Protein AF-A0A9P0JAT1-F1 (afdb_monomer_lite)

Structure (mmCIF, N/CA/C/O backbone):
data_AF-A0A9P0JAT1-F1
#
_entry.id   AF-A0A9P0JAT1-F1
#
loop_
_atom_site.group_PDB
_atom_site.id
_atom_site.type_symbol
_atom_site.label_atom_id
_atom_site.label_alt_id
_atom_site.label_comp_id
_atom_site.label_asym_id
_atom_site.label_entity_id
_atom_site.label_seq_id
_atom_site.pdbx_PDB_ins_code
_atom_site.Cartn_x
_atom_site.Cartn_y
_atom_site.Cartn_z
_atom_site.occupancy
_atom_site.B_iso_or_equiv
_atom_site.auth_seq_id
_atom_site.auth_comp_id
_atom_site.auth_asym_id
_atom_site.auth_atom_id
_atom_site.pdbx_PDB_model_num
ATOM 1 N N . MET A 1 1 ? 35.728 -27.512 35.997 1.00 33.38 1 MET A N 1
ATOM 2 C CA . MET A 1 1 ? 35.557 -27.473 34.529 1.00 33.38 1 MET A CA 1
ATOM 3 C C . MET A 1 1 ? 34.236 -28.173 34.202 1.00 33.38 1 MET A C 1
ATOM 5 O O . MET A 1 1 ? 34.142 -29.349 34.497 1.00 33.38 1 MET A O 1
ATOM 9 N N . LYS A 1 2 ? 33.234 -27.393 33.751 1.00 32.59 2 LYS A N 1
ATOM 10 C CA . LYS A 1 2 ? 31.903 -27.696 33.148 1.00 32.59 2 LYS A CA 1
ATOM 11 C C . LYS A 1 2 ? 31.123 -28.957 33.604 1.00 32.59 2 LYS A C 1
ATOM 13 O O . LYS A 1 2 ? 31.573 -30.066 33.379 1.00 32.59 2 LYS A O 1
ATOM 18 N N . LEU A 1 3 ? 30.018 -28.817 34.351 1.00 28.72 3 LEU A N 1
ATOM 19 C CA . LEU A 1 3 ? 28.615 -28.529 33.946 1.00 28.72 3 LEU A CA 1
ATOM 20 C C . LEU A 1 3 ? 27.886 -29.734 33.311 1.00 28.72 3 LEU A C 1
ATOM 22 O O . LEU A 1 3 ? 28.240 -30.115 32.205 1.00 28.72 3 LEU A O 1
ATOM 26 N N . LEU A 1 4 ? 26.845 -30.260 33.973 1.00 28.91 4 LEU A N 1
ATOM 27 C CA . LEU A 1 4 ? 25.447 -30.277 33.492 1.00 28.91 4 LEU A CA 1
ATOM 28 C C . LEU A 1 4 ? 24.544 -31.013 34.507 1.00 28.91 4 LEU A C 1
ATOM 30 O O . LEU A 1 4 ? 24.560 -32.235 34.606 1.00 28.91 4 LEU A O 1
ATOM 34 N N . ILE A 1 5 ? 23.743 -30.247 35.253 1.00 32.88 5 ILE A N 1
ATOM 35 C CA . ILE A 1 5 ? 22.571 -30.734 35.992 1.00 32.88 5 ILE A CA 1
ATOM 36 C C . ILE A 1 5 ? 21.363 -30.438 35.099 1.00 32.88 5 ILE A C 1
ATOM 38 O O . ILE A 1 5 ? 21.076 -29.277 34.810 1.00 32.88 5 ILE A O 1
ATOM 42 N N . LEU A 1 6 ? 20.682 -31.486 34.637 1.00 31.09 6 LEU A N 1
ATOM 43 C CA . LEU A 1 6 ? 19.387 -31.402 33.963 1.00 31.09 6 LEU A CA 1
ATOM 44 C C . LEU A 1 6 ? 18.298 -31.190 35.025 1.00 31.09 6 LEU A C 1
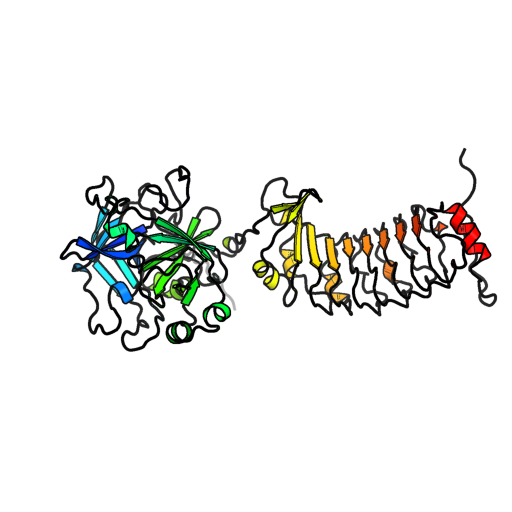ATOM 46 O O . LEU A 1 6 ? 17.852 -32.138 35.661 1.00 31.09 6 LEU A O 1
A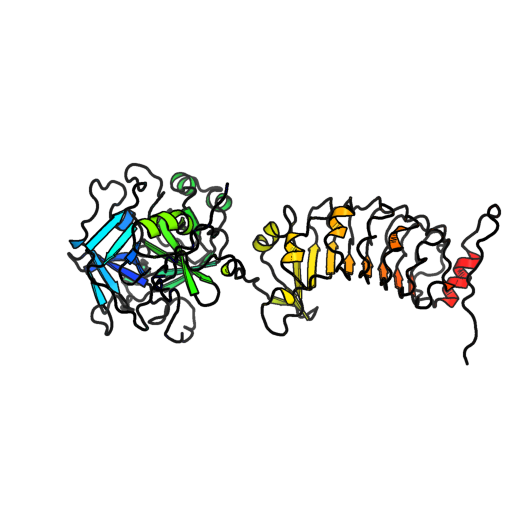TOM 50 N N . MET A 1 7 ? 17.886 -29.938 35.225 1.00 31.83 7 MET A N 1
ATOM 51 C CA . MET A 1 7 ? 16.624 -29.600 35.888 1.00 31.83 7 MET A CA 1
ATOM 52 C C . MET A 1 7 ? 15.550 -29.460 34.809 1.00 31.83 7 MET A C 1
ATOM 54 O O . MET A 1 7 ? 15.563 -28.518 34.016 1.00 31.83 7 MET A O 1
ATOM 58 N N . THR A 1 8 ? 14.621 -30.409 34.765 1.00 30.62 8 THR A N 1
ATOM 59 C CA . THR A 1 8 ? 13.386 -30.316 33.985 1.00 30.62 8 THR A CA 1
ATOM 60 C C . THR A 1 8 ? 12.455 -29.293 34.635 1.00 30.62 8 THR A C 1
ATOM 62 O O . THR A 1 8 ? 11.699 -29.628 35.543 1.00 30.62 8 THR A O 1
ATOM 65 N N . ASN A 1 9 ? 12.495 -28.045 34.167 1.00 31.44 9 ASN A N 1
ATOM 66 C CA . ASN A 1 9 ? 11.422 -27.086 34.415 1.00 31.44 9 ASN A CA 1
ATOM 67 C C . ASN A 1 9 ? 10.329 -27.306 33.367 1.00 31.44 9 ASN A C 1
ATOM 69 O O . ASN A 1 9 ? 10.472 -26.916 32.209 1.00 31.44 9 ASN A O 1
ATOM 73 N N . ALA A 1 10 ? 9.235 -27.939 33.787 1.00 31.06 10 ALA A N 1
ATOM 74 C CA . ALA A 1 10 ? 7.979 -27.899 33.061 1.00 31.06 10 ALA A CA 1
ATOM 75 C C . ALA A 1 10 ? 7.483 -26.445 33.048 1.00 31.06 10 ALA A C 1
ATOM 77 O O . ALA A 1 10 ? 6.963 -25.939 34.041 1.00 31.06 10 ALA A O 1
ATOM 78 N N . ILE A 1 11 ? 7.687 -25.754 31.928 1.00 30.91 11 ILE A N 1
ATOM 79 C CA . ILE A 1 11 ? 7.009 -24.492 31.647 1.00 30.91 11 ILE A CA 1
ATOM 80 C C . ILE A 1 11 ? 5.549 -24.860 31.377 1.00 30.91 11 ILE A C 1
ATOM 82 O O . ILE A 1 11 ? 5.220 -25.415 30.330 1.00 30.91 11 ILE A O 1
ATOM 86 N N . LEU A 1 12 ? 4.678 -24.577 32.346 1.00 27.47 12 LEU A N 1
ATOM 87 C CA . LEU A 1 12 ? 3.248 -24.415 32.110 1.00 27.47 12 LEU A CA 1
ATOM 88 C C . LEU A 1 12 ? 3.092 -23.247 31.132 1.00 27.47 12 LEU A C 1
ATOM 90 O O . LEU A 1 12 ? 3.061 -22.085 31.530 1.00 27.47 12 LEU A O 1
ATOM 94 N N . ILE A 1 13 ? 3.054 -23.557 29.837 1.00 28.78 13 ILE A N 1
ATOM 95 C CA . ILE A 1 13 ? 2.596 -22.625 28.814 1.00 28.78 13 ILE A CA 1
ATOM 96 C C . ILE A 1 13 ? 1.109 -22.425 29.104 1.00 28.78 13 ILE A C 1
ATOM 98 O O . ILE A 1 13 ? 0.287 -23.293 28.809 1.00 28.78 13 ILE A O 1
ATOM 102 N N . SER A 1 14 ? 0.759 -21.306 29.739 1.00 28.88 14 SER A N 1
ATOM 103 C CA . SER A 1 14 ? -0.615 -20.823 29.709 1.00 28.88 14 SER A CA 1
ATOM 104 C C . SER A 1 14 ? -0.970 -20.624 28.239 1.00 28.88 14 SER A C 1
ATOM 106 O O . SER A 1 14 ? -0.360 -19.788 27.572 1.00 28.88 14 SER A O 1
ATOM 108 N N . LEU A 1 15 ? -1.905 -21.423 27.727 1.00 28.09 15 LEU A N 1
ATOM 109 C CA . LEU A 1 15 ? -2.530 -21.205 26.427 1.00 28.09 15 LEU A CA 1
ATOM 110 C C . LEU A 1 15 ? -3.069 -19.769 26.414 1.00 28.09 15 LEU A C 1
ATOM 112 O O . LEU A 1 15 ? -4.069 -19.476 27.072 1.00 28.09 15 LEU A O 1
ATOM 116 N N . SER A 1 16 ? -2.374 -18.861 25.728 1.00 34.88 16 SER A N 1
ATOM 117 C CA . SER A 1 16 ? -2.884 -17.523 25.477 1.00 34.88 16 SER A CA 1
ATOM 118 C C . SER A 1 16 ? -4.152 -17.678 24.639 1.00 34.88 16 SER A C 1
ATOM 120 O O . SER A 1 16 ? -4.167 -18.328 23.594 1.00 34.88 16 SER A O 1
ATOM 122 N N . ASN A 1 17 ? -5.261 -17.148 25.152 1.00 34.53 17 ASN A N 1
ATOM 123 C CA . ASN A 1 17 ? -6.536 -17.086 24.448 1.00 34.53 17 ASN A CA 1
ATOM 124 C C . ASN A 1 17 ? -6.345 -16.204 23.204 1.00 34.53 17 ASN A C 1
ATOM 126 O O . ASN A 1 17 ? -6.531 -14.990 23.282 1.00 34.53 17 ASN A O 1
ATOM 130 N N . SER A 1 18 ? -5.969 -16.781 22.059 1.00 45.09 18 SER A N 1
ATOM 131 C CA . SER A 1 18 ? -5.959 -16.050 20.792 1.00 45.09 18 SER A CA 1
ATOM 132 C C . SER A 1 18 ? -7.402 -15.652 20.469 1.00 45.09 18 SER A C 1
ATOM 134 O O . SER A 1 18 ? -8.225 -16.470 20.047 1.00 45.09 18 SER A O 1
ATOM 136 N N . GLN A 1 19 ? -7.753 -14.403 20.752 1.00 54.91 19 GLN A N 1
ATOM 137 C CA . GLN A 1 19 ? -9.083 -13.877 20.502 1.00 54.91 19 GLN A CA 1
ATOM 138 C C . GLN A 1 19 ? -9.319 -13.803 18.989 1.00 54.91 19 GLN A C 1
ATOM 140 O O . GLN A 1 19 ? -8.670 -13.028 18.297 1.00 54.91 19 GLN A O 1
ATOM 145 N N . ASN A 1 20 ? -10.266 -14.590 18.469 1.00 78.00 20 ASN A N 1
ATOM 146 C CA . ASN A 1 20 ? -10.715 -14.486 17.077 1.00 78.00 20 ASN A CA 1
ATOM 147 C C . ASN A 1 20 ? -11.350 -13.100 16.839 1.00 78.00 20 ASN A C 1
ATOM 149 O O . ASN A 1 20 ? -12.519 -12.894 17.163 1.00 78.00 20 ASN A O 1
ATOM 153 N N . CYS A 1 21 ? -10.581 -12.154 16.300 1.00 88.75 21 CYS A N 1
ATOM 154 C CA . CYS A 1 21 ? -10.981 -10.767 16.050 1.00 88.75 21 CYS A CA 1
ATOM 155 C C . CYS A 1 21 ? -11.217 -10.480 14.560 1.00 88.75 21 CYS A C 1
ATOM 157 O O . CYS A 1 21 ? -10.875 -11.275 13.684 1.00 88.75 21 CYS A O 1
ATOM 159 N N . GLY A 1 22 ? -11.824 -9.331 14.260 1.00 89.25 22 GLY A N 1
ATOM 160 C CA . GLY A 1 22 ? -11.952 -8.784 12.910 1.00 89.25 22 GLY A CA 1
ATOM 161 C C . GLY A 1 22 ? -12.861 -9.584 11.975 1.00 89.25 22 GLY A C 1
ATOM 162 O O . GLY A 1 22 ? -12.859 -9.323 10.775 1.00 89.25 22 GLY A O 1
ATOM 163 N N . ARG A 1 23 ? -13.627 -10.561 12.477 1.00 88.88 23 ARG A N 1
ATOM 164 C CA . ARG A 1 23 ? -14.484 -11.431 11.657 1.00 88.88 23 ARG A CA 1
ATOM 165 C C . ARG A 1 23 ? -15.946 -11.012 11.720 1.00 88.88 23 ARG A C 1
ATOM 167 O O . ARG A 1 23 ? -16.538 -10.935 12.792 1.00 88.88 23 ARG A O 1
ATOM 174 N N . VAL A 1 24 ? -16.542 -10.846 10.545 1.00 87.12 24 VAL A N 1
ATOM 175 C CA . VAL A 1 24 ? -17.989 -10.674 10.380 1.00 87.12 24 VAL A CA 1
ATOM 176 C C . VAL A 1 24 ? -18.655 -12.053 10.419 1.00 87.12 24 VAL A C 1
ATOM 178 O O . VAL A 1 24 ? -18.180 -12.987 9.773 1.00 87.12 24 VAL A O 1
ATOM 181 N N . LYS A 1 25 ? -19.723 -12.205 11.211 1.00 84.25 25 LYS A N 1
ATOM 182 C CA . LYS A 1 25 ? -20.433 -13.488 11.406 1.00 84.25 25 LYS A CA 1
ATOM 183 C C . LYS A 1 25 ? -21.758 -13.589 10.648 1.00 84.25 25 LYS A C 1
ATOM 185 O O . LYS A 1 25 ? -22.279 -14.688 10.497 1.00 84.25 25 LYS A O 1
ATOM 190 N N . VAL A 1 26 ? -22.291 -12.465 10.176 1.00 78.31 26 VAL A N 1
ATOM 191 C CA . VAL A 1 26 ? -23.530 -12.400 9.392 1.00 78.31 26 VAL A CA 1
ATOM 192 C C . VAL A 1 26 ? -23.168 -12.289 7.911 1.00 78.31 26 VAL A C 1
ATOM 194 O O . VAL A 1 26 ? -22.301 -11.496 7.548 1.00 78.31 26 VAL A O 1
ATOM 197 N N . GLY A 1 27 ? -23.804 -13.089 7.051 1.00 59.22 27 GLY A N 1
ATOM 198 C CA . GLY A 1 27 ? -23.651 -12.953 5.602 1.00 59.22 27 GLY A CA 1
ATOM 199 C C . GLY A 1 27 ? -24.183 -11.595 5.146 1.00 59.22 27 GLY A C 1
ATOM 200 O O . GLY A 1 27 ? -25.332 -11.260 5.420 1.00 59.22 27 GLY A O 1
ATOM 201 N N . THR A 1 28 ? -23.349 -10.793 4.488 1.00 54.97 28 THR A N 1
ATOM 202 C CA . THR A 1 28 ? -23.740 -9.464 4.011 1.00 54.97 28 THR A CA 1
ATOM 203 C C . THR A 1 28 ? -24.590 -9.597 2.750 1.00 54.97 28 THR A C 1
ATOM 205 O O . THR A 1 28 ? -24.070 -9.959 1.695 1.00 54.97 28 THR A O 1
ATOM 208 N N . SER A 1 29 ? -25.881 -9.278 2.830 1.00 45.03 29 SER A N 1
ATOM 209 C CA . SER A 1 29 ? -26.668 -8.944 1.639 1.00 45.03 29 SER A CA 1
ATOM 210 C C . SER A 1 29 ? -26.116 -7.638 1.066 1.00 45.03 29 SER A C 1
ATOM 212 O O . SER A 1 29 ? -25.977 -6.662 1.802 1.00 45.03 29 SER A O 1
ATOM 214 N N . PHE A 1 30 ? -25.756 -7.608 -0.218 1.00 42.41 30 PHE A N 1
ATOM 215 C CA . PHE A 1 30 ? -25.267 -6.387 -0.859 1.00 42.41 30 PHE A CA 1
ATOM 216 C C . PHE A 1 30 ? -26.348 -5.301 -0.788 1.00 42.41 30 PHE A C 1
ATOM 218 O O . PHE A 1 30 ? -27.423 -5.456 -1.366 1.00 42.41 30 PHE A O 1
ATOM 225 N N . ALA A 1 31 ? -26.073 -4.200 -0.085 1.00 39.31 31 ALA A N 1
ATOM 226 C CA . ALA A 1 31 ? -26.885 -2.999 -0.205 1.00 39.31 31 ALA A CA 1
ATOM 227 C C . ALA A 1 31 ? -26.613 -2.389 -1.587 1.00 39.31 31 ALA A C 1
ATOM 229 O O . ALA A 1 31 ? -25.514 -1.904 -1.863 1.00 39.31 31 ALA A O 1
ATOM 230 N N . VAL A 1 32 ? -27.603 -2.452 -2.475 1.00 32.38 32 VAL A N 1
ATOM 231 C CA . VAL A 1 32 ? -27.570 -1.767 -3.770 1.00 32.38 32 VAL A CA 1
ATOM 232 C C . VAL A 1 32 ? -27.466 -0.261 -3.488 1.00 32.38 32 VAL A C 1
ATOM 234 O O . VAL A 1 32 ? -28.394 0.314 -2.932 1.00 32.38 32 VAL A O 1
ATOM 237 N N . GLY A 1 33 ? -26.324 0.361 -3.803 1.00 39.38 33 GLY A N 1
ATOM 238 C CA . GLY A 1 33 ? -26.092 1.807 -3.626 1.00 39.38 33 GLY A CA 1
ATOM 239 C C . GLY A 1 33 ? -25.012 2.210 -2.608 1.00 39.38 33 GLY A C 1
ATOM 240 O O . GLY A 1 33 ? -24.544 3.337 -2.664 1.00 39.38 33 GLY A O 1
ATOM 241 N N . GLY A 1 34 ? -24.546 1.302 -1.738 1.00 48.41 34 GLY A N 1
ATOM 242 C CA . GLY A 1 34 ? -23.249 1.429 -1.046 1.00 48.41 34 GLY A CA 1
ATOM 243 C C . GLY A 1 34 ? -23.082 2.448 0.098 1.00 48.41 34 GLY A C 1
ATOM 244 O O . GLY A 1 34 ? -21.960 2.574 0.573 1.00 48.41 34 GLY A O 1
ATOM 245 N N . GLU A 1 35 ? -24.124 3.142 0.572 1.00 63.56 35 GLU A N 1
ATOM 246 C CA . GLU A 1 35 ? -23.978 4.132 1.667 1.00 63.56 35 GLU A CA 1
ATOM 247 C C . GLU A 1 35 ? -24.447 3.635 3.046 1.00 63.56 35 GLU A C 1
ATOM 249 O O . GLU A 1 35 ? -23.842 3.957 4.071 1.00 63.56 35 GLU A O 1
ATOM 254 N N . TYR A 1 36 ? -25.501 2.816 3.095 1.00 71.06 36 TYR A N 1
ATOM 255 C CA . TYR A 1 36 ? -26.032 2.259 4.342 1.00 71.06 36 TYR A CA 1
ATOM 256 C C . TYR A 1 36 ? -25.389 0.913 4.677 1.00 71.06 36 TYR A C 1
ATOM 258 O O . TYR A 1 36 ? -25.203 0.055 3.812 1.00 71.06 36 TYR A O 1
ATOM 266 N N . THR A 1 37 ? -25.083 0.708 5.958 1.00 81.00 37 THR A N 1
ATOM 267 C CA . THR A 1 37 ? -24.630 -0.597 6.456 1.00 81.00 37 THR A CA 1
ATOM 268 C C . THR A 1 37 ? -25.807 -1.564 6.614 1.00 81.00 37 THR A C 1
ATOM 270 O O . THR A 1 37 ? -26.957 -1.149 6.757 1.00 81.00 37 THR A O 1
ATOM 273 N N . THR A 1 38 ? -25.529 -2.865 6.653 1.00 86.25 38 THR A N 1
ATOM 274 C CA . THR A 1 38 ? -26.479 -3.890 7.120 1.00 86.25 38 THR A CA 1
ATOM 275 C C . THR A 1 38 ? -26.198 -4.263 8.578 1.00 86.25 38 THR A C 1
ATOM 277 O O . THR A 1 38 ? -25.058 -4.174 9.050 1.00 86.25 38 THR A O 1
ATOM 280 N N . LYS A 1 39 ? -27.228 -4.693 9.321 1.00 88.00 39 LYS A N 1
ATOM 281 C CA . LYS A 1 39 ? -27.074 -5.096 10.728 1.00 88.00 39 LYS A CA 1
ATOM 282 C C . LYS A 1 39 ? -26.028 -6.208 10.860 1.00 88.00 39 LYS A C 1
ATOM 284 O O . LYS A 1 39 ? -26.156 -7.274 10.265 1.00 88.00 39 LYS A O 1
ATOM 289 N N . GLY A 1 40 ? -25.002 -5.963 11.677 1.00 87.94 40 GLY A N 1
ATOM 290 C CA . GLY A 1 40 ? -23.902 -6.905 11.908 1.00 87.94 40 GLY A CA 1
ATOM 291 C C . GLY A 1 40 ? -22.766 -6.859 10.885 1.00 87.94 40 GLY A C 1
ATOM 292 O O . GLY A 1 40 ? -21.831 -7.641 11.024 1.00 87.94 40 GLY A O 1
ATOM 293 N N . GLN A 1 41 ? -22.797 -5.953 9.900 1.00 89.94 41 GLN A N 1
ATOM 294 C CA . GLN A 1 41 ? -21.703 -5.781 8.933 1.00 89.94 41 GLN A CA 1
ATOM 295 C C . GLN A 1 41 ? -20.415 -5.255 9.585 1.00 89.94 41 GLN A C 1
ATOM 297 O O . GLN A 1 41 ? -19.320 -5.649 9.192 1.00 89.94 41 GLN A O 1
ATOM 302 N N . PHE A 1 42 ? -20.551 -4.406 10.608 1.00 93.31 42 PHE A N 1
ATOM 303 C CA . PHE A 1 42 ? -19.448 -3.858 11.403 1.00 93.31 42 PHE A CA 1
ATOM 304 C C . PHE A 1 42 ? -19.699 -4.124 12.898 1.00 93.31 42 PHE A C 1
ATOM 306 O O . PHE A 1 42 ? -20.044 -3.208 13.643 1.00 93.31 42 PHE A O 1
ATOM 313 N N . PRO A 1 43 ? -19.565 -5.383 13.357 1.00 95.25 43 PRO A N 1
ATOM 314 C CA . PRO A 1 43 ? -19.976 -5.817 14.701 1.00 95.25 43 PRO A CA 1
ATOM 315 C C . PRO A 1 43 ? -19.101 -5.264 15.844 1.00 95.25 43 PRO A C 1
ATOM 317 O O . PRO A 1 43 ? -19.386 -5.510 17.013 1.00 95.25 43 PRO A O 1
ATOM 320 N N . TRP A 1 44 ? -18.033 -4.539 15.511 1.00 97.25 44 TRP A N 1
ATOM 321 C CA . TRP A 1 44 ? -17.149 -3.830 16.441 1.00 97.25 44 TRP A CA 1
ATOM 322 C C . TRP A 1 44 ? -17.511 -2.353 16.621 1.00 97.25 44 TRP A C 1
ATOM 324 O O . TRP A 1 44 ? -16.860 -1.670 17.410 1.00 97.25 44 TRP A O 1
ATOM 334 N N . LEU A 1 45 ? -18.515 -1.838 15.905 1.00 95.94 45 LEU A N 1
ATOM 335 C CA . LEU A 1 45 ? -18.990 -0.469 16.078 1.00 95.94 45 LEU A CA 1
ATOM 336 C C . LEU A 1 45 ? -19.654 -0.312 17.455 1.00 95.94 45 LEU A C 1
ATOM 338 O O . LEU A 1 45 ? -20.625 -1.000 17.767 1.00 95.94 45 LEU A O 1
ATOM 342 N N . ALA A 1 46 ? -19.140 0.608 18.270 1.00 96.75 46 ALA A N 1
ATOM 343 C CA . ALA A 1 46 ? -19.607 0.838 19.633 1.00 96.75 46 ALA A CA 1
ATOM 344 C C . ALA A 1 46 ? -19.889 2.336 19.869 1.00 96.75 46 ALA A C 1
ATOM 346 O O . ALA A 1 46 ? -18.979 3.091 20.217 1.00 96.75 46 ALA A O 1
ATOM 347 N N . PRO A 1 47 ? -21.130 2.811 19.675 1.00 95.62 47 PRO A N 1
ATOM 348 C CA . PRO A 1 47 ? -21.491 4.200 19.953 1.00 95.62 47 PRO A CA 1
ATOM 349 C C . PRO A 1 47 ? -21.435 4.512 21.456 1.00 95.62 47 PRO A C 1
ATOM 351 O O . PRO A 1 47 ? -21.773 3.668 22.295 1.00 95.62 47 PRO A O 1
ATOM 354 N N . LEU A 1 48 ? -21.017 5.730 21.799 1.00 96.06 48 LEU A N 1
ATOM 355 C CA . LEU A 1 48 ? -20.897 6.228 23.169 1.00 96.06 48 LEU A CA 1
ATOM 356 C C . LEU A 1 48 ? -21.970 7.271 23.473 1.00 96.06 48 LEU A C 1
ATOM 358 O O . LEU A 1 48 ? -22.235 8.178 22.678 1.00 96.06 48 LEU A O 1
ATOM 362 N N . PHE A 1 49 ? -22.544 7.153 24.668 1.00 95.06 49 PHE A N 1
ATOM 363 C CA . PHE A 1 49 ? -23.670 7.954 25.122 1.00 95.06 49 PHE A CA 1
ATOM 364 C C . PHE A 1 49 ? -23.390 8.617 26.463 1.00 95.06 49 PHE A C 1
ATOM 366 O O . PHE A 1 49 ? -22.831 8.011 27.383 1.00 95.06 49 PHE A O 1
ATOM 373 N N . PHE A 1 50 ? -23.839 9.863 26.592 1.00 94.94 50 PHE A N 1
ATOM 374 C CA . PHE A 1 50 ? -23.914 10.533 27.879 1.00 94.94 50 PHE A CA 1
ATOM 375 C C . PHE A 1 50 ? -25.004 9.883 28.730 1.00 94.94 50 PHE A C 1
ATOM 377 O O . PHE A 1 50 ? -26.171 9.857 28.346 1.00 94.94 50 PHE A O 1
ATOM 384 N N . LYS A 1 51 ? -24.662 9.429 29.935 1.00 93.75 51 LYS A N 1
ATOM 385 C CA . LYS A 1 51 ? -25.627 8.801 30.852 1.00 93.75 51 LYS A CA 1
ATOM 386 C C . LYS A 1 51 ? -26.722 9.756 31.333 1.00 93.75 51 LYS A C 1
ATOM 388 O O . LYS A 1 51 ? -27.816 9.317 31.653 1.00 93.75 51 LYS A O 1
ATOM 393 N N . LYS A 1 52 ? -26.436 11.062 31.386 1.00 93.38 52 LYS A N 1
ATOM 394 C CA . LYS A 1 52 ? -27.365 12.082 31.902 1.00 93.38 52 LYS A CA 1
ATOM 395 C C . LYS A 1 52 ? -28.617 12.257 31.034 1.00 93.38 52 LYS A C 1
ATOM 397 O O . LYS A 1 52 ? -29.666 12.597 31.565 1.00 93.38 52 LYS A O 1
ATOM 402 N N . ASN A 1 53 ? -28.484 12.126 29.717 1.00 90.88 53 ASN A N 1
ATOM 403 C CA . ASN A 1 53 ? -29.534 12.478 28.757 1.00 90.88 53 ASN A CA 1
ATOM 404 C C . ASN A 1 53 ? -29.603 11.526 27.555 1.00 90.88 53 ASN A C 1
ATOM 406 O O . ASN A 1 53 ? -30.204 11.887 26.550 1.00 90.88 53 ASN A O 1
ATOM 410 N N . ASP A 1 54 ? -28.937 10.371 27.639 1.00 90.06 54 ASP A N 1
ATOM 411 C CA . ASP A 1 54 ? -28.877 9.347 26.592 1.00 90.06 54 ASP A CA 1
ATOM 412 C C . ASP A 1 54 ? -28.519 9.907 25.203 1.00 90.06 54 ASP A C 1
ATOM 414 O O . ASP A 1 54 ? -28.945 9.402 24.168 1.00 90.06 54 ASP A O 1
ATOM 418 N N . LYS A 1 55 ? -27.701 10.968 25.168 1.00 89.69 55 LYS A N 1
ATOM 419 C CA . LYS A 1 55 ? -27.269 11.601 23.923 1.00 89.69 55 LYS A CA 1
ATOM 420 C C . LYS A 1 55 ? -25.999 10.935 23.397 1.00 89.69 55 LYS A C 1
ATOM 422 O O . LYS A 1 55 ? -24.980 10.922 24.091 1.00 89.69 55 LYS A O 1
ATOM 427 N N . PHE A 1 56 ? -26.057 10.452 22.156 1.00 90.25 56 PHE A N 1
ATOM 428 C CA . PHE A 1 56 ? -24.890 10.005 21.394 1.00 90.25 56 PHE A CA 1
ATOM 429 C C . PHE A 1 56 ? -23.900 11.161 21.201 1.00 90.25 56 PHE A C 1
ATOM 431 O O . PHE A 1 56 ? -24.311 12.276 20.860 1.00 90.25 56 PHE A O 1
ATOM 438 N N . PHE A 1 57 ? -22.607 10.916 21.430 1.00 90.12 57 PHE A N 1
ATOM 439 C CA . PHE A 1 57 ? -21.596 11.977 21.328 1.00 90.12 57 PHE A CA 1
ATOM 440 C C . PHE A 1 57 ? -20.289 11.589 20.635 1.00 90.12 57 PHE A C 1
ATOM 442 O O . PHE A 1 57 ? -19.646 12.475 20.080 1.00 90.12 57 PHE A O 1
ATOM 449 N N . CYS A 1 58 ? -19.904 10.312 20.651 1.00 93.19 58 CYS A N 1
ATOM 450 C CA . CYS A 1 58 ? -18.718 9.806 19.961 1.00 93.19 58 CYS A CA 1
ATOM 451 C C . CYS A 1 58 ? -18.900 8.337 19.570 1.00 93.19 58 CYS A C 1
ATOM 453 O O . CYS A 1 58 ? -19.663 7.596 20.193 1.00 93.19 58 CYS A O 1
ATOM 455 N N . GLY A 1 59 ? -18.135 7.893 18.580 1.00 94.12 59 GLY A N 1
ATOM 456 C CA . GLY A 1 59 ? -17.899 6.488 18.292 1.00 94.12 59 GLY A CA 1
ATOM 457 C C . GLY A 1 59 ? -16.795 5.876 19.161 1.00 94.12 59 GLY A C 1
ATOM 458 O O . GLY A 1 59 ? -15.993 6.552 19.814 1.00 94.12 59 GLY A O 1
ATOM 459 N N . SER A 1 60 ? -16.748 4.552 19.148 1.00 97.31 60 SER A N 1
ATOM 460 C CA . SER A 1 60 ? -15.636 3.746 19.640 1.00 97.31 60 SER A CA 1
ATOM 461 C C . SER A 1 60 ? -15.625 2.399 18.918 1.00 97.31 60 SER A C 1
ATOM 463 O O . SER A 1 60 ? -16.572 2.051 18.205 1.00 97.31 60 SER A O 1
ATOM 465 N N . THR A 1 61 ? -14.539 1.652 19.085 1.00 98.31 61 THR A N 1
ATOM 466 C CA . THR A 1 61 ? -14.342 0.334 18.478 1.00 98.31 61 THR A CA 1
ATOM 467 C C . THR A 1 61 ? -14.158 -0.716 19.565 1.00 98.31 61 THR A C 1
ATOM 469 O O . THR A 1 61 ? -13.327 -0.546 20.457 1.00 98.31 61 THR A O 1
ATOM 472 N N . ILE A 1 62 ? -14.896 -1.823 19.492 1.00 98.31 62 ILE A N 1
ATOM 473 C CA . ILE A 1 62 ? -14.676 -2.984 20.361 1.00 98.31 62 ILE A CA 1
ATOM 474 C C . ILE A 1 62 ? -13.335 -3.617 19.984 1.00 98.31 62 ILE A C 1
ATOM 476 O O . ILE A 1 62 ? -13.164 -4.038 18.842 1.00 98.31 62 ILE A O 1
ATOM 480 N N . ILE A 1 63 ? -12.400 -3.715 20.931 1.00 96.88 63 ILE A N 1
ATOM 481 C CA . ILE A 1 63 ? -11.083 -4.344 20.701 1.00 96.88 63 ILE A CA 1
ATOM 482 C C . ILE A 1 63 ? -10.883 -5.627 21.513 1.00 96.88 63 ILE A C 1
ATOM 484 O O . ILE A 1 63 ? -9.969 -6.391 21.231 1.00 96.88 63 ILE A O 1
ATOM 488 N N . SER A 1 64 ? -11.740 -5.900 22.503 1.00 95.38 64 SER A N 1
ATOM 489 C CA . SER A 1 64 ? -11.752 -7.173 23.234 1.00 95.38 64 SER A CA 1
ATOM 490 C C . SER A 1 64 ? -13.074 -7.390 23.986 1.00 95.38 64 SER A C 1
ATOM 492 O O . SER A 1 64 ? -14.041 -6.658 23.788 1.00 95.38 64 SER A O 1
ATOM 494 N N . LYS A 1 65 ? -13.116 -8.382 24.889 1.00 95.19 65 LYS A N 1
ATOM 495 C CA . LYS A 1 65 ? -14.269 -8.634 25.767 1.00 95.19 65 LYS A CA 1
ATOM 496 C C . LYS A 1 65 ? -14.452 -7.580 26.863 1.00 95.19 65 LYS A C 1
ATOM 498 O O . LYS A 1 65 ? -15.503 -7.556 27.488 1.00 95.19 65 LYS A O 1
ATOM 503 N N . GLN A 1 66 ? -13.463 -6.737 27.144 1.00 96.19 66 GLN A N 1
ATOM 504 C CA . GLN A 1 66 ? -13.573 -5.764 28.239 1.00 96.19 66 GLN A CA 1
ATOM 505 C C . GLN A 1 66 ? -13.128 -4.353 27.851 1.00 96.19 66 GLN A C 1
ATOM 507 O O . GLN A 1 66 ? -13.258 -3.436 28.658 1.00 96.19 66 GLN A O 1
ATOM 512 N N . TYR A 1 67 ? -12.629 -4.155 26.629 1.00 98.38 67 TYR A N 1
ATOM 513 C CA . TYR A 1 67 ? -12.019 -2.893 26.224 1.00 98.38 67 TYR A CA 1
ATOM 514 C C . TYR A 1 67 ? -12.621 -2.339 24.932 1.00 98.38 67 TYR A C 1
ATOM 516 O O . TYR A 1 67 ? -12.777 -3.061 23.940 1.00 98.38 67 TYR A O 1
ATOM 524 N N . LEU A 1 68 ? -12.907 -1.036 24.955 1.00 98.62 68 LEU A N 1
ATOM 525 C CA . LEU A 1 68 ? -13.234 -0.224 23.784 1.00 98.62 68 LEU A CA 1
ATOM 526 C C . LEU A 1 68 ? -12.100 0.772 23.515 1.00 98.62 68 LEU A C 1
ATOM 528 O O . LEU A 1 68 ? -11.489 1.291 24.453 1.00 98.62 68 LEU A O 1
ATOM 532 N N . LEU A 1 69 ? -11.860 1.067 22.242 1.00 98.62 69 LEU A N 1
ATOM 533 C CA . LEU A 1 69 ? -10.892 2.054 21.773 1.00 98.62 69 LEU A CA 1
ATOM 534 C C . LEU A 1 69 ? -11.617 3.281 21.214 1.00 98.62 69 LEU A C 1
ATOM 536 O O . LEU A 1 69 ? -12.530 3.132 20.404 1.00 98.62 69 LEU A O 1
ATOM 540 N N . SER A 1 70 ? -11.226 4.480 21.637 1.00 98.19 70 SER A N 1
ATOM 541 C CA . SER A 1 70 ? -11.822 5.746 21.186 1.00 98.19 70 SER A CA 1
ATOM 542 C C . SER A 1 70 ? -10.785 6.879 21.211 1.00 98.19 70 SER A C 1
ATOM 544 O O . SER A 1 70 ? -9.599 6.637 21.437 1.00 98.19 70 SER A O 1
ATOM 546 N N . ALA A 1 71 ? -11.209 8.117 20.967 1.00 97.44 71 ALA A N 1
ATOM 547 C CA . ALA A 1 71 ? -10.360 9.306 20.994 1.00 97.44 71 ALA A CA 1
ATOM 548 C C . ALA A 1 71 ? -10.325 9.952 22.393 1.00 97.44 71 ALA A C 1
ATOM 550 O O . ALA A 1 71 ? -11.300 9.906 23.146 1.00 97.44 71 ALA A O 1
ATOM 551 N N . SER A 1 72 ? -9.213 10.598 22.742 1.00 97.50 72 SER A N 1
ATOM 552 C CA . SER A 1 72 ? -9.059 11.334 24.005 1.00 97.50 72 SER A CA 1
ATOM 553 C C . SER A 1 72 ? -9.982 12.548 24.084 1.00 97.50 72 SER A C 1
ATOM 555 O O . SER A 1 72 ? -10.551 12.817 25.149 1.00 97.50 72 SER A O 1
ATOM 557 N N . HIS A 1 73 ? -10.167 13.270 22.975 1.00 94.31 73 HIS A N 1
ATOM 558 C CA . HIS A 1 73 ? -10.979 14.488 22.935 1.00 94.31 73 HIS A CA 1
ATOM 559 C C . HIS A 1 73 ? -12.457 14.239 23.274 1.00 94.31 73 HIS A C 1
ATOM 561 O O . HIS A 1 73 ? -13.124 15.149 23.761 1.00 94.31 73 HIS A O 1
ATOM 567 N N . CYS A 1 74 ? -12.950 13.006 23.097 1.00 95.00 74 CYS A N 1
ATOM 568 C CA . CYS A 1 74 ? -14.297 12.596 23.500 1.00 95.00 74 CYS A CA 1
ATOM 569 C C . CYS A 1 74 ? -14.507 12.662 25.023 1.00 95.00 74 CYS A C 1
ATOM 571 O O . CYS A 1 74 ? -15.633 12.842 25.484 1.00 95.00 74 CYS A O 1
ATOM 573 N N . PHE A 1 75 ? -13.437 12.534 25.816 1.00 96.25 75 PHE A N 1
ATOM 574 C CA . PHE A 1 75 ? -13.501 12.515 27.284 1.00 96.25 75 PHE A CA 1
ATOM 575 C C . PHE A 1 75 ? -12.827 13.716 27.936 1.00 96.25 75 PHE A C 1
ATOM 577 O O . PHE A 1 75 ? -13.088 14.002 29.102 1.00 96.25 75 PHE A O 1
ATOM 584 N N . LYS A 1 76 ? -11.941 14.409 27.224 1.00 94.69 76 LYS A N 1
ATOM 585 C CA . LYS A 1 76 ? -11.288 15.628 27.699 1.00 94.69 76 LYS A CA 1
ATOM 586 C C . LYS A 1 76 ? -10.970 16.511 26.498 1.00 94.69 76 LYS A C 1
ATOM 588 O O . LYS A 1 76 ? -9.926 16.341 25.865 1.00 94.69 76 LYS A O 1
ATOM 593 N N . ASN A 1 77 ? -11.876 17.425 26.175 1.00 89.44 77 ASN A N 1
ATOM 594 C CA . ASN A 1 77 ? -11.762 18.268 24.993 1.00 89.44 77 ASN A CA 1
ATOM 595 C C . ASN A 1 77 ? -10.693 19.365 25.190 1.00 89.44 77 ASN A C 1
ATOM 597 O O . ASN A 1 77 ? -10.207 19.608 26.301 1.00 89.44 77 ASN A O 1
ATOM 601 N N . LYS A 1 78 ? -10.290 20.040 24.112 1.00 83.69 78 LYS A N 1
ATOM 602 C CA . LYS A 1 78 ? -9.408 21.213 24.185 1.00 83.69 78 LYS A CA 1
ATOM 603 C C . LYS A 1 78 ? -10.046 22.288 25.070 1.00 83.69 78 LYS A C 1
ATOM 605 O O . LYS A 1 78 ? -11.235 22.563 24.963 1.00 83.69 78 LYS A O 1
ATOM 610 N N . GLY A 1 79 ? -9.253 22.870 25.970 1.00 82.44 79 GLY A N 1
ATOM 611 C CA . GLY A 1 79 ? -9.739 23.818 26.979 1.00 82.44 79 GLY A CA 1
ATOM 612 C C . GLY A 1 79 ? -10.316 23.186 28.255 1.00 82.44 79 GLY A C 1
ATOM 613 O O . GLY A 1 79 ? -10.357 23.863 29.286 1.00 82.44 79 GLY A O 1
ATOM 614 N N . ASP A 1 80 ? -10.667 21.893 28.257 1.00 86.50 80 ASP A N 1
ATOM 615 C CA . ASP A 1 80 ? -11.148 21.231 29.471 1.00 86.50 80 ASP A CA 1
ATOM 616 C C . ASP A 1 80 ? -10.019 21.068 30.496 1.00 86.50 80 ASP A C 1
ATOM 618 O O . ASP A 1 80 ? -8.927 20.553 30.210 1.00 86.50 80 ASP A O 1
ATOM 622 N N . ARG A 1 81 ? -10.316 21.464 31.739 1.00 83.00 81 ARG A N 1
ATOM 623 C CA . ARG A 1 81 ? -9.423 21.271 32.892 1.00 83.00 81 ARG A CA 1
ATOM 624 C C . ARG A 1 81 ? -9.518 19.862 33.473 1.00 83.00 81 ARG A C 1
ATOM 626 O O . ARG A 1 81 ? -8.525 19.339 33.971 1.00 83.00 81 ARG A O 1
ATOM 633 N N . VAL A 1 82 ? -10.698 19.245 33.405 1.00 89.81 82 VAL A N 1
ATOM 634 C CA . VAL A 1 82 ? -11.012 17.965 34.054 1.00 89.81 82 VAL A CA 1
ATOM 635 C C . VAL A 1 82 ? -11.584 17.003 33.020 1.00 89.81 82 VAL A C 1
ATOM 637 O O . VAL A 1 82 ? -12.413 17.395 32.208 1.00 89.81 82 VAL A O 1
ATOM 640 N N . ALA A 1 83 ? -11.132 15.749 33.051 1.00 93.44 83 ALA A N 1
ATOM 641 C CA . ALA A 1 83 ? -11.666 14.698 32.194 1.00 93.44 83 ALA A CA 1
ATOM 642 C C . ALA A 1 83 ? -13.043 14.215 32.677 1.00 93.44 83 ALA A C 1
ATOM 644 O O . ALA A 1 83 ? -13.358 14.243 33.870 1.00 93.44 83 ALA A O 1
ATOM 645 N N . MET A 1 84 ? -13.848 13.723 31.743 1.00 95.19 84 MET A N 1
ATOM 646 C CA . MET A 1 84 ? -15.132 13.090 32.002 1.00 95.19 84 MET A CA 1
ATOM 647 C C . MET A 1 84 ? -14.961 11.866 32.909 1.00 95.19 84 MET A C 1
ATOM 649 O O . MET A 1 84 ? -14.065 11.047 32.716 1.00 95.19 84 MET A O 1
ATOM 653 N N . LYS A 1 85 ? -15.836 11.740 33.911 1.00 97.12 85 LYS A N 1
ATOM 654 C CA . LYS A 1 85 ? -15.845 10.587 34.819 1.00 97.12 85 LYS A CA 1
ATOM 655 C C . LYS A 1 85 ? -16.452 9.353 34.127 1.00 97.12 85 LYS A C 1
ATOM 657 O O . LYS A 1 85 ? -17.442 9.529 33.416 1.00 97.12 85 LYS A O 1
ATOM 662 N N . PRO A 1 86 ? -15.944 8.130 34.388 1.00 96.94 86 PRO A N 1
ATOM 663 C CA . PRO A 1 86 ? -16.485 6.886 33.825 1.00 96.94 86 PRO A CA 1
ATOM 664 C C . PRO A 1 86 ? -17.999 6.727 34.009 1.00 96.94 86 PRO A C 1
ATOM 666 O O . PRO A 1 86 ? -18.701 6.408 33.055 1.00 96.94 86 PRO A O 1
ATOM 669 N N . ASP A 1 87 ? -18.520 7.083 35.189 1.00 96.31 87 ASP A N 1
ATOM 670 C CA . ASP A 1 87 ? -19.947 6.968 35.523 1.00 96.31 87 ASP A CA 1
ATOM 671 C C . ASP A 1 87 ? -20.880 7.811 34.641 1.00 96.31 87 ASP A C 1
ATOM 673 O O . ASP A 1 87 ? -22.092 7.594 34.650 1.00 96.31 87 ASP A O 1
ATOM 677 N N . ASN A 1 88 ? -20.344 8.765 33.872 1.00 96.94 88 ASN A N 1
ATOM 678 C CA . ASN A 1 88 ? -21.118 9.609 32.964 1.00 96.94 88 ASN A CA 1
ATOM 679 C C . ASN A 1 88 ? -21.245 9.025 31.546 1.00 96.94 88 ASN A C 1
ATOM 681 O O . ASN A 1 88 ? -21.924 9.637 30.718 1.00 96.94 88 ASN A O 1
ATOM 685 N N . VAL A 1 89 ? -20.626 7.874 31.260 1.00 97.69 89 VAL A N 1
ATOM 686 C CA . VAL A 1 89 ? -20.556 7.272 29.920 1.00 97.69 89 VAL A CA 1
ATOM 687 C C . VAL A 1 89 ? -21.053 5.831 29.939 1.00 97.69 89 VAL A C 1
ATOM 689 O O . VAL A 1 89 ? -20.776 5.062 30.859 1.00 97.69 89 VAL A O 1
ATOM 692 N N . TYR A 1 90 ? -21.762 5.440 28.885 1.00 97.81 90 TYR A N 1
ATOM 693 C CA . TYR A 1 90 ? -22.042 4.040 28.580 1.00 97.81 90 TYR A CA 1
ATOM 694 C C . TYR A 1 90 ? -22.016 3.811 27.061 1.00 97.81 90 TYR A C 1
ATOM 696 O O . TYR A 1 90 ? -22.031 4.768 26.284 1.00 97.81 90 TYR A O 1
ATOM 704 N N . SER A 1 91 ? -21.982 2.546 26.639 1.00 97.62 91 SER A N 1
ATOM 705 C CA . SER A 1 91 ? -22.071 2.156 25.227 1.00 97.62 91 SER A CA 1
ATOM 706 C C . SER A 1 91 ? -23.235 1.194 24.988 1.00 97.62 91 SER A C 1
ATOM 708 O O . SER A 1 91 ? -23.560 0.386 25.861 1.00 97.62 91 SER A O 1
ATOM 710 N N . LEU A 1 92 ? -23.869 1.285 23.818 1.00 96.50 92 LEU A N 1
ATOM 711 C CA . LEU A 1 92 ? -24.862 0.318 23.339 1.00 96.50 92 LEU A CA 1
ATOM 712 C C . LEU A 1 92 ? -24.200 -0.561 22.278 1.00 96.50 92 LEU A C 1
ATOM 714 O O . LEU A 1 92 ? -23.962 -0.116 21.160 1.00 96.50 92 LEU A O 1
ATOM 718 N N . LEU A 1 93 ? -23.861 -1.797 22.635 1.00 97.12 93 LEU A N 1
ATOM 719 C CA . LEU A 1 93 ? -23.137 -2.715 21.756 1.00 97.12 93 LEU A CA 1
ATOM 720 C C . LEU A 1 93 ? -24.113 -3.551 20.929 1.00 97.12 93 LEU A C 1
ATOM 722 O O . LEU A 1 93 ? -25.095 -4.057 21.471 1.00 97.12 93 LEU A O 1
ATOM 726 N N . GLY A 1 94 ? -23.822 -3.719 19.637 1.00 94.62 94 GLY A N 1
ATOM 727 C CA . GLY A 1 94 ? -24.658 -4.488 18.706 1.00 94.62 94 GLY A CA 1
ATOM 728 C C . GLY A 1 94 ? -25.922 -3.766 18.229 1.00 94.62 94 GLY A C 1
ATOM 729 O O . GLY A 1 94 ? -26.727 -4.374 17.525 1.00 94.62 94 GLY A O 1
ATOM 730 N N . ILE A 1 95 ? -26.092 -2.493 18.603 1.00 94.19 95 ILE A N 1
ATOM 731 C CA . ILE A 1 95 ? -27.174 -1.635 18.110 1.00 94.19 95 ILE A CA 1
ATOM 732 C C . ILE A 1 95 ? -26.965 -1.325 16.628 1.00 94.19 95 ILE A C 1
ATOM 734 O O . ILE A 1 95 ? -25.827 -1.137 16.193 1.00 94.19 95 ILE A O 1
ATOM 738 N N . TYR A 1 96 ? -28.054 -1.303 15.860 1.00 91.44 96 TYR A N 1
ATOM 739 C CA . TYR A 1 96 ? -28.044 -0.946 14.443 1.00 91.44 96 TYR A CA 1
ATOM 740 C C . TYR A 1 96 ? -28.797 0.352 14.159 1.00 91.44 96 TYR A C 1
ATOM 742 O O . TYR A 1 96 ? -28.446 1.053 13.221 1.00 91.44 96 TYR A O 1
ATOM 750 N N . ASP A 1 97 ? -29.810 0.702 14.946 1.00 90.31 97 ASP A N 1
ATOM 751 C CA . ASP A 1 97 ? -30.560 1.944 14.754 1.00 90.31 97 ASP A CA 1
ATOM 752 C C . ASP A 1 97 ? -30.654 2.707 16.076 1.00 90.31 97 ASP A C 1
ATOM 754 O O . ASP A 1 97 ? -31.303 2.248 17.017 1.00 90.31 97 ASP A O 1
ATOM 758 N N . LEU A 1 98 ? -30.012 3.879 16.167 1.00 88.81 98 LEU A N 1
ATOM 759 C CA . LEU A 1 98 ? -30.002 4.651 17.418 1.00 88.81 98 LEU A CA 1
ATOM 760 C C . LEU A 1 98 ? -31.380 5.224 17.780 1.00 88.81 98 LEU A C 1
ATOM 762 O O . LEU A 1 98 ? -31.570 5.641 18.921 1.00 88.81 98 LEU A O 1
ATOM 766 N N . SER A 1 99 ? -32.345 5.215 16.853 1.00 85.25 99 SER A N 1
ATOM 767 C CA . SER A 1 99 ? -33.738 5.574 17.148 1.00 85.25 99 SER A CA 1
ATOM 768 C C . SER A 1 99 ? -34.488 4.468 17.910 1.00 85.25 99 SER A C 1
ATOM 770 O O . SER A 1 99 ? -35.547 4.729 18.482 1.00 85.25 99 SER A O 1
ATOM 772 N N . ARG A 1 100 ? -33.939 3.243 17.963 1.00 85.19 100 ARG A N 1
ATOM 773 C CA . ARG A 1 100 ? -34.547 2.045 18.571 1.00 85.19 100 ARG A CA 1
ATOM 774 C C . ARG A 1 100 ? -33.620 1.430 19.617 1.00 85.19 100 ARG A C 1
ATOM 776 O O . ARG A 1 100 ? -33.074 0.343 19.451 1.00 85.19 100 ARG A O 1
ATOM 783 N N . ILE A 1 101 ? -33.427 2.146 20.721 1.00 81.88 101 ILE A N 1
ATOM 784 C CA . ILE A 1 101 ? -32.508 1.741 21.799 1.00 81.88 101 ILE A CA 1
ATOM 785 C C . ILE A 1 101 ? -32.898 0.430 22.512 1.00 81.88 101 ILE A C 1
ATOM 787 O O . ILE A 1 101 ? -32.073 -0.138 23.226 1.00 81.88 101 ILE A O 1
ATOM 791 N N . ASP A 1 102 ? -34.132 -0.045 22.333 1.00 82.75 102 ASP A N 1
ATOM 792 C CA . ASP A 1 102 ? -34.686 -1.303 22.851 1.00 82.75 102 ASP A CA 1
ATOM 793 C C . ASP A 1 102 ? -34.540 -2.487 21.872 1.00 82.75 102 ASP A C 1
ATOM 795 O O . ASP A 1 102 ? -35.117 -3.557 22.078 1.00 82.75 102 ASP A O 1
ATOM 799 N N . GLU A 1 103 ? -33.746 -2.319 20.812 1.00 86.19 103 GLU A N 1
ATOM 800 C CA . GLU A 1 103 ? -33.463 -3.355 19.826 1.00 86.19 103 GLU A CA 1
ATOM 801 C C . GLU A 1 103 ? -32.953 -4.662 20.473 1.00 86.19 103 GLU A C 1
ATOM 803 O O . GLU A 1 103 ? -32.040 -4.691 21.303 1.00 86.19 103 GLU A O 1
ATOM 808 N N . SER A 1 104 ? -33.537 -5.792 20.059 1.00 87.06 104 SER A N 1
ATOM 809 C CA . SER A 1 104 ? -33.177 -7.106 20.600 1.00 87.06 104 SER A CA 1
ATOM 810 C C . SER A 1 104 ? -31.712 -7.462 20.319 1.00 87.06 104 SER A C 1
ATOM 812 O O . SER A 1 104 ? -31.223 -7.348 19.188 1.00 87.06 104 SER A O 1
ATOM 814 N N . GLY A 1 105 ? -31.025 -7.946 21.357 1.00 87.81 105 GLY A N 1
ATOM 815 C CA . GLY A 1 105 ? -29.615 -8.338 21.309 1.00 87.81 105 GLY A CA 1
ATOM 816 C C . GLY A 1 105 ? -28.624 -7.207 21.605 1.00 87.81 105 GLY A C 1
ATOM 817 O O . GLY A 1 105 ? -27.423 -7.476 21.630 1.00 87.81 105 GLY A O 1
ATOM 818 N N . VAL A 1 106 ? -29.100 -5.982 21.858 1.00 94.44 106 VAL A N 1
ATOM 819 C CA . VAL A 1 106 ? -28.257 -4.854 22.279 1.00 94.44 106 VAL A CA 1
ATOM 820 C C . VAL A 1 106 ? -27.822 -5.012 23.735 1.00 94.44 106 VAL A C 1
ATOM 822 O O . VAL A 1 106 ? -28.624 -5.324 24.615 1.00 94.44 106 VAL A O 1
ATOM 825 N N . ILE A 1 107 ? -26.540 -4.758 24.008 1.00 95.31 107 ILE A N 1
ATOM 826 C CA . ILE A 1 107 ? -25.980 -4.767 25.367 1.00 95.31 107 ILE A CA 1
ATOM 827 C C . ILE A 1 107 ? -25.663 -3.335 25.798 1.00 95.31 107 ILE A C 1
ATOM 829 O O . ILE A 1 107 ? -24.811 -2.675 25.202 1.00 95.31 107 ILE A O 1
ATOM 833 N N . ARG A 1 108 ? -26.287 -2.875 26.890 1.00 96.06 108 ARG A N 1
ATOM 834 C CA . ARG A 1 108 ? -25.930 -1.609 27.549 1.00 96.06 108 ARG A CA 1
ATOM 835 C C . ARG A 1 108 ? -24.715 -1.801 28.458 1.00 96.06 108 ARG A C 1
ATOM 837 O O . ARG A 1 108 ? -24.847 -2.179 29.622 1.00 96.06 108 ARG A O 1
ATOM 844 N N . ALA A 1 109 ? -23.528 -1.518 27.936 1.00 97.56 109 ALA A N 1
ATOM 845 C CA . ALA A 1 109 ? -22.262 -1.693 28.637 1.00 97.56 109 ALA A CA 1
ATOM 846 C C . ALA A 1 109 ? -21.883 -0.443 29.455 1.00 97.56 109 ALA A C 1
ATOM 848 O O . ALA A 1 109 ? -21.752 0.655 28.910 1.00 97.56 109 ALA A O 1
ATOM 849 N N . GLN A 1 110 ? -21.702 -0.610 30.769 1.00 98.12 110 GLN A N 1
ATOM 850 C CA . GLN A 1 110 ? -21.198 0.444 31.660 1.00 98.12 110 GLN A CA 1
ATOM 851 C C . GLN A 1 110 ? -19.670 0.541 31.581 1.00 98.12 110 GLN A C 1
ATOM 853 O O . GLN A 1 110 ? -18.994 -0.467 31.363 1.00 98.12 110 GLN A O 1
ATOM 858 N N . VAL A 1 111 ? -19.136 1.744 31.794 1.00 98.31 111 VAL A N 1
ATOM 859 C CA . VAL A 1 111 ? -17.696 2.029 31.774 1.00 98.31 111 VAL A CA 1
ATOM 860 C C . VAL A 1 111 ? -17.185 2.162 33.207 1.00 98.31 111 VAL A C 1
ATOM 862 O O . VAL A 1 111 ? -17.685 2.982 33.970 1.00 98.31 111 VAL A O 1
ATOM 865 N N . SER A 1 112 ? -16.175 1.371 33.573 1.00 97.94 112 SER A N 1
ATOM 866 C CA . SER A 1 112 ? -15.544 1.397 34.900 1.00 97.94 112 SER A CA 1
ATOM 867 C C . SER A 1 112 ? -14.296 2.279 34.948 1.00 97.94 112 SER A C 1
ATOM 869 O O . SER A 1 112 ? -13.947 2.806 36.002 1.00 97.94 112 SER A O 1
ATOM 871 N N . SER A 1 113 ? -13.616 2.463 33.814 1.00 98.12 113 SER A N 1
ATOM 872 C CA . SER A 1 113 ? -12.416 3.297 33.714 1.00 98.12 113 SER A CA 1
ATOM 873 C C . SER A 1 113 ? -12.275 3.911 32.326 1.00 98.12 113 SER A C 1
ATOM 875 O O . SER A 1 113 ? -12.602 3.274 31.324 1.00 98.12 113 SER A O 1
ATOM 877 N N . ILE A 1 114 ? -11.753 5.138 32.280 1.00 98.44 114 ILE A N 1
ATOM 878 C CA . ILE A 1 114 ? -11.373 5.849 31.058 1.00 98.44 114 ILE A CA 1
ATOM 879 C C . ILE A 1 114 ? -9.887 6.186 31.179 1.00 98.44 114 ILE A C 1
ATOM 881 O O . ILE A 1 114 ? -9.491 7.010 32.008 1.00 98.44 114 ILE A O 1
ATOM 885 N N . LYS A 1 115 ? -9.058 5.558 30.347 1.00 98.25 115 LYS A N 1
ATOM 886 C CA . LYS A 1 115 ? -7.621 5.811 30.277 1.00 98.25 115 LYS A CA 1
ATOM 887 C C . LYS A 1 115 ? -7.310 6.689 29.070 1.00 98.25 115 LYS A C 1
ATOM 889 O O . LYS A 1 115 ? -7.263 6.209 27.943 1.00 98.25 115 LYS A O 1
ATOM 894 N N . ILE A 1 116 ? -7.075 7.972 29.327 1.00 97.88 116 ILE A N 1
ATOM 895 C CA . ILE A 1 116 ? -6.593 8.943 28.336 1.00 97.88 116 ILE A CA 1
ATOM 896 C C . ILE A 1 116 ? -5.071 8.802 28.204 1.00 97.88 116 ILE A C 1
ATOM 898 O O . ILE A 1 116 ? -4.380 8.649 29.218 1.00 97.88 116 ILE A O 1
ATOM 902 N N . HIS A 1 117 ? -4.542 8.847 26.980 1.00 97.69 117 HIS A N 1
ATOM 903 C CA . HIS A 1 117 ? -3.095 8.820 26.762 1.00 97.69 117 HIS A CA 1
ATOM 904 C C . HIS A 1 117 ? -2.406 10.015 27.446 1.00 97.69 117 HIS A C 1
ATOM 906 O O . HIS A 1 117 ? -2.883 11.144 27.368 1.00 97.69 117 HIS A O 1
ATOM 912 N N . SER A 1 118 ? -1.263 9.785 28.103 1.00 95.56 118 SER A N 1
ATOM 913 C CA . SER A 1 118 ? -0.549 10.810 28.888 1.00 95.56 118 SER A CA 1
ATOM 914 C C . SER A 1 118 ? -0.141 12.031 28.065 1.00 95.56 118 SER A C 1
ATOM 916 O O . SER A 1 118 ? -0.160 13.150 28.563 1.00 95.56 118 SER A O 1
ATOM 918 N N . ASP A 1 119 ? 0.213 11.799 26.804 1.00 95.75 119 ASP A N 1
ATOM 919 C CA . ASP A 1 119 ? 0.673 12.845 25.889 1.00 95.75 119 ASP A CA 1
ATOM 920 C C . ASP A 1 119 ? -0.476 13.681 25.295 1.00 95.75 119 ASP A C 1
ATOM 922 O O . ASP A 1 119 ? -0.208 14.683 24.633 1.00 95.75 119 ASP A O 1
ATOM 926 N N . TRP A 1 120 ? -1.746 13.309 25.526 1.00 95.31 120 TRP A N 1
ATOM 927 C CA . TRP A 1 120 ? -2.884 14.127 25.107 1.00 95.31 120 TRP A CA 1
ATOM 928 C C . TRP A 1 120 ? -2.908 15.438 25.897 1.00 95.31 120 TRP A C 1
ATOM 930 O O . TRP A 1 120 ? -3.277 15.489 27.077 1.00 95.31 120 TRP A O 1
ATOM 940 N N . ASN A 1 121 ? -2.530 16.525 25.230 1.00 90.88 121 ASN A N 1
ATOM 941 C CA . ASN A 1 121 ? -2.398 17.832 25.853 1.00 90.88 121 ASN A CA 1
ATOM 942 C C . ASN A 1 121 ? -3.519 18.778 25.402 1.00 90.88 121 ASN A C 1
ATOM 944 O O . ASN A 1 121 ? -3.581 19.181 24.243 1.00 90.88 121 ASN A O 1
ATOM 948 N N . THR A 1 122 ? -4.393 19.183 26.329 1.00 89.50 122 THR A N 1
ATOM 949 C CA . THR A 1 122 ? -5.533 20.069 26.031 1.00 89.50 122 THR A CA 1
ATOM 950 C C . THR A 1 122 ? -5.182 21.553 25.930 1.00 89.50 122 THR A C 1
ATOM 952 O O . THR A 1 122 ? -6.060 22.345 25.593 1.00 89.50 122 THR A O 1
ATOM 955 N N . GLN A 1 123 ? -3.930 21.925 26.220 1.00 85.31 123 GLN A N 1
ATOM 956 C CA . GLN A 1 123 ? -3.443 23.311 26.268 1.00 85.31 123 GLN A CA 1
ATOM 957 C C . GLN A 1 123 ? -2.712 23.754 24.994 1.00 85.31 123 GLN A C 1
ATOM 959 O O . GLN A 1 123 ? -2.378 24.925 24.858 1.00 85.31 123 GLN A O 1
ATOM 964 N N . ILE A 1 124 ? -2.442 22.828 24.074 1.00 84.88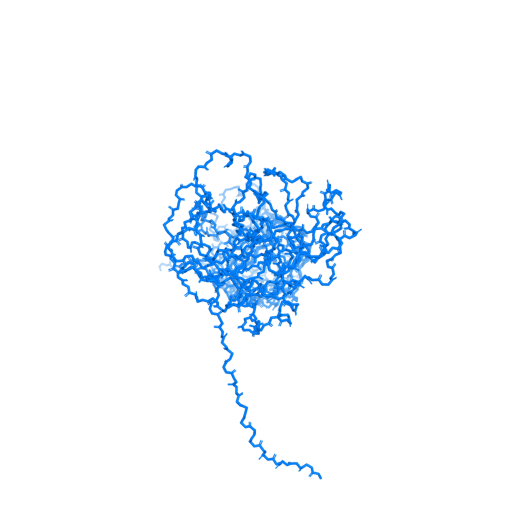 124 ILE A N 1
ATOM 965 C CA . ILE A 1 124 ? -1.777 23.104 22.795 1.00 84.88 124 ILE A CA 1
ATOM 966 C C . ILE A 1 124 ? -2.678 22.701 21.631 1.00 84.88 124 ILE A C 1
ATOM 968 O O . ILE A 1 124 ? -3.614 21.918 21.799 1.00 84.88 124 ILE A O 1
ATOM 972 N N . GLU A 1 125 ? -2.387 23.216 20.442 1.00 83.06 125 GLU A N 1
ATOM 973 C CA . GLU A 1 125 ? -3.263 23.071 19.273 1.00 83.06 125 GLU A CA 1
ATOM 974 C C . GLU A 1 125 ? -3.181 21.697 18.595 1.00 83.06 125 GLU A C 1
ATOM 976 O O . GLU A 1 125 ? -4.140 21.282 17.951 1.00 83.06 125 GLU A O 1
ATOM 981 N N . THR A 1 126 ? -2.076 20.963 18.762 1.00 88.25 126 THR A N 1
ATOM 982 C CA . THR A 1 126 ? -1.901 19.635 18.153 1.00 88.25 126 THR A CA 1
ATOM 983 C C . THR A 1 126 ? -2.856 18.590 18.720 1.00 88.25 126 THR A C 1
ATOM 985 O O . THR A 1 126 ? -3.122 18.569 19.921 1.00 88.25 126 THR A O 1
ATOM 988 N N . TYR A 1 127 ? -3.341 17.693 17.865 1.00 92.62 127 TYR A N 1
ATOM 989 C CA . TYR A 1 127 ? -4.168 16.541 18.226 1.00 92.62 127 TYR A CA 1
ATOM 990 C C . TYR A 1 127 ? -3.334 15.263 18.414 1.00 92.62 127 TYR A C 1
ATOM 992 O O . TYR A 1 127 ? -3.832 14.144 18.319 1.00 92.62 127 TYR A O 1
ATOM 1000 N N . ASP A 1 128 ? -2.040 15.415 18.686 1.00 94.94 128 ASP A N 1
ATOM 1001 C CA . ASP A 1 128 ? -1.159 14.294 18.977 1.00 94.94 128 ASP A CA 1
ATOM 1002 C C . ASP A 1 128 ? -1.658 13.450 20.165 1.00 94.94 128 ASP A C 1
ATOM 1004 O O . ASP A 1 128 ? -2.146 13.978 21.166 1.00 94.94 128 ASP A O 1
ATOM 1008 N N . ALA A 1 129 ? -1.502 12.128 20.053 1.00 95.81 129 ALA A N 1
ATOM 1009 C CA . ALA A 1 129 ? -1.962 11.150 21.043 1.00 95.81 129 ALA A CA 1
ATOM 1010 C C . ALA A 1 129 ? -3.449 11.263 21.430 1.00 95.81 129 ALA A C 1
ATOM 1012 O O . ALA A 1 129 ? -3.835 10.997 22.573 1.00 95.81 129 ALA A O 1
ATOM 1013 N N . ASP A 1 130 ? -4.301 11.611 20.467 1.00 97.44 130 ASP A N 1
ATOM 1014 C CA . ASP A 1 130 ? -5.751 11.572 20.619 1.00 97.44 130 ASP A CA 1
ATOM 1015 C C . ASP A 1 130 ? -6.291 10.128 20.601 1.00 97.44 130 ASP A C 1
ATOM 1017 O O . ASP A 1 130 ? -6.855 9.648 19.616 1.00 97.44 130 ASP A O 1
ATOM 1021 N N . ILE A 1 131 ? -6.051 9.402 21.694 1.00 98.50 131 ILE A N 1
ATOM 1022 C CA . ILE A 1 131 ? -6.424 8.000 21.895 1.00 98.50 131 ILE A CA 1
ATOM 1023 C C . ILE A 1 131 ? -6.743 7.708 23.367 1.00 98.50 131 ILE A C 1
ATOM 1025 O O . ILE A 1 131 ? -5.981 8.043 24.277 1.00 98.50 131 ILE A O 1
ATOM 1029 N N . ALA A 1 132 ? -7.860 7.023 23.596 1.00 98.50 132 ALA A N 1
ATOM 1030 C CA . ALA A 1 132 ? -8.325 6.608 24.909 1.00 98.50 132 ALA A CA 1
ATOM 1031 C C . ALA A 1 132 ? -8.828 5.159 24.901 1.00 98.50 132 ALA A C 1
ATOM 1033 O O . ALA A 1 132 ? -9.403 4.681 23.922 1.00 98.50 132 ALA A O 1
ATOM 1034 N N . ILE A 1 133 ? -8.637 4.475 26.029 1.00 98.62 133 ILE A N 1
ATOM 1035 C CA . ILE A 1 133 ? -9.144 3.121 26.275 1.00 98.62 133 ILE A CA 1
ATOM 1036 C C . ILE A 1 133 ? -10.232 3.199 27.335 1.00 98.62 133 ILE A C 1
ATOM 1038 O O . ILE A 1 133 ? -10.028 3.775 28.405 1.00 98.62 133 ILE A O 1
ATOM 1042 N N . LEU A 1 134 ? -11.378 2.590 27.055 1.00 98.69 134 LEU A N 1
ATOM 1043 C CA . LEU A 1 134 ? -12.458 2.445 28.018 1.00 98.69 134 LEU A CA 1
ATOM 1044 C C . LEU A 1 134 ? -12.483 0.999 28.493 1.00 98.69 134 LEU A C 1
ATOM 1046 O O . LEU A 1 134 ? -12.584 0.082 27.677 1.00 98.69 134 LEU A O 1
ATOM 1050 N N . ARG A 1 135 ? -12.429 0.798 29.810 1.00 98.38 135 ARG A N 1
ATOM 1051 C CA . ARG A 1 135 ? -12.667 -0.510 30.423 1.00 98.38 135 ARG A CA 1
ATOM 1052 C C . ARG A 1 135 ? -14.145 -0.633 30.762 1.00 98.38 135 ARG A C 1
ATOM 1054 O O . ARG A 1 135 ? -14.695 0.217 31.463 1.00 98.38 135 ARG A O 1
ATOM 1061 N N . LEU A 1 136 ? -14.777 -1.695 30.287 1.00 98.31 136 LEU A N 1
ATOM 1062 C CA . LEU A 1 136 ? -16.155 -2.023 30.623 1.00 98.31 136 LEU A CA 1
ATOM 1063 C C . LEU A 1 136 ? -16.231 -2.624 32.029 1.00 98.31 136 LEU A C 1
ATOM 1065 O O . LEU A 1 136 ? -15.313 -3.314 32.476 1.00 98.31 136 LEU A O 1
ATOM 1069 N N . THR A 1 137 ? -17.322 -2.361 32.745 1.00 97.69 137 THR A N 1
ATOM 1070 C CA . THR A 1 137 ? -17.547 -2.921 34.088 1.00 97.69 137 THR A CA 1
ATOM 1071 C C . THR A 1 137 ? -17.643 -4.444 34.051 1.00 97.69 137 THR A C 1
ATOM 1073 O O . THR A 1 137 ? -17.044 -5.112 34.885 1.00 97.69 137 THR A O 1
ATOM 1076 N N . ASN A 1 138 ? -18.347 -4.984 33.055 1.00 96.50 138 ASN A N 1
ATOM 1077 C CA . ASN A 1 138 ? -18.537 -6.419 32.858 1.00 96.50 138 ASN A CA 1
ATOM 1078 C C . ASN A 1 138 ? -17.938 -6.843 31.516 1.00 96.50 138 ASN A C 1
ATOM 1080 O O . ASN A 1 138 ? -17.962 -6.066 30.558 1.00 96.50 138 ASN A O 1
ATOM 1084 N N . GLU A 1 139 ? -17.441 -8.078 31.438 1.00 95.31 139 GLU A N 1
ATOM 1085 C CA . GLU A 1 139 ? -17.053 -8.660 30.155 1.00 95.31 139 GLU A CA 1
ATOM 1086 C C . GLU A 1 139 ? -18.267 -8.836 29.236 1.00 95.31 139 GLU A C 1
ATOM 1088 O O . GLU A 1 139 ? -19.350 -9.239 29.667 1.00 95.31 139 GLU A O 1
ATOM 1093 N N . ILE A 1 140 ? -18.075 -8.555 27.950 1.00 94.50 140 ILE A N 1
ATOM 1094 C CA . ILE A 1 140 ? -19.101 -8.711 26.924 1.00 94.50 140 ILE A CA 1
ATOM 1095 C C . ILE A 1 140 ? -19.063 -10.124 26.349 1.00 94.50 140 ILE A C 1
ATOM 1097 O O . ILE A 1 140 ? -18.004 -10.699 26.085 1.00 94.50 140 ILE A O 1
ATOM 1101 N N . THR A 1 141 ? -20.249 -10.682 26.120 1.00 92.94 141 THR A N 1
ATOM 1102 C CA . THR A 1 141 ? -20.397 -11.937 25.382 1.00 92.94 141 THR A CA 1
ATOM 1103 C C . THR A 1 141 ? -20.474 -11.620 23.897 1.00 92.94 141 THR A C 1
ATOM 1105 O O . THR A 1 141 ? -21.302 -10.815 23.474 1.00 92.94 141 THR A O 1
ATOM 1108 N N . PHE A 1 142 ? -19.613 -12.247 23.098 1.00 93.94 142 PHE A N 1
ATOM 1109 C CA . PHE A 1 142 ? -19.644 -12.066 21.653 1.00 93.94 142 PHE A CA 1
ATOM 1110 C C . PHE A 1 142 ? -20.842 -12.765 21.024 1.00 93.94 142 PHE A C 1
ATOM 1112 O O . PHE A 1 142 ? -21.177 -13.899 21.361 1.00 93.94 142 PHE A O 1
ATOM 1119 N N . THR A 1 143 ? -21.461 -12.076 20.075 1.00 92.69 143 THR A N 1
ATOM 1120 C CA . THR A 1 143 ? -22.631 -12.533 19.320 1.00 92.69 143 THR A CA 1
ATOM 1121 C C . THR A 1 143 ? -22.383 -12.302 17.834 1.00 92.69 143 THR A C 1
ATOM 1123 O O . THR A 1 143 ? -21.341 -11.781 17.439 1.00 92.69 143 THR A O 1
ATOM 1126 N N . ASN A 1 144 ? -23.340 -12.633 16.973 1.00 90.56 144 ASN A N 1
ATOM 1127 C CA . ASN A 1 144 ? -23.208 -12.325 15.548 1.00 90.56 144 ASN A CA 1
ATOM 1128 C C . ASN A 1 144 ? -23.123 -10.814 15.255 1.00 90.56 144 ASN A C 1
ATOM 1130 O O . ASN A 1 144 ? -22.611 -10.429 14.208 1.00 90.56 144 ASN A O 1
ATOM 1134 N N . TYR A 1 145 ? -23.586 -9.975 16.187 1.00 93.88 145 TYR A N 1
ATOM 1135 C CA . TYR A 1 145 ? -23.653 -8.517 16.056 1.00 93.88 145 TYR A CA 1
ATOM 1136 C C . TYR A 1 145 ? -22.651 -7.783 16.958 1.00 93.88 145 TYR A C 1
ATOM 1138 O O . TYR A 1 145 ? -22.537 -6.567 16.868 1.00 93.88 145 TYR A O 1
ATOM 1146 N N . ILE A 1 146 ? -21.937 -8.514 17.822 1.00 96.06 146 ILE A N 1
ATOM 1147 C CA . ILE A 1 146 ? -20.954 -7.985 18.773 1.00 96.06 146 ILE A CA 1
ATOM 1148 C C . ILE A 1 146 ? -19.683 -8.825 18.648 1.00 96.06 146 ILE A C 1
ATOM 1150 O O . ILE A 1 146 ? -19.633 -9.962 19.123 1.00 96.06 146 ILE A O 1
ATOM 1154 N N . GLN A 1 147 ? -18.660 -8.276 18.002 1.00 95.94 147 GLN A N 1
ATOM 1155 C CA . GLN A 1 147 ? -17.347 -8.901 17.808 1.00 95.94 147 GLN A CA 1
ATOM 1156 C C . GLN A 1 147 ? -16.261 -7.825 17.914 1.00 95.94 147 GLN A C 1
ATOM 1158 O O . GLN A 1 147 ? -16.537 -6.668 17.606 1.00 95.94 147 GLN A O 1
ATOM 1163 N N . PRO A 1 148 ? -15.026 -8.163 18.310 1.00 96.50 148 PRO A N 1
ATOM 1164 C CA . PRO A 1 148 ? -13.941 -7.193 18.355 1.00 96.50 148 PRO A CA 1
ATOM 1165 C C . PRO A 1 148 ? -13.318 -6.998 16.964 1.00 96.50 148 PRO A C 1
ATOM 1167 O O . PRO A 1 148 ? -13.231 -7.948 16.184 1.00 96.50 148 PRO A O 1
ATOM 1170 N N . ALA A 1 149 ? -12.831 -5.794 16.665 1.00 96.19 149 ALA A N 1
ATOM 1171 C CA . ALA A 1 149 ? -11.864 -5.564 15.593 1.00 96.19 149 ALA A CA 1
ATOM 1172 C C . ALA A 1 149 ? -10.469 -6.015 16.050 1.00 96.19 149 ALA A C 1
ATOM 1174 O O . ALA A 1 149 ? -10.178 -6.033 17.247 1.00 96.19 149 ALA A O 1
ATOM 1175 N N . CYS A 1 150 ? -9.595 -6.370 15.109 1.00 93.75 150 CYS A N 1
ATOM 1176 C CA . CYS A 1 150 ? -8.208 -6.687 15.438 1.00 93.75 150 CYS A CA 1
ATOM 1177 C C . CYS A 1 150 ? -7.388 -5.417 15.686 1.00 93.75 150 CYS A C 1
ATOM 1179 O O . CYS A 1 150 ? -7.572 -4.406 15.001 1.00 93.75 150 CYS A O 1
ATOM 1181 N N . LEU A 1 151 ? -6.439 -5.480 16.624 1.00 91.69 151 LEU A N 1
ATOM 1182 C CA . LEU A 1 151 ? -5.385 -4.472 16.718 1.00 91.69 151 LEU A CA 1
ATOM 1183 C C . LEU A 1 151 ? -4.354 -4.710 15.609 1.00 91.69 151 LEU A C 1
ATOM 1185 O O . LEU A 1 151 ? -4.017 -5.861 15.330 1.00 91.69 151 LEU A O 1
ATOM 1189 N N . PRO A 1 152 ? -3.847 -3.652 14.961 1.00 87.88 152 PRO A N 1
ATOM 1190 C CA . PRO A 1 152 ? -2.806 -3.795 13.964 1.00 87.88 152 PRO A CA 1
ATOM 1191 C C . PRO A 1 152 ? -1.452 -4.116 14.623 1.00 87.88 152 PRO A C 1
ATOM 1193 O O . PRO A 1 152 ? -1.249 -3.889 15.819 1.00 87.88 152 PRO A O 1
ATOM 1196 N N . PRO A 1 153 ? -0.477 -4.584 13.839 1.00 75.75 153 PRO A N 1
ATOM 1197 C CA . PRO A 1 153 ? 0.925 -4.628 14.228 1.00 75.75 153 PRO A CA 1
ATOM 1198 C C . PRO A 1 153 ? 1.470 -3.231 14.472 1.00 75.75 153 PRO A C 1
ATOM 1200 O O . PRO A 1 153 ? 1.115 -2.275 13.779 1.00 75.75 153 PRO A O 1
ATOM 1203 N N . SER A 1 154 ? 2.437 -3.126 15.378 1.00 76.69 154 SER A N 1
ATOM 1204 C CA . SER A 1 154 ? 3.109 -1.858 15.672 1.00 76.69 154 SER A CA 1
ATOM 1205 C C . SER A 1 154 ? 3.946 -1.313 14.503 1.00 76.69 154 SER A C 1
ATOM 1207 O O . SER A 1 154 ? 4.179 -0.105 14.416 1.00 76.69 154 SER A O 1
ATOM 1209 N N . ASN A 1 155 ? 4.388 -2.180 13.586 1.00 73.50 155 ASN A N 1
ATOM 1210 C CA . ASN A 1 155 ? 5.168 -1.822 12.398 1.00 73.50 155 ASN A CA 1
ATOM 1211 C C . ASN A 1 155 ? 4.316 -1.595 11.135 1.00 73.50 155 ASN A C 1
ATOM 1213 O O . ASN A 1 155 ? 4.879 -1.283 10.086 1.00 73.50 155 ASN A O 1
ATOM 1217 N N . MET A 1 156 ? 2.987 -1.734 11.211 1.00 77.69 156 MET A N 1
ATOM 1218 C CA . MET A 1 156 ? 2.111 -1.535 10.056 1.00 77.69 156 MET A CA 1
ATOM 1219 C C . MET A 1 156 ? 2.185 -0.088 9.550 1.00 77.69 156 MET A C 1
ATOM 1221 O O . MET A 1 156 ? 2.121 0.866 10.330 1.00 77.69 156 MET A O 1
ATOM 1225 N N . ASN A 1 157 ? 2.299 0.080 8.229 1.00 75.75 157 ASN A N 1
ATOM 1226 C CA . ASN A 1 157 ? 2.192 1.393 7.604 1.00 75.75 157 ASN A CA 1
ATOM 1227 C C . ASN A 1 157 ? 0.714 1.797 7.495 1.00 75.75 157 ASN A C 1
ATOM 1229 O O . ASN A 1 157 ? -0.074 1.079 6.886 1.00 75.75 157 ASN A O 1
ATOM 1233 N N . ALA A 1 158 ? 0.356 2.939 8.085 1.00 77.12 158 ALA A N 1
ATOM 1234 C CA . ALA A 1 158 ? -0.994 3.501 8.031 1.00 77.12 158 ALA A CA 1
ATOM 1235 C C . ALA A 1 158 ? -1.207 4.458 6.843 1.00 77.12 158 ALA A C 1
ATOM 1237 O O . ALA A 1 158 ? -2.328 4.904 6.606 1.00 77.12 158 ALA A O 1
ATOM 1238 N N . PHE A 1 159 ? -0.145 4.808 6.115 1.00 75.31 159 PHE A N 1
ATOM 1239 C CA . PHE A 1 159 ? -0.215 5.694 4.959 1.00 75.31 159 PHE A CA 1
ATOM 1240 C C . PHE A 1 159 ? -0.489 4.904 3.686 1.00 75.31 159 PHE A C 1
ATOM 1242 O O . PHE A 1 159 ? 0.024 3.800 3.511 1.00 75.31 159 PHE A O 1
ATOM 1249 N N . GLU A 1 160 ? -1.214 5.538 2.768 1.00 74.06 160 GLU A N 1
ATOM 1250 C CA . GLU A 1 160 ? -1.419 5.044 1.414 1.00 74.06 160 GLU A CA 1
ATOM 1251 C C . GLU A 1 160 ? -2.200 3.728 1.309 1.00 74.06 160 GLU A C 1
ATOM 1253 O O . GLU A 1 160 ? -1.961 2.922 0.407 1.00 74.06 160 GLU A O 1
ATOM 1258 N N . ILE A 1 161 ? -3.137 3.521 2.230 1.00 77.19 161 ILE A N 1
ATOM 1259 C CA . ILE A 1 161 ? -3.983 2.332 2.295 1.00 77.19 161 ILE A CA 1
ATOM 1260 C C . ILE A 1 161 ? -5.456 2.722 2.180 1.00 77.19 161 ILE A C 1
ATOM 1262 O O . ILE A 1 161 ? -5.893 3.727 2.744 1.00 77.19 161 ILE A O 1
ATOM 1266 N N . ASP A 1 162 ? -6.224 1.906 1.463 1.00 83.88 162 ASP A N 1
ATOM 1267 C CA . ASP A 1 162 ? -7.679 2.022 1.425 1.00 83.88 162 ASP A CA 1
ATOM 1268 C C . ASP A 1 162 ? -8.258 1.447 2.723 1.00 83.88 162 ASP A C 1
ATOM 1270 O O . ASP A 1 162 ? -7.867 0.365 3.176 1.00 83.88 162 ASP A O 1
ATOM 1274 N N . GLY A 1 163 ? -9.198 2.167 3.324 1.00 87.62 163 GLY A N 1
ATOM 1275 C CA . GLY A 1 163 ? -9.883 1.733 4.529 1.00 87.62 163 GLY A CA 1
ATOM 1276 C C . GLY A 1 163 ? -11.350 2.117 4.531 1.00 87.62 163 GLY A C 1
ATOM 1277 O O . GLY A 1 163 ? -11.819 2.952 3.758 1.00 87.62 163 GLY A O 1
ATOM 1278 N N . THR A 1 164 ? -12.081 1.477 5.430 1.00 90.31 164 THR A N 1
ATOM 1279 C CA . THR A 1 164 ? -13.498 1.715 5.654 1.00 90.31 164 THR A CA 1
ATOM 1280 C C . THR A 1 164 ? -13.685 2.450 6.969 1.00 90.31 164 THR A C 1
ATOM 1282 O O . THR A 1 164 ? -13.284 1.972 8.036 1.00 90.31 164 THR A O 1
ATOM 1285 N N . VAL A 1 165 ? -14.340 3.600 6.899 1.00 90.19 165 VAL A N 1
ATOM 1286 C CA . VAL A 1 165 ? -14.852 4.304 8.070 1.00 90.19 165 VAL A CA 1
ATOM 1287 C C . VAL A 1 165 ? -16.335 4.007 8.196 1.00 90.19 165 VAL A C 1
ATOM 1289 O O . VAL A 1 165 ? -17.058 4.013 7.204 1.00 90.19 165 VAL A O 1
ATOM 1292 N N . VAL A 1 166 ? -16.780 3.730 9.416 1.00 89.31 166 VAL A N 1
ATOM 1293 C CA . VAL A 1 166 ? -18.178 3.452 9.739 1.00 89.31 166 VAL A CA 1
ATOM 1294 C C . VAL A 1 166 ? -18.578 4.258 10.965 1.00 89.31 166 VAL A C 1
ATOM 1296 O O . VAL A 1 166 ? -17.814 4.347 11.929 1.00 89.31 166 VAL A O 1
ATOM 1299 N N . GLY A 1 167 ? -19.780 4.822 10.939 1.00 88.12 167 GLY A N 1
ATOM 1300 C CA . GLY A 1 167 ? -20.295 5.592 12.057 1.00 88.12 167 GLY A CA 1
ATOM 1301 C C . GLY A 1 167 ? -21.735 6.048 11.863 1.00 88.12 167 GLY A C 1
ATOM 1302 O O . GLY A 1 167 ? -22.397 5.685 10.890 1.00 88.12 167 GLY A O 1
ATOM 1303 N N . TYR A 1 168 ? -22.225 6.801 12.843 1.00 84.50 168 TYR A N 1
ATOM 1304 C CA . TYR A 1 168 ? -23.607 7.286 12.939 1.00 84.50 168 TYR A CA 1
ATOM 1305 C C . TYR A 1 168 ? -23.722 8.779 12.596 1.00 84.50 168 TYR A C 1
ATOM 1307 O O . TYR A 1 168 ? -24.667 9.430 13.040 1.00 84.50 168 TYR A O 1
ATOM 1315 N N . GLY A 1 169 ? -22.730 9.322 11.881 1.00 70.69 169 GLY A N 1
ATOM 1316 C CA . GLY A 1 169 ? -22.532 10.738 11.587 1.00 70.69 169 GLY A CA 1
ATOM 1317 C C . GLY A 1 169 ? -23.814 11.567 11.469 1.00 70.69 169 GLY A C 1
ATOM 1318 O O . GLY A 1 169 ? -24.734 11.256 10.716 1.00 70.69 169 GLY A O 1
ATOM 1319 N N . LEU A 1 170 ? -23.848 12.662 12.222 1.00 61.56 170 LEU A N 1
ATOM 1320 C CA . LEU A 1 170 ? -24.893 13.674 12.207 1.00 61.56 170 LEU A CA 1
ATOM 1321 C C . LEU A 1 170 ? -24.570 14.675 11.088 1.00 61.56 170 LEU A C 1
ATOM 1323 O O . LEU A 1 170 ? -23.839 15.641 11.310 1.00 61.56 170 LEU A O 1
ATOM 1327 N N . SER A 1 171 ? -25.058 14.424 9.875 1.00 54.06 171 SER A N 1
ATOM 1328 C CA . SER A 1 171 ? -25.110 15.436 8.811 1.00 54.06 171 SER A CA 1
ATOM 1329 C C . SER A 1 171 ? -26.310 16.366 9.021 1.00 54.06 171 SER A C 1
ATOM 1331 O O . SER A 1 171 ? -27.319 15.944 9.580 1.00 54.06 171 SER A O 1
ATOM 1333 N N . ASP A 1 172 ? -26.264 17.600 8.519 1.00 45.84 172 ASP A N 1
ATOM 1334 C CA . ASP A 1 172 ? -27.431 18.501 8.562 1.00 45.84 172 ASP A CA 1
ATOM 1335 C C . ASP A 1 172 ? -28.665 17.902 7.845 1.00 45.84 172 ASP A C 1
ATOM 1337 O O . ASP A 1 172 ? -29.801 18.211 8.194 1.00 45.84 172 ASP A O 1
ATOM 1341 N N . GLU A 1 173 ? -28.455 16.959 6.918 1.00 42.88 173 GLU A N 1
ATOM 1342 C CA . GLU A 1 173 ? -29.504 16.206 6.215 1.00 42.88 173 GLU A CA 1
ATOM 1343 C C . GLU A 1 173 ? -30.164 15.095 7.059 1.00 42.88 173 GLU A C 1
ATOM 1345 O O . GLU A 1 173 ? -31.289 14.696 6.766 1.00 42.88 173 GLU A O 1
ATOM 1350 N N . THR A 1 174 ? -29.525 14.602 8.132 1.00 46.00 174 THR A N 1
ATOM 1351 C CA . THR A 1 174 ? -30.106 13.547 8.994 1.00 46.00 174 THR A CA 1
ATOM 1352 C C . THR A 1 174 ? -31.027 14.097 10.080 1.00 46.00 174 THR A C 1
ATOM 1354 O O . THR A 1 174 ? -31.705 13.324 10.751 1.00 46.00 174 THR A O 1
ATOM 1357 N N . PHE A 1 175 ? -31.148 15.424 10.214 1.00 42.50 175 PHE A N 1
ATOM 1358 C CA . PHE A 1 175 ? -32.128 16.058 11.107 1.00 42.50 175 PHE A CA 1
ATOM 1359 C C . PHE A 1 175 ? -33.596 15.862 10.673 1.00 42.50 175 PHE A C 1
ATOM 1361 O O . PHE A 1 175 ? -34.496 16.307 11.385 1.00 42.50 175 PHE A O 1
ATOM 1368 N N . GLY A 1 176 ? -33.845 15.181 9.547 1.00 41.47 176 GLY A N 1
ATOM 1369 C CA . GLY A 1 176 ? -35.181 14.811 9.068 1.00 41.47 176 GLY A CA 1
ATOM 1370 C C . GLY A 1 176 ? -35.407 13.314 8.824 1.00 41.47 176 GLY A C 1
ATOM 1371 O O . GLY A 1 176 ? -36.511 12.956 8.422 1.00 41.47 176 GLY A O 1
ATOM 1372 N N . ASP A 1 177 ? -34.413 12.447 9.047 1.00 50.69 177 ASP A N 1
ATOM 1373 C CA . ASP A 1 177 ? -34.562 11.008 8.796 1.00 50.69 177 ASP A CA 1
ATOM 1374 C C . ASP A 1 177 ? -35.063 10.291 10.062 1.00 50.69 177 ASP A C 1
ATOM 1376 O O . ASP A 1 177 ? -34.529 10.481 11.157 1.00 50.69 177 ASP A O 1
ATOM 1380 N N . HIS A 1 178 ? -36.115 9.479 9.937 1.00 53.75 178 HIS A N 1
ATOM 1381 C CA . HIS A 1 178 ? -36.736 8.783 11.074 1.00 53.75 178 HIS A CA 1
ATOM 1382 C C . HIS A 1 178 ? -35.883 7.612 11.609 1.00 53.75 178 HIS A C 1
ATOM 1384 O O . HIS A 1 178 ? -36.225 7.039 12.644 1.00 53.75 178 HIS A O 1
ATOM 1390 N N . GLU A 1 179 ? -34.787 7.253 10.931 1.00 64.00 179 GLU A N 1
ATOM 1391 C CA . GLU A 1 179 ? -33.942 6.093 11.234 1.00 64.00 179 GLU A CA 1
ATOM 1392 C C . GLU A 1 179 ? -32.467 6.519 11.383 1.00 64.00 179 GLU A C 1
ATOM 1394 O O . GLU A 1 179 ? -31.841 7.016 10.448 1.00 64.00 179 GLU A O 1
ATOM 1399 N N . MET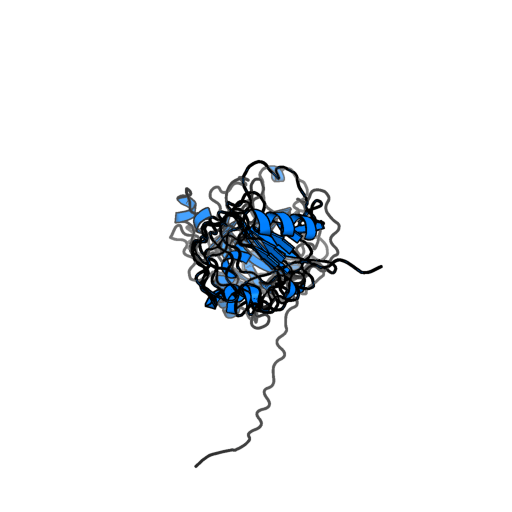 A 1 180 ? -31.874 6.308 12.564 1.00 81.81 180 MET A N 1
ATOM 1400 C CA . MET A 1 180 ? -30.487 6.694 12.872 1.00 81.81 180 MET A CA 1
ATOM 1401 C C . MET A 1 180 ? -29.543 5.502 12.673 1.00 81.81 180 MET A C 1
ATOM 1403 O O . MET A 1 180 ? -28.959 4.974 13.626 1.00 81.81 180 MET A O 1
ATOM 1407 N N . ARG A 1 181 ? -29.425 5.050 11.422 1.00 86.25 181 ARG A N 1
ATOM 1408 C CA . ARG A 1 181 ? -28.613 3.884 11.033 1.00 86.25 181 ARG A CA 1
ATOM 1409 C C . ARG A 1 181 ? -27.179 4.268 10.666 1.00 86.25 181 ARG A C 1
ATOM 1411 O O . ARG A 1 181 ? -26.968 5.348 10.112 1.00 86.25 181 ARG A O 1
ATOM 1418 N N . PRO A 1 182 ? -26.187 3.388 10.897 1.00 88.25 182 PRO A N 1
ATOM 1419 C CA . PRO A 1 182 ? -24.816 3.696 10.572 1.00 88.25 182 PRO A CA 1
ATOM 1420 C C . PRO A 1 182 ? -24.590 3.605 9.067 1.00 88.25 182 PRO A C 1
ATOM 1422 O O . PRO A 1 182 ? -25.087 2.699 8.381 1.00 88.25 182 PRO A O 1
ATOM 1425 N N . LYS A 1 183 ? -23.779 4.537 8.583 1.00 86.19 183 LYS A N 1
ATOM 1426 C CA . LYS A 1 183 ? -23.283 4.603 7.211 1.00 86.19 183 LYS A CA 1
ATOM 1427 C C . LYS A 1 183 ? -21.808 4.234 7.196 1.00 86.19 183 LYS A C 1
ATOM 1429 O O . LYS A 1 183 ? -21.120 4.325 8.218 1.00 86.19 183 LYS A O 1
ATOM 1434 N N . PHE A 1 184 ? -21.325 3.796 6.043 1.00 87.00 184 PHE A N 1
ATOM 1435 C CA . PHE A 1 184 ? -19.900 3.565 5.849 1.00 87.00 184 PHE A CA 1
ATOM 1436 C C . PHE A 1 184 ? -19.408 4.258 4.588 1.00 87.00 184 PHE A C 1
ATOM 1438 O O . PHE A 1 184 ? -20.143 4.425 3.620 1.00 87.00 184 PHE A O 1
ATOM 1445 N N . VAL A 1 185 ? -18.138 4.641 4.607 1.00 83.06 185 VAL A N 1
ATOM 1446 C CA . VAL A 1 185 ? -17.437 5.184 3.449 1.00 83.06 185 VAL A CA 1
ATOM 1447 C C . VAL A 1 185 ? -16.095 4.493 3.299 1.00 83.06 185 VAL A C 1
ATOM 1449 O O . VAL A 1 185 ? -15.421 4.169 4.279 1.00 83.06 185 VAL A O 1
ATOM 1452 N N . GLU A 1 186 ? -15.705 4.275 2.052 1.00 85.25 186 GLU A N 1
ATOM 1453 C CA . GLU A 1 186 ? -14.355 3.849 1.705 1.00 85.25 186 GLU A CA 1
ATOM 1454 C C . GLU A 1 186 ? -13.536 5.081 1.342 1.00 85.25 186 GLU A C 1
ATOM 1456 O O . GLU A 1 186 ? -13.941 5.865 0.477 1.00 85.25 186 GLU A O 1
ATOM 1461 N N . ILE A 1 187 ? -12.410 5.249 2.029 1.00 82.69 187 ILE A N 1
ATOM 1462 C CA . ILE A 1 187 ? -11.498 6.377 1.866 1.00 82.69 187 ILE A CA 1
ATOM 1463 C C . ILE A 1 187 ? -10.051 5.884 1.863 1.00 82.69 187 ILE A C 1
ATOM 1465 O O . ILE A 1 187 ? -9.715 4.886 2.505 1.00 82.69 187 ILE A O 1
ATOM 1469 N N . SER A 1 188 ? -9.183 6.608 1.169 1.00 84.00 188 SER A N 1
ATOM 1470 C CA . SER A 1 188 ? -7.753 6.299 1.111 1.00 84.00 188 SER A CA 1
ATOM 1471 C C . SER A 1 188 ? -6.969 7.194 2.061 1.00 84.00 188 SER A C 1
ATOM 1473 O O . SER A 1 188 ? -7.199 8.407 2.113 1.00 84.00 188 SER A O 1
ATOM 1475 N N . SER A 1 189 ? -6.020 6.616 2.798 1.00 84.88 189 SER A N 1
ATOM 1476 C CA . SER A 1 189 ? -5.005 7.410 3.484 1.00 84.88 189 SER A CA 1
ATOM 1477 C C . SER A 1 189 ? -3.934 7.892 2.507 1.00 84.88 189 SER A C 1
ATOM 1479 O O . SER A 1 189 ? -3.662 7.259 1.487 1.00 84.88 189 SER A O 1
ATOM 1481 N N . ILE A 1 190 ? -3.321 9.031 2.803 1.00 81.12 190 ILE A N 1
ATOM 1482 C CA . ILE A 1 190 ? -2.314 9.681 1.951 1.00 81.12 190 ILE A CA 1
ATOM 1483 C C . ILE A 1 190 ? -1.000 9.856 2.702 1.00 81.12 190 ILE A C 1
ATOM 1485 O O . ILE A 1 190 ? -0.949 9.639 3.912 1.00 81.12 190 ILE A O 1
ATOM 1489 N N . THR A 1 191 ? 0.075 10.228 2.005 1.00 82.19 191 THR A N 1
ATOM 1490 C CA . THR A 1 191 ? 1.350 10.491 2.679 1.00 82.19 191 THR A CA 1
ATOM 1491 C C . THR A 1 191 ? 1.235 11.684 3.622 1.00 82.19 191 THR A C 1
ATOM 1493 O O . THR A 1 191 ? 0.382 12.561 3.463 1.00 82.19 191 THR A O 1
ATOM 1496 N N . GLN A 1 192 ? 2.135 11.740 4.607 1.00 79.12 192 GLN A N 1
ATOM 1497 C CA . GLN A 1 192 ? 2.242 12.918 5.459 1.00 79.12 192 GLN A CA 1
ATOM 1498 C C . GLN A 1 192 ? 2.523 14.170 4.620 1.00 79.12 192 GLN A C 1
ATOM 1500 O O . GLN A 1 192 ? 1.926 15.205 4.867 1.00 79.12 192 GLN A O 1
ATOM 1505 N N . GLU A 1 193 ? 3.398 14.079 3.621 1.00 81.62 193 GLU A N 1
ATOM 1506 C CA . GLU A 1 193 ? 3.751 15.207 2.760 1.00 81.62 193 GLU A CA 1
ATOM 1507 C C . GLU A 1 193 ? 2.533 15.736 1.993 1.00 81.62 193 GLU A C 1
ATOM 1509 O O . GLU A 1 193 ? 2.180 16.904 2.151 1.00 81.62 193 GLU A O 1
ATOM 1514 N N . ASP A 1 194 ? 1.812 14.860 1.288 1.00 81.56 194 ASP A N 1
ATOM 1515 C CA . ASP A 1 194 ? 0.593 15.224 0.552 1.00 81.56 194 ASP A CA 1
ATOM 1516 C C . ASP A 1 194 ? -0.480 15.815 1.470 1.00 81.56 194 ASP A C 1
ATOM 1518 O O . ASP A 1 194 ? -1.253 16.683 1.064 1.00 81.56 194 ASP A O 1
ATOM 1522 N N . CYS A 1 195 ? -0.536 15.356 2.723 1.00 81.56 195 CYS A N 1
ATOM 1523 C CA . CYS A 1 195 ? -1.492 15.889 3.677 1.00 81.56 195 CYS A CA 1
ATOM 1524 C C . CYS A 1 195 ? -1.167 17.323 4.103 1.00 81.56 195 CYS A C 1
ATOM 1526 O O . CYS A 1 195 ? -2.075 18.116 4.359 1.00 81.56 195 CYS A O 1
ATOM 1528 N N . LEU A 1 196 ? 0.118 17.655 4.218 1.00 81.94 196 LEU A N 1
ATOM 1529 C CA . LEU A 1 196 ? 0.553 18.943 4.748 1.00 81.94 196 LEU A CA 1
ATOM 1530 C C . LEU A 1 196 ? 0.706 20.019 3.665 1.00 81.94 196 LEU A C 1
ATOM 1532 O O . LEU A 1 196 ? 0.582 21.205 3.979 1.00 81.94 196 LEU A O 1
ATOM 1536 N N . ILE A 1 197 ? 0.958 19.638 2.407 1.00 78.25 197 ILE A N 1
ATOM 1537 C CA . ILE A 1 197 ? 1.171 20.586 1.305 1.00 78.25 197 ILE A CA 1
ATOM 1538 C C . ILE A 1 197 ? -0.039 21.521 1.148 1.00 78.25 197 ILE A C 1
ATOM 1540 O O . ILE A 1 197 ? -1.164 21.093 0.891 1.00 78.25 197 ILE A O 1
ATOM 1544 N N . GLY A 1 198 ? 0.212 22.828 1.294 1.00 73.69 198 GLY A N 1
ATOM 1545 C CA . GLY A 1 198 ? -0.791 23.882 1.120 1.00 73.69 198 GLY A CA 1
ATOM 1546 C C . GLY A 1 198 ? -1.877 23.934 2.204 1.00 73.69 198 GLY A C 1
ATOM 1547 O O . GLY A 1 198 ? -2.910 24.564 1.979 1.00 73.69 198 GLY A O 1
ATOM 1548 N N . ARG A 1 199 ? -1.687 23.267 3.358 1.00 78.94 199 ARG A N 1
ATOM 1549 C CA . ARG A 1 199 ? -2.688 23.164 4.440 1.00 78.94 199 ARG A CA 1
ATOM 1550 C C . ARG A 1 199 ? -2.108 23.523 5.814 1.00 78.94 199 ARG A C 1
ATOM 1552 O O . ARG A 1 199 ? -1.981 22.668 6.690 1.00 78.94 199 ARG A O 1
ATOM 1559 N N . ASP A 1 200 ? -1.835 24.808 6.037 1.00 80.50 200 ASP A N 1
ATOM 1560 C CA . ASP A 1 200 ? -1.187 25.317 7.262 1.00 80.50 200 ASP A CA 1
ATOM 1561 C C . ASP A 1 200 ? -1.898 24.908 8.563 1.00 80.50 200 ASP A C 1
ATOM 1563 O O . ASP A 1 200 ? -1.255 24.548 9.551 1.00 80.50 200 ASP A O 1
ATOM 1567 N N . VAL A 1 201 ? -3.238 24.901 8.568 1.00 80.62 201 VAL A N 1
ATOM 1568 C CA . VAL A 1 201 ? -4.025 24.493 9.744 1.00 80.62 201 VAL A CA 1
ATOM 1569 C C . VAL A 1 201 ? -3.798 23.018 10.071 1.00 80.62 201 VAL A C 1
ATOM 1571 O O . VAL A 1 201 ? -3.527 22.698 11.226 1.00 80.62 201 VAL A O 1
ATOM 1574 N N . ILE A 1 202 ? -3.856 22.135 9.066 1.00 82.56 202 ILE A N 1
ATOM 1575 C CA . ILE A 1 202 ? -3.593 20.697 9.233 1.00 82.56 202 ILE A CA 1
ATOM 1576 C C . ILE A 1 202 ? -2.156 20.469 9.699 1.00 82.56 202 ILE A C 1
ATOM 1578 O O . ILE A 1 202 ? -1.936 19.703 10.636 1.00 82.56 202 ILE A O 1
ATOM 1582 N N . ALA A 1 203 ? -1.186 21.171 9.110 1.00 84.62 203 ALA A N 1
ATOM 1583 C CA . ALA A 1 203 ? 0.217 21.079 9.505 1.00 84.62 203 ALA A CA 1
ATOM 1584 C C . ALA A 1 203 ? 0.443 21.436 10.977 1.00 84.62 203 ALA A C 1
ATOM 1586 O O . ALA A 1 203 ? 1.192 20.746 11.666 1.00 84.62 203 ALA A O 1
ATOM 1587 N N . ARG A 1 204 ? -0.251 22.460 11.479 1.00 85.56 204 ARG A N 1
ATOM 1588 C CA . ARG A 1 204 ? -0.160 22.906 12.874 1.00 85.56 204 ARG A CA 1
ATOM 1589 C C . ARG A 1 204 ? -0.779 21.923 13.866 1.00 85.56 204 ARG A C 1
ATOM 1591 O O . ARG A 1 204 ? -0.273 21.775 14.977 1.00 85.56 204 ARG A O 1
ATOM 1598 N N . ILE A 1 205 ? -1.877 21.272 13.483 1.00 86.75 205 ILE A N 1
ATOM 1599 C CA . ILE A 1 205 ? -2.612 20.377 14.384 1.00 86.75 205 ILE A CA 1
ATOM 1600 C C . ILE A 1 205 ? -2.176 18.903 14.280 1.00 86.75 205 ILE A C 1
ATOM 1602 O O . ILE A 1 205 ? -2.478 18.122 15.181 1.00 86.75 205 ILE A O 1
ATOM 1606 N N . SER A 1 206 ? -1.450 18.518 13.227 1.00 88.50 206 SER A N 1
ATOM 1607 C CA . SER A 1 206 ? -0.974 17.148 12.981 1.00 88.50 206 SER A CA 1
ATOM 1608 C C . SER A 1 206 ? 0.310 16.807 13.756 1.00 88.50 206 SER A C 1
ATOM 1610 O O . SER A 1 206 ? 1.037 17.677 14.231 1.00 88.50 206 SER A O 1
ATOM 1612 N N . SER A 1 207 ? 0.632 15.513 13.849 1.00 91.56 207 SER A N 1
ATOM 1613 C CA . SER A 1 207 ? 1.915 14.996 14.348 1.00 91.56 207 SER A CA 1
ATOM 1614 C C . SER A 1 207 ? 2.374 13.772 13.538 1.00 91.56 207 SER A C 1
ATOM 1616 O O . SER A 1 207 ? 1.625 13.240 12.722 1.00 91.56 207 SER A O 1
ATOM 1618 N N . LYS A 1 208 ? 3.588 13.260 13.798 1.00 89.44 208 LYS A N 1
ATOM 1619 C CA . LYS A 1 208 ? 4.090 12.001 13.197 1.00 89.44 208 LYS A CA 1
ATOM 1620 C C . LYS A 1 208 ? 3.353 10.739 13.681 1.00 89.44 208 LYS A C 1
ATOM 1622 O O . LYS A 1 208 ? 3.597 9.653 13.158 1.00 89.44 208 LYS A O 1
ATOM 1627 N N . ARG A 1 209 ? 2.501 10.857 14.706 1.00 93.44 209 ARG A N 1
ATOM 1628 C CA . ARG A 1 209 ? 1.640 9.777 15.224 1.00 93.44 209 ARG A CA 1
ATOM 1629 C C . ARG A 1 209 ? 0.209 9.878 14.692 1.00 93.44 209 ARG A C 1
ATOM 1631 O O . ARG A 1 209 ? -0.691 9.226 15.217 1.00 93.44 209 ARG A O 1
ATOM 1638 N N . MET A 1 210 ? 0.007 10.678 13.653 1.00 94.31 210 MET A N 1
ATOM 1639 C CA . MET A 1 210 ? -1.261 10.855 12.959 1.00 94.31 210 MET A CA 1
ATOM 1640 C C . MET A 1 210 ? -1.078 10.535 11.474 1.00 94.31 210 MET A C 1
ATOM 1642 O O . MET A 1 210 ? 0.048 10.417 10.989 1.00 94.31 210 MET A O 1
ATOM 1646 N N . PHE A 1 211 ? -2.183 10.357 10.765 1.00 92.75 211 PHE A N 1
ATOM 1647 C CA . PHE A 1 211 ? -2.207 10.302 9.308 1.00 92.75 211 PHE A CA 1
ATOM 1648 C C . PHE A 1 211 ? -3.492 10.937 8.787 1.00 92.75 211 PHE A C 1
ATOM 1650 O O . PHE A 1 211 ? -4.443 11.146 9.540 1.00 92.75 211 PHE A O 1
ATOM 1657 N N . CYS A 1 212 ? -3.519 11.226 7.492 1.00 89.44 212 CYS A N 1
ATOM 1658 C CA . CYS A 1 212 ? -4.674 11.825 6.846 1.00 89.44 212 CYS A CA 1
ATOM 1659 C C . CYS A 1 212 ? -5.317 10.836 5.896 1.00 89.44 212 CYS A C 1
ATOM 1661 O O . CYS A 1 212 ? -4.614 10.099 5.201 1.00 89.44 212 CYS A O 1
ATOM 1663 N N . ALA A 1 213 ? -6.642 10.842 5.853 1.00 88.44 213 ALA A N 1
ATOM 1664 C CA . ALA A 1 213 ? -7.399 10.090 4.872 1.00 88.44 213 ALA A CA 1
ATOM 1665 C C . ALA A 1 213 ? -8.612 10.886 4.402 1.00 88.44 213 ALA A C 1
ATOM 1667 O O . ALA A 1 213 ? -9.147 11.726 5.128 1.00 88.44 213 ALA A O 1
ATOM 1668 N N . GLY A 1 214 ? -9.011 10.637 3.164 1.00 79.19 214 GLY A N 1
ATOM 1669 C CA . GLY A 1 214 ? -10.142 11.306 2.541 1.00 79.19 214 GLY A CA 1
ATOM 1670 C C . GLY A 1 214 ? -10.221 10.974 1.062 1.00 79.19 214 GLY A C 1
ATOM 1671 O O . GLY A 1 214 ? -9.237 10.587 0.427 1.00 79.19 214 GLY A O 1
ATOM 1672 N N . THR A 1 215 ? -11.412 11.093 0.498 1.00 73.56 215 THR A N 1
ATOM 1673 C CA . THR A 1 215 ? -11.655 10.907 -0.934 1.00 73.56 215 THR A CA 1
ATOM 1674 C C . THR A 1 215 ? -12.711 11.911 -1.364 1.00 73.56 215 THR A C 1
ATOM 1676 O O . THR A 1 215 ? -13.617 12.222 -0.598 1.00 73.56 215 THR A O 1
ATOM 1679 N N . VAL A 1 216 ? -12.586 12.447 -2.579 1.00 68.94 216 VAL A N 1
ATOM 1680 C CA . VAL A 1 216 ? -13.548 13.420 -3.115 1.00 68.94 216 VAL A CA 1
ATOM 1681 C C . VAL A 1 216 ? -14.960 12.833 -3.031 1.00 68.94 216 VAL A C 1
ATOM 1683 O O . VAL A 1 216 ? -15.204 11.733 -3.524 1.00 68.94 216 VAL A O 1
ATOM 1686 N N . GLY A 1 217 ? -15.877 13.551 -2.388 1.00 66.06 217 GLY A N 1
ATOM 1687 C CA . GLY A 1 217 ? -17.257 13.108 -2.194 1.00 66.06 217 GLY A CA 1
ATOM 1688 C C . GLY A 1 217 ? -17.502 12.226 -0.962 1.00 66.06 217 GLY A C 1
ATOM 1689 O O . GLY A 1 217 ? -18.653 11.882 -0.720 1.00 66.06 217 GLY A O 1
ATOM 1690 N N . LYS A 1 218 ? -16.477 11.830 -0.189 1.00 70.44 218 LYS A N 1
ATOM 1691 C CA . LYS A 1 218 ? -16.607 10.843 0.904 1.00 70.44 218 LYS A CA 1
ATOM 1692 C C . LYS A 1 218 ? -15.730 11.193 2.103 1.00 70.44 218 LYS A C 1
ATOM 1694 O O . LYS A 1 218 ? -14.516 11.025 2.035 1.00 70.44 218 LYS A O 1
ATOM 1699 N N . ASN A 1 219 ? -16.344 11.587 3.220 1.00 68.62 219 ASN A N 1
ATOM 1700 C CA . ASN A 1 219 ? -15.630 11.883 4.463 1.00 68.62 219 ASN A CA 1
ATOM 1701 C C . ASN A 1 219 ? -16.432 11.503 5.720 1.00 68.62 219 ASN A C 1
ATOM 1703 O O . ASN A 1 219 ? -17.661 11.559 5.689 1.00 68.62 219 ASN A O 1
ATOM 1707 N N . PRO A 1 220 ? -15.747 11.166 6.831 1.00 71.00 220 PRO A N 1
ATOM 1708 C CA . PRO A 1 220 ? -16.360 11.091 8.154 1.00 71.00 220 PRO A CA 1
ATOM 1709 C C . PRO A 1 220 ? -16.984 12.426 8.573 1.00 71.00 220 PRO A C 1
ATOM 1711 O O . PRO A 1 220 ? -16.489 13.500 8.220 1.00 71.00 220 PRO A O 1
ATOM 1714 N N . CYS A 1 221 ? -18.039 12.343 9.375 1.00 70.69 221 CYS A N 1
ATOM 1715 C CA . CYS A 1 221 ? -18.881 13.463 9.767 1.00 70.69 221 CYS A CA 1
ATOM 1716 C C . CYS A 1 221 ? -18.874 13.708 11.281 1.00 70.69 221 CYS A C 1
ATOM 1718 O O . CYS A 1 221 ? -18.322 12.948 12.082 1.00 70.69 221 CYS A O 1
ATOM 1720 N N . LYS A 1 222 ? -19.531 14.797 11.699 1.00 66.25 222 LYS A N 1
ATOM 1721 C CA . LYS A 1 222 ? -19.740 15.108 13.116 1.00 66.25 222 LYS A CA 1
ATOM 1722 C C . LYS A 1 222 ? -20.431 13.936 13.818 1.00 66.25 222 LYS A C 1
ATOM 1724 O O . LYS A 1 222 ? -21.462 13.463 13.365 1.00 66.25 222 LYS A O 1
ATOM 1729 N N . GLY A 1 223 ? -19.891 13.493 14.950 1.00 66.69 223 GLY A N 1
ATOM 1730 C CA . GLY A 1 223 ? -20.404 12.335 15.694 1.00 66.69 223 GLY A CA 1
ATOM 1731 C C . GLY A 1 223 ? -19.678 11.023 15.388 1.00 66.69 223 GLY A C 1
ATOM 1732 O O . GLY A 1 223 ? -19.712 10.126 16.223 1.00 66.69 223 GLY A O 1
ATOM 1733 N N . ASP A 1 224 ? -18.929 10.931 14.284 1.00 81.44 224 ASP A N 1
ATOM 1734 C CA . ASP A 1 224 ? -18.076 9.763 14.016 1.00 81.44 224 ASP A CA 1
ATOM 1735 C C . ASP A 1 224 ? -16.759 9.796 14.811 1.00 81.44 224 ASP A C 1
ATOM 1737 O O . ASP A 1 224 ? -16.061 8.788 14.892 1.00 81.44 224 ASP A O 1
ATOM 1741 N N . SER A 1 225 ? -16.426 10.933 15.437 1.00 88.62 225 SER A N 1
ATOM 1742 C CA . SER A 1 225 ? -15.267 11.121 16.321 1.00 88.62 225 SER A CA 1
ATOM 1743 C C . SER A 1 225 ? -15.048 9.948 17.275 1.00 88.62 225 SER A C 1
ATOM 1745 O O . SER A 1 225 ? -15.978 9.503 17.943 1.00 88.62 225 SER A O 1
ATOM 1747 N N . GLY A 1 226 ? -13.816 9.448 17.358 1.00 92.69 226 GLY A N 1
ATOM 1748 C CA . GLY A 1 226 ? -13.478 8.273 18.166 1.00 92.69 226 GLY A CA 1
ATOM 1749 C C . GLY A 1 226 ? -13.815 6.923 17.518 1.00 92.69 226 GLY A C 1
ATOM 1750 O O . GLY A 1 226 ? -13.372 5.889 18.015 1.00 92.69 226 GLY A O 1
ATOM 1751 N N . GLY A 1 227 ? -14.548 6.905 16.402 1.00 93.88 227 GLY A N 1
ATOM 1752 C CA . GLY A 1 227 ? -14.751 5.720 15.571 1.00 93.88 227 GLY A CA 1
ATOM 1753 C C . GLY A 1 227 ? -13.474 5.275 14.848 1.00 93.88 227 GLY A C 1
ATOM 1754 O O . GLY A 1 227 ? -12.510 6.033 14.712 1.00 93.88 227 GLY A O 1
ATOM 1755 N N . GLY A 1 228 ? -13.459 4.021 14.398 1.00 95.31 228 GLY A N 1
ATOM 1756 C CA . GLY A 1 228 ? -12.293 3.406 13.765 1.00 95.31 228 GLY A CA 1
ATOM 1757 C C . GLY A 1 228 ? -12.214 3.614 12.246 1.00 95.31 228 GLY A C 1
ATOM 1758 O O . GLY A 1 228 ? -13.218 3.544 11.535 1.00 95.31 228 GLY A O 1
ATOM 1759 N N . PHE A 1 229 ? -10.993 3.780 11.744 1.00 95.06 229 PHE A N 1
ATOM 1760 C CA . PHE A 1 229 ? -10.617 3.536 10.351 1.00 95.06 229 PHE A CA 1
ATOM 1761 C C . PHE A 1 229 ? -10.162 2.081 10.234 1.00 95.06 229 PHE A C 1
ATOM 1763 O O . PHE A 1 229 ? -9.147 1.694 10.827 1.00 95.06 229 PHE A O 1
ATOM 1770 N N . HIS A 1 230 ? -10.925 1.272 9.503 1.00 94.62 230 HIS A N 1
ATOM 1771 C CA . HIS A 1 230 ? -10.739 -0.173 9.453 1.00 94.62 230 HIS A CA 1
ATOM 1772 C C . HIS A 1 230 ? -10.126 -0.606 8.132 1.00 94.62 230 HIS A C 1
ATOM 1774 O O . HIS A 1 230 ? -10.610 -0.243 7.065 1.00 94.62 230 HIS A O 1
ATOM 1780 N N . VAL A 1 231 ? -9.106 -1.452 8.198 1.00 87.38 231 VAL A N 1
ATOM 1781 C CA . VAL A 1 231 ? -8.472 -2.033 7.015 1.00 87.38 231 VAL A CA 1
ATOM 1782 C C . VAL A 1 231 ? -8.762 -3.520 7.005 1.00 87.38 231 VAL A C 1
ATOM 1784 O O . VAL A 1 231 ? -8.497 -4.223 7.983 1.00 87.38 231 VAL A O 1
ATOM 1787 N N . LYS A 1 232 ? -9.333 -4.002 5.901 1.00 82.12 232 LYS A N 1
ATOM 1788 C CA . LYS A 1 232 ? -9.589 -5.426 5.705 1.00 82.12 232 LYS A CA 1
ATOM 1789 C C . LYS A 1 232 ? -8.336 -6.088 5.155 1.00 82.12 232 LYS A C 1
ATOM 1791 O O . LYS A 1 232 ? -7.943 -5.817 4.024 1.00 82.12 232 LYS A O 1
ATOM 1796 N N . LEU A 1 233 ? -7.756 -6.995 5.927 1.00 72.31 233 LEU A N 1
ATOM 1797 C CA . LEU A 1 233 ? -6.604 -7.779 5.516 1.00 72.31 233 LEU A CA 1
ATOM 1798 C C . LEU A 1 233 ? -6.966 -9.267 5.572 1.00 72.31 233 LEU A C 1
ATOM 1800 O O . LEU A 1 233 ? -7.384 -9.802 6.603 1.00 72.31 233 LEU A O 1
ATOM 1804 N N . GLY A 1 234 ? -6.891 -9.934 4.419 1.00 75.38 234 GLY A N 1
ATOM 1805 C CA . GLY A 1 234 ? -7.452 -11.273 4.248 1.00 75.38 234 GLY A CA 1
ATOM 1806 C C . GLY A 1 234 ? -8.953 -11.294 4.562 1.00 75.38 234 GLY A C 1
ATOM 1807 O O . GLY A 1 234 ? -9.765 -10.708 3.844 1.00 75.38 234 GLY A O 1
ATOM 1808 N N . GLN A 1 235 ? -9.323 -11.983 5.639 1.00 74.19 235 GLN A N 1
ATOM 1809 C CA . GLN A 1 235 ? -10.704 -12.081 6.120 1.00 74.19 235 GLN A CA 1
ATOM 1810 C C . GLN A 1 235 ? -10.948 -11.315 7.435 1.00 74.19 235 GLN A C 1
ATOM 1812 O O . GLN A 1 235 ? -12.066 -11.356 7.949 1.00 74.19 235 GLN A O 1
ATOM 1817 N N . SER A 1 236 ? -9.927 -10.645 7.976 1.00 80.94 236 SER A N 1
ATOM 1818 C CA . SER A 1 236 ? -9.987 -9.926 9.251 1.00 80.94 236 SER A CA 1
ATOM 1819 C C . SER A 1 236 ? -9.956 -8.410 9.029 1.00 80.94 236 SER A C 1
ATOM 1821 O O . SER A 1 236 ? -9.267 -7.918 8.137 1.00 80.94 236 SER A O 1
ATOM 1823 N N . TYR A 1 237 ? -10.687 -7.657 9.846 1.00 87.75 237 TYR A N 1
ATOM 1824 C CA . TYR A 1 237 ? -10.629 -6.195 9.888 1.00 87.75 237 TYR A CA 1
ATOM 1825 C C . TYR A 1 237 ? -9.781 -5.717 11.068 1.00 87.75 237 TYR A C 1
ATOM 1827 O O . TYR A 1 237 ? -9.985 -6.151 12.205 1.00 87.75 237 TYR A O 1
ATOM 1835 N N . TYR A 1 238 ? -8.870 -4.788 10.787 1.00 92.19 238 TYR A N 1
ATOM 1836 C CA . TYR A 1 238 ? -7.954 -4.186 11.752 1.00 92.19 238 TYR A CA 1
ATOM 1837 C C . TYR A 1 238 ? -8.283 -2.706 11.937 1.00 92.19 238 TYR A C 1
ATOM 1839 O O . TYR A 1 238 ? -8.484 -2.000 10.948 1.00 92.19 238 TYR A O 1
ATOM 1847 N N . VAL A 1 239 ? -8.320 -2.217 13.179 1.00 96.50 239 VAL A N 1
ATOM 1848 C CA . VAL A 1 239 ? -8.514 -0.786 13.471 1.00 96.50 239 VAL A CA 1
ATOM 1849 C C . VAL A 1 239 ? -7.176 -0.046 13.372 1.00 96.50 239 VAL A C 1
ATOM 1851 O O . VAL A 1 239 ? -6.371 -0.045 14.297 1.00 96.50 239 VAL A O 1
ATOM 1854 N N . VAL A 1 240 ? -6.902 0.552 12.212 1.00 96.12 240 VAL A N 1
ATOM 1855 C CA . VAL A 1 240 ? -5.606 1.189 11.901 1.00 96.12 240 VAL A CA 1
ATOM 1856 C C . VAL A 1 240 ? -5.592 2.675 12.257 1.00 96.12 240 VAL A C 1
ATOM 1858 O O . VAL A 1 240 ? -4.536 3.237 12.553 1.00 96.12 240 VAL A O 1
ATOM 1861 N N . GLY A 1 241 ? -6.760 3.312 12.285 1.00 97.12 241 GLY A N 1
ATOM 1862 C CA . GLY A 1 241 ? -6.898 4.707 12.687 1.00 97.12 241 GLY A CA 1
ATOM 1863 C C . GLY A 1 241 ? -8.069 4.949 13.626 1.00 97.12 241 GLY A C 1
ATOM 1864 O O . GLY A 1 241 ? -8.991 4.139 13.696 1.00 97.12 241 GLY A O 1
ATOM 1865 N N . ILE A 1 242 ? -8.040 6.087 14.315 1.00 97.56 242 ILE A N 1
ATOM 1866 C CA . ILE A 1 242 ? -9.159 6.619 15.107 1.00 97.56 242 ILE A CA 1
ATOM 1867 C C . ILE A 1 242 ? -9.476 8.011 14.577 1.00 97.56 242 ILE A C 1
ATOM 1869 O O . ILE A 1 242 ? -8.562 8.821 14.438 1.00 97.56 242 ILE A O 1
ATOM 1873 N N . ILE A 1 243 ? -10.743 8.292 14.284 1.00 93.94 243 ILE A N 1
ATOM 1874 C CA . ILE A 1 243 ? -11.192 9.598 13.783 1.00 93.94 243 ILE A CA 1
ATOM 1875 C C . ILE A 1 243 ? -10.937 10.655 14.865 1.00 93.94 243 ILE A C 1
ATOM 1877 O O . ILE A 1 243 ? -11.508 10.567 15.955 1.00 93.94 243 ILE A O 1
ATOM 1881 N N . SER A 1 244 ? -10.076 11.634 14.568 1.00 91.12 244 SER A N 1
ATOM 1882 C CA . SER A 1 244 ? -9.585 12.616 15.543 1.00 91.12 244 SER A CA 1
ATOM 1883 C C . SER A 1 244 ? -10.072 14.034 15.234 1.00 91.12 244 SER A C 1
ATOM 1885 O O . SER A 1 244 ? -10.878 14.576 15.988 1.00 91.12 244 SER A O 1
ATOM 1887 N N . ALA A 1 245 ? -9.636 14.633 14.121 1.00 82.94 245 ALA A N 1
ATOM 1888 C CA . ALA A 1 245 ? -9.902 16.043 13.825 1.00 82.94 245 ALA A CA 1
ATOM 1889 C C . ALA A 1 245 ? -10.157 16.304 12.335 1.00 82.94 245 ALA A C 1
ATOM 1891 O O . ALA A 1 245 ? -9.626 15.617 11.466 1.00 82.94 245 ALA A O 1
ATOM 1892 N N . ALA A 1 246 ? -10.922 17.352 12.040 1.00 74.38 246 ALA A N 1
ATOM 1893 C CA . ALA A 1 246 ? -11.133 17.892 10.697 1.00 74.38 246 ALA A CA 1
ATOM 1894 C C . ALA A 1 246 ? -11.001 19.426 10.735 1.00 74.38 246 ALA A C 1
ATOM 1896 O O . ALA A 1 246 ? -11.131 20.029 11.801 1.00 74.38 246 ALA A O 1
ATOM 1897 N N . ILE A 1 247 ? -10.716 20.059 9.590 1.00 61.69 247 ILE A N 1
ATOM 1898 C CA . ILE A 1 247 ? -10.449 21.513 9.501 1.00 61.69 247 ILE A CA 1
ATOM 1899 C C . ILE A 1 247 ? -11.706 22.326 9.820 1.00 61.69 247 ILE A C 1
ATOM 1901 O O . ILE A 1 247 ? -11.652 23.313 10.550 1.00 61.69 247 ILE A O 1
ATOM 1905 N N . HIS A 1 248 ? -12.841 21.888 9.288 1.00 59.81 248 HIS A N 1
ATOM 1906 C CA . HIS A 1 248 ? -14.145 22.488 9.512 1.00 59.81 248 HIS A CA 1
ATOM 1907 C C . HIS A 1 248 ? -15.012 21.409 10.153 1.00 59.81 248 HIS A C 1
ATOM 1909 O O . HIS A 1 248 ? -15.079 20.302 9.633 1.00 59.81 248 HIS A O 1
ATOM 1915 N N . GLY A 1 249 ? -15.657 21.692 11.286 1.00 51.50 249 GLY A N 1
ATOM 1916 C CA . GLY A 1 249 ? -16.512 20.732 12.008 1.00 51.50 249 GLY A CA 1
ATOM 1917 C C . GLY A 1 249 ? -17.797 20.313 11.268 1.00 51.50 249 GLY A C 1
ATOM 1918 O O . GLY A 1 249 ? -18.756 19.897 11.915 1.00 51.50 249 GLY A O 1
ATOM 1919 N N . GLU A 1 250 ? -17.814 20.456 9.944 1.00 53.53 250 GLU A N 1
ATOM 1920 C CA . GLU A 1 250 ? -18.895 20.177 9.004 1.00 53.53 250 GLU A CA 1
ATOM 1921 C C . GLU A 1 250 ? -18.430 19.116 7.995 1.00 53.53 250 GLU A C 1
ATOM 1923 O O . GLU A 1 250 ? -17.244 19.021 7.676 1.00 53.53 250 GLU A O 1
ATOM 1928 N N . CYS A 1 251 ? -19.372 18.339 7.460 1.00 58.28 251 CYS A N 1
ATOM 1929 C CA . CYS A 1 251 ? -19.143 17.269 6.484 1.00 58.28 251 CYS A CA 1
ATOM 1930 C C . CYS A 1 251 ? -18.733 17.793 5.094 1.00 58.28 251 CYS A C 1
ATOM 1932 O O . CYS A 1 251 ? -19.398 17.521 4.094 1.00 58.28 251 CYS A O 1
ATOM 1934 N N . LYS A 1 252 ? -17.655 18.575 4.983 1.00 59.97 252 LYS A N 1
ATOM 1935 C CA . LYS A 1 252 ? -17.165 19.028 3.677 1.00 59.97 252 LYS A CA 1
ATOM 1936 C C . LYS A 1 252 ? -16.503 17.859 2.953 1.00 59.97 252 LYS A C 1
ATOM 1938 O O . LYS A 1 252 ? -15.417 17.404 3.306 1.00 59.97 252 LYS A O 1
ATOM 1943 N N . LEU A 1 253 ? -17.164 17.394 1.898 1.00 56.97 253 LEU A N 1
ATOM 1944 C CA . LEU A 1 253 ? -16.832 16.175 1.155 1.00 56.97 253 LEU A CA 1
ATOM 1945 C C . LEU A 1 253 ? -15.497 16.221 0.372 1.00 56.97 253 LEU A C 1
ATOM 1947 O O . LEU A 1 253 ? -15.154 15.244 -0.283 1.00 56.97 253 LEU A O 1
ATOM 1951 N N . ASN A 1 254 ? -14.729 17.318 0.440 1.00 59.06 254 ASN A N 1
ATOM 1952 C CA . ASN A 1 254 ? -13.496 17.528 -0.338 1.00 59.06 254 ASN A CA 1
ATOM 1953 C C . ASN A 1 254 ? -12.240 17.824 0.516 1.00 59.06 254 ASN A C 1
ATOM 1955 O O . ASN A 1 254 ? -11.218 18.263 -0.016 1.00 59.06 254 ASN A O 1
ATOM 1959 N N . GLU A 1 255 ? -12.285 17.616 1.834 1.00 70.19 255 GLU A N 1
ATOM 1960 C CA . GLU A 1 255 ? -11.135 17.835 2.729 1.00 70.19 255 GLU A CA 1
ATOM 1961 C C . GLU A 1 255 ? -10.608 16.532 3.341 1.00 70.19 255 GLU A C 1
ATOM 1963 O O . GLU A 1 255 ? -11.328 15.548 3.426 1.00 70.19 255 GLU A O 1
ATOM 1968 N N . PHE A 1 256 ? -9.339 16.507 3.755 1.00 79.56 256 PHE A N 1
ATOM 1969 C CA . PHE A 1 256 ? -8.787 15.362 4.482 1.00 79.56 256 PHE A CA 1
ATOM 1970 C C . PHE A 1 256 ? -9.162 15.426 5.963 1.00 79.56 256 PHE A C 1
ATOM 1972 O O . PHE A 1 256 ? -9.147 16.501 6.570 1.00 79.56 256 PHE A O 1
ATOM 1979 N N . VAL A 1 257 ? -9.428 14.262 6.551 1.00 86.25 257 VAL A N 1
ATOM 1980 C CA . VAL A 1 257 ? -9.639 14.087 7.991 1.00 86.25 257 VAL A CA 1
ATOM 1981 C C . VAL A 1 257 ? -8.370 13.516 8.617 1.00 86.25 257 VAL A C 1
ATOM 1983 O O . VAL A 1 257 ? -7.694 12.671 8.023 1.00 86.25 257 VAL A O 1
ATOM 1986 N N . LEU A 1 258 ? -8.034 13.993 9.814 1.00 91.19 258 LEU A N 1
ATOM 1987 C CA . LEU A 1 258 ? -6.920 13.502 10.613 1.00 91.19 258 LEU A CA 1
ATOM 1988 C C . LEU A 1 258 ? -7.354 12.322 11.477 1.00 91.19 258 LEU A C 1
ATOM 1990 O O . LEU A 1 258 ? -8.346 12.380 12.210 1.00 91.19 258 LEU A O 1
ATOM 1994 N N . PHE A 1 259 ? -6.536 11.280 11.434 1.00 94.81 259 PHE A N 1
ATOM 1995 C CA . PHE A 1 259 ? -6.696 10.064 12.208 1.00 94.81 259 PHE A CA 1
ATOM 1996 C C . PHE A 1 259 ? -5.495 9.863 13.127 1.00 94.81 259 PHE A C 1
ATOM 1998 O O . PHE A 1 259 ? -4.346 10.067 12.724 1.00 94.81 259 PHE A O 1
ATOM 2005 N N . THR A 1 260 ? -5.740 9.397 14.349 1.00 97.19 260 THR A N 1
ATOM 2006 C CA . THR A 1 260 ? -4.671 8.895 15.220 1.00 97.19 260 THR A CA 1
ATOM 2007 C C . THR A 1 260 ? -4.159 7.569 14.654 1.00 97.19 260 THR A C 1
ATOM 2009 O O . THR A 1 260 ? -4.957 6.676 14.380 1.00 97.19 260 THR A O 1
ATOM 2012 N N . ASN A 1 261 ? -2.842 7.421 14.478 1.00 96.31 261 ASN A N 1
ATOM 2013 C CA . ASN A 1 261 ? -2.196 6.244 13.882 1.00 96.31 261 ASN A CA 1
ATOM 2014 C C . ASN A 1 261 ? -2.072 5.106 14.913 1.00 96.31 261 ASN A C 1
ATOM 2016 O O . ASN A 1 261 ? -1.076 5.036 15.636 1.00 96.31 261 ASN A O 1
ATOM 2020 N N . VAL A 1 262 ? -3.072 4.218 14.993 1.00 97.06 262 VAL A N 1
ATOM 2021 C CA . VAL A 1 262 ? -3.146 3.135 15.997 1.00 97.06 262 VAL A CA 1
ATOM 2022 C C . VAL A 1 262 ? -1.880 2.268 16.051 1.00 97.06 262 VAL A C 1
ATOM 2024 O O . VAL A 1 262 ? -1.422 2.032 17.171 1.00 97.06 262 VAL A O 1
ATOM 2027 N N . PRO A 1 263 ? -1.242 1.861 14.928 1.00 92.19 263 PRO A N 1
ATOM 2028 C CA . PRO A 1 263 ? 0.053 1.171 14.947 1.00 92.19 263 PRO A CA 1
ATOM 2029 C C . PRO A 1 263 ? 1.104 1.807 15.874 1.00 92.19 263 PRO A C 1
ATOM 2031 O O . PRO A 1 263 ? 1.826 1.102 16.577 1.00 92.19 263 PRO A O 1
ATOM 2034 N N . LYS A 1 264 ? 1.154 3.144 15.965 1.00 92.62 264 LYS A N 1
ATOM 2035 C CA . LYS A 1 264 ? 2.101 3.867 16.837 1.00 92.62 264 LYS A CA 1
ATOM 2036 C C . LYS A 1 264 ? 1.771 3.782 18.330 1.00 92.62 264 LYS A C 1
ATOM 2038 O O . LYS A 1 264 ? 2.625 4.117 19.147 1.00 92.62 264 LYS A O 1
ATOM 2043 N N . PHE A 1 265 ? 0.573 3.326 18.686 1.00 94.50 265 PHE A N 1
ATOM 2044 C CA . PHE A 1 265 ? 0.085 3.227 20.062 1.00 94.50 265 PHE A CA 1
ATOM 2045 C C . PHE A 1 265 ? -0.181 1.791 20.515 1.00 94.50 265 PHE A C 1
ATOM 2047 O O . PHE A 1 265 ? -0.525 1.595 21.676 1.00 94.50 265 PHE A O 1
ATOM 2054 N N . VAL A 1 266 ? 0.032 0.780 19.667 1.00 90.69 266 VAL A N 1
ATOM 2055 C CA . VAL A 1 266 ? -0.180 -0.639 20.013 1.00 90.69 266 VAL A CA 1
ATOM 2056 C C . VAL A 1 266 ? 0.524 -1.017 21.317 1.00 90.69 266 VAL A C 1
ATOM 2058 O O . VAL A 1 266 ? -0.119 -1.555 22.208 1.00 90.69 266 VAL A O 1
ATOM 2061 N N . SER A 1 267 ? 1.798 -0.647 21.490 1.00 87.31 267 SER A N 1
ATOM 2062 C CA . SER A 1 267 ? 2.550 -0.941 22.721 1.00 87.31 267 SER A CA 1
ATOM 2063 C C . SER A 1 267 ? 1.990 -0.246 23.968 1.00 87.31 267 SER A C 1
ATOM 2065 O O . SER A 1 267 ? 2.200 -0.707 25.088 1.00 87.31 267 SER A O 1
ATOM 2067 N N . TRP A 1 268 ? 1.323 0.900 23.798 1.00 93.81 268 TRP A N 1
ATOM 2068 C CA . TRP A 1 268 ? 0.591 1.556 24.880 1.00 93.81 268 TRP A CA 1
ATOM 2069 C C . TRP A 1 268 ? -0.711 0.798 25.163 1.00 93.81 268 TRP A C 1
ATOM 2071 O O . TRP A 1 268 ? -0.965 0.468 26.315 1.00 93.81 268 TRP A O 1
ATOM 2081 N N . ILE A 1 269 ? -1.470 0.415 24.130 1.00 94.50 269 ILE A N 1
ATOM 2082 C CA . ILE A 1 269 ? -2.715 -0.355 24.277 1.00 94.50 269 ILE A CA 1
ATOM 2083 C C . ILE A 1 269 ? -2.466 -1.675 25.009 1.00 94.50 269 ILE A C 1
ATOM 2085 O O . ILE A 1 269 ? -3.146 -1.963 25.989 1.00 94.50 269 ILE A O 1
ATOM 2089 N N . THR A 1 270 ? -1.463 -2.449 24.598 1.00 89.31 270 THR A N 1
ATOM 2090 C CA . THR A 1 270 ? -1.133 -3.743 25.219 1.00 89.31 270 THR A CA 1
ATOM 2091 C C . THR A 1 270 ? -0.596 -3.610 26.641 1.00 89.31 270 THR A C 1
ATOM 2093 O O . THR A 1 270 ? -0.611 -4.576 27.386 1.00 89.31 270 THR A O 1
ATOM 2096 N N . ARG A 1 271 ? -0.080 -2.439 27.036 1.00 90.88 271 ARG A N 1
ATOM 2097 C CA . ARG A 1 271 ? 0.361 -2.196 28.419 1.00 90.88 271 ARG A CA 1
ATOM 2098 C C . ARG A 1 271 ? -0.801 -1.807 29.329 1.00 90.88 271 ARG A C 1
ATOM 2100 O O . ARG A 1 271 ? -0.791 -2.141 30.507 1.00 90.88 271 ARG A O 1
ATOM 2107 N N . GLU A 1 272 ? -1.765 -1.055 28.808 1.00 92.56 272 GLU A N 1
ATOM 2108 C CA . GLU A 1 272 ? -2.921 -0.578 29.577 1.00 92.56 272 GLU A CA 1
ATOM 2109 C C . GLU A 1 272 ? -4.099 -1.575 29.563 1.00 92.56 272 GLU A C 1
ATOM 2111 O O . GLU A 1 272 ? -5.133 -1.321 30.185 1.00 92.56 272 GLU A O 1
ATOM 2116 N N . THR A 1 273 ? -3.962 -2.698 28.851 1.00 90.06 273 THR A N 1
ATOM 2117 C CA . THR A 1 273 ? -4.974 -3.756 28.724 1.00 90.06 273 THR A CA 1
ATOM 2118 C C . THR A 1 273 ? -4.345 -5.134 28.879 1.00 90.06 273 THR A C 1
ATOM 2120 O O . THR A 1 273 ? -3.141 -5.289 28.719 1.00 90.06 273 THR A O 1
ATOM 2123 N N . ASP A 1 274 ? -5.178 -6.148 29.101 1.00 81.94 274 ASP A N 1
ATOM 2124 C CA . ASP A 1 274 ? -4.751 -7.553 29.128 1.00 81.94 274 ASP A CA 1
ATOM 2125 C C . ASP A 1 274 ? -4.751 -8.195 27.719 1.00 81.94 274 ASP A C 1
ATOM 2127 O O . ASP A 1 274 ? -4.838 -9.415 27.574 1.00 81.94 274 ASP A O 1
ATOM 2131 N N . ILE A 1 275 ? -4.721 -7.378 26.654 1.00 81.50 275 ILE A N 1
ATOM 2132 C CA . ILE A 1 275 ? -4.720 -7.851 25.265 1.00 81.50 275 ILE A CA 1
ATOM 2133 C C . ILE A 1 275 ? -3.291 -8.220 24.875 1.00 81.50 275 ILE A C 1
ATOM 2135 O O . ILE A 1 275 ? -2.427 -7.355 24.718 1.00 81.50 275 ILE A O 1
ATOM 2139 N N . ASP A 1 276 ? -3.062 -9.511 24.660 1.00 67.19 276 ASP A N 1
ATOM 2140 C CA . ASP A 1 276 ? -1.807 -10.005 24.117 1.00 67.19 276 ASP A CA 1
ATOM 2141 C C . ASP A 1 276 ? -1.797 -9.862 22.585 1.00 67.19 276 ASP A C 1
ATOM 2143 O O . ASP A 1 276 ? -2.563 -10.519 21.881 1.00 67.19 276 ASP A O 1
ATOM 2147 N N . ASN A 1 277 ? -0.940 -8.978 22.065 1.00 63.38 277 ASN A N 1
ATOM 2148 C CA . ASN A 1 277 ? -0.748 -8.781 20.623 1.00 63.38 277 ASN A CA 1
ATOM 2149 C C . ASN A 1 277 ? 0.469 -9.557 20.077 1.00 63.38 277 ASN A C 1
ATOM 2151 O O . ASN A 1 277 ? 0.974 -9.242 19.001 1.00 63.38 277 ASN A O 1
ATOM 2155 N N . THR A 1 278 ? 0.981 -10.553 20.812 1.00 47.66 278 THR A N 1
ATOM 2156 C CA . THR A 1 278 ? 2.137 -11.372 20.390 1.00 47.66 278 THR A CA 1
ATOM 2157 C C . THR A 1 278 ? 1.798 -12.445 19.341 1.00 47.66 278 THR A C 1
ATOM 2159 O O . THR A 1 278 ? 2.678 -13.198 18.931 1.00 47.66 278 TH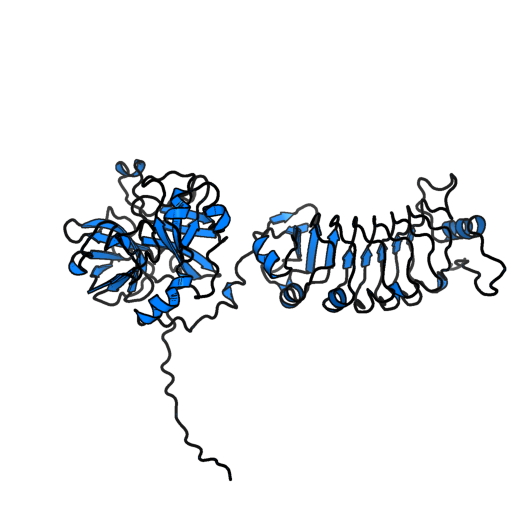R A O 1
ATOM 2162 N N . GLY A 1 279 ? 0.545 -12.509 18.874 1.00 41.38 279 GLY A N 1
ATOM 2163 C CA . GLY A 1 279 ? 0.012 -13.632 18.092 1.00 41.38 279 GLY A CA 1
ATOM 2164 C C . GLY A 1 279 ? 0.055 -13.540 16.562 1.00 41.38 279 GLY A C 1
ATOM 2165 O O . GLY A 1 279 ? -0.143 -14.562 15.918 1.00 41.38 279 GLY A O 1
ATOM 2166 N N . GLU A 1 280 ? 0.333 -12.388 15.950 1.00 40.25 280 GLU A N 1
ATOM 2167 C CA . GLU A 1 280 ? 0.520 -12.299 14.492 1.00 40.25 280 GLU A CA 1
ATOM 2168 C C . GLU A 1 280 ? 1.607 -11.269 14.169 1.00 40.25 280 GLU A C 1
ATOM 2170 O O . GLU A 1 280 ? 1.347 -10.076 14.000 1.00 40.25 280 GLU A O 1
ATOM 2175 N N . THR A 1 281 ? 2.858 -11.718 14.037 1.00 35.06 281 THR A N 1
ATOM 2176 C CA . THR A 1 281 ? 3.827 -10.982 13.224 1.00 35.06 281 THR A CA 1
ATOM 2177 C C . THR A 1 281 ? 3.248 -10.935 11.812 1.00 35.06 281 THR A C 1
ATOM 2179 O O . THR A 1 281 ? 3.226 -11.929 11.088 1.00 35.06 281 THR A O 1
ATOM 2182 N N . ILE A 1 282 ? 2.729 -9.776 11.423 1.00 41.09 282 ILE A N 1
ATOM 2183 C CA . ILE A 1 282 ? 2.249 -9.460 10.073 1.00 41.09 282 ILE A CA 1
ATOM 2184 C C . ILE A 1 282 ? 3.455 -9.313 9.126 1.00 41.09 282 ILE A C 1
ATOM 2186 O O . ILE A 1 282 ? 3.626 -8.337 8.408 1.00 41.09 282 ILE A O 1
ATOM 2190 N N . ASP A 1 283 ? 4.301 -10.333 9.081 1.00 35.75 283 ASP A N 1
ATOM 2191 C CA . ASP A 1 283 ? 5.050 -10.624 7.864 1.00 35.75 283 ASP A CA 1
ATOM 2192 C C . ASP A 1 283 ? 4.113 -11.298 6.838 1.00 35.75 283 ASP A C 1
ATOM 2194 O O . ASP A 1 283 ? 4.298 -11.133 5.639 1.00 35.75 283 ASP A O 1
ATOM 2198 N N . LEU A 1 284 ? 3.017 -11.930 7.294 1.00 36.72 284 LEU A N 1
ATOM 2199 C CA . LEU A 1 284 ? 2.002 -12.589 6.452 1.00 36.72 284 LEU A CA 1
ATOM 2200 C C . LEU A 1 284 ? 0.866 -11.676 5.951 1.00 36.72 284 LEU A C 1
ATOM 2202 O O . LEU A 1 284 ? 0.138 -12.046 5.036 1.00 36.72 284 LEU A O 1
ATOM 2206 N N . VAL A 1 285 ? 0.673 -10.486 6.532 1.00 35.34 285 VAL A N 1
ATOM 2207 C CA . VAL A 1 285 ? -0.515 -9.653 6.239 1.00 35.34 285 VAL A CA 1
ATOM 2208 C C . VAL A 1 285 ? -0.174 -8.368 5.461 1.00 35.34 285 VAL A C 1
ATOM 2210 O O . VAL A 1 285 ? -1.014 -7.865 4.712 1.00 35.34 285 VAL A O 1
ATOM 2213 N N . LEU A 1 286 ? 1.087 -7.914 5.468 1.00 37.06 286 LEU A N 1
ATOM 2214 C CA . LEU A 1 286 ? 1.591 -6.928 4.495 1.00 37.06 286 LEU A CA 1
ATOM 2215 C C . LEU A 1 286 ? 1.608 -7.495 3.063 1.00 37.06 286 LEU A C 1
ATOM 2217 O O . LEU A 1 286 ? 1.653 -6.737 2.094 1.00 37.06 286 LEU A O 1
ATOM 2221 N N . GLU A 1 287 ? 1.479 -8.818 2.918 1.00 40.84 287 GLU A N 1
ATOM 2222 C CA . GLU A 1 287 ? 1.232 -9.485 1.641 1.00 40.84 287 GLU A CA 1
ATOM 2223 C C . GLU A 1 287 ? -0.175 -9.233 1.070 1.00 40.84 287 GLU A C 1
ATOM 2225 O O . GLU A 1 287 ? -0.424 -9.558 -0.087 1.00 40.84 287 GLU A O 1
ATOM 2230 N N . SER A 1 288 ? -1.085 -8.622 1.838 1.00 37.00 288 SER A N 1
ATOM 2231 C CA . SER A 1 288 ? -2.469 -8.361 1.418 1.00 37.00 288 SER A CA 1
ATOM 2232 C C . SER A 1 288 ? -2.745 -6.934 0.929 1.00 37.00 288 SER A C 1
ATOM 2234 O O . SER A 1 288 ? -3.903 -6.599 0.671 1.00 37.00 288 SER A O 1
ATOM 2236 N N . LEU A 1 289 ? -1.706 -6.121 0.682 1.00 39.38 289 LEU A N 1
ATOM 2237 C CA . LEU A 1 289 ? -1.805 -4.969 -0.228 1.00 39.38 289 LEU A CA 1
ATOM 2238 C C . LEU A 1 289 ? -1.969 -5.492 -1.661 1.00 39.38 289 LEU A C 1
ATOM 2240 O O . LEU A 1 289 ? -1.043 -5.498 -2.473 1.00 39.38 289 LEU A O 1
ATOM 2244 N N . LYS A 1 290 ? -3.168 -6.012 -1.927 1.00 44.53 290 LYS A N 1
ATOM 2245 C CA . LYS A 1 290 ? -3.609 -6.517 -3.216 1.00 44.53 290 LYS A CA 1
ATOM 2246 C C . LYS A 1 290 ? -3.485 -5.394 -4.235 1.00 44.53 290 LYS A C 1
ATOM 2248 O O . LYS A 1 290 ? -4.174 -4.382 -4.162 1.00 44.53 290 LYS A O 1
ATOM 2253 N N . CYS A 1 291 ? -2.622 -5.614 -5.210 1.00 46.94 291 CYS A N 1
ATOM 2254 C CA . CYS A 1 291 ? -2.809 -5.122 -6.561 1.00 46.94 291 CYS A CA 1
ATOM 2255 C C . CYS A 1 291 ? -4.304 -5.102 -6.942 1.00 46.94 291 CYS A C 1
ATOM 2257 O O . CYS A 1 291 ? -4.961 -6.142 -6.896 1.00 46.94 291 CYS A O 1
ATOM 2259 N N . LYS A 1 292 ? -4.857 -3.940 -7.313 1.00 42.66 292 LYS A N 1
ATOM 2260 C CA . LYS A 1 292 ? -6.134 -3.884 -8.042 1.00 42.66 292 LYS A CA 1
ATOM 2261 C C . LYS A 1 292 ? -5.829 -4.315 -9.476 1.00 42.66 292 LYS A C 1
ATOM 2263 O O . LYS A 1 292 ? -5.238 -3.544 -10.226 1.00 42.66 292 LYS A O 1
ATOM 2268 N N . PHE A 1 293 ? -6.141 -5.568 -9.796 1.00 49.25 293 PHE A N 1
ATOM 2269 C CA . PHE A 1 293 ? -5.900 -6.150 -11.111 1.00 49.25 293 PHE A CA 1
ATOM 2270 C C . PHE A 1 293 ? -7.049 -5.829 -12.065 1.00 49.25 293 PHE A C 1
ATOM 2272 O O . PHE A 1 293 ? -8.210 -6.025 -11.706 1.00 49.25 293 PHE A O 1
ATOM 2279 N N . TYR A 1 294 ? -6.738 -5.387 -13.280 1.00 42.34 294 TYR A N 1
ATOM 2280 C CA . TYR A 1 294 ? -7.707 -5.328 -14.377 1.00 42.34 294 TYR A CA 1
ATOM 2281 C C . TYR A 1 294 ? -7.277 -6.254 -15.506 1.00 42.34 294 TYR A C 1
ATOM 2283 O O . TYR A 1 294 ? -6.088 -6.432 -15.762 1.00 42.34 294 TYR A O 1
ATOM 2291 N N . TYR A 1 295 ? -8.269 -6.856 -16.153 1.00 46.44 295 TYR A N 1
ATOM 2292 C CA . TYR A 1 295 ? -8.084 -7.680 -17.338 1.00 46.44 295 TYR A CA 1
ATOM 2293 C C . TYR A 1 295 ? -7.848 -6.777 -18.553 1.00 46.44 295 TYR A C 1
ATOM 2295 O O . TYR A 1 295 ? -8.700 -5.947 -18.877 1.00 46.44 295 TYR A O 1
ATOM 2303 N N . ASN A 1 296 ? -6.702 -6.929 -19.214 1.00 47.44 296 ASN A N 1
ATOM 2304 C CA . ASN A 1 296 ? -6.408 -6.296 -20.492 1.00 47.44 296 ASN A CA 1
ATOM 2305 C C . ASN A 1 296 ? -6.718 -7.286 -21.624 1.00 47.44 296 ASN A C 1
ATOM 2307 O O . ASN A 1 296 ? -5.997 -8.262 -21.833 1.00 47.44 296 ASN A O 1
ATOM 2311 N N . SER A 1 297 ? -7.790 -7.012 -22.370 1.00 46.31 297 SER A N 1
ATOM 2312 C CA . SER A 1 297 ? -8.283 -7.874 -23.450 1.00 46.31 297 SER A CA 1
ATOM 2313 C C . SER A 1 297 ? -7.380 -7.926 -24.683 1.00 46.31 297 SER A C 1
ATOM 2315 O O . SER A 1 297 ? -7.571 -8.800 -25.521 1.00 46.31 297 SER A O 1
ATOM 2317 N N . ASN A 1 298 ? -6.429 -6.998 -24.831 1.00 45.41 298 ASN A N 1
ATOM 2318 C CA . ASN A 1 298 ? -5.549 -6.957 -26.004 1.00 45.41 298 ASN A CA 1
ATOM 2319 C C . ASN A 1 298 ? -4.427 -7.999 -25.924 1.00 45.41 298 ASN A C 1
ATOM 2321 O O . ASN A 1 298 ? -4.026 -8.540 -26.950 1.00 45.41 298 ASN A O 1
ATOM 2325 N N . ASP A 1 299 ? -3.973 -8.296 -24.704 1.00 51.16 299 ASP A N 1
ATOM 2326 C CA . ASP A 1 299 ? -2.830 -9.175 -24.445 1.00 51.16 299 ASP A CA 1
ATOM 2327 C C . ASP A 1 299 ? -3.199 -10.415 -23.615 1.00 51.16 299 ASP A C 1
ATOM 2329 O O . ASP A 1 299 ? -2.316 -11.202 -23.284 1.00 51.16 299 ASP A O 1
ATOM 2333 N N . ASP A 1 300 ? -4.478 -10.577 -23.256 1.00 48.88 300 ASP A N 1
ATOM 2334 C CA . ASP A 1 300 ? -4.993 -11.642 -22.380 1.00 48.88 300 ASP A CA 1
ATOM 2335 C C . ASP A 1 300 ? -4.229 -11.738 -21.041 1.00 48.88 300 ASP A C 1
ATOM 2337 O O . ASP A 1 300 ? -3.863 -12.812 -20.558 1.00 48.88 300 ASP A O 1
ATOM 2341 N N . ARG A 1 301 ? -3.928 -10.577 -20.441 1.00 48.69 301 ARG A N 1
ATOM 2342 C CA . ARG A 1 301 ? -3.130 -10.454 -19.207 1.00 48.69 301 ARG A CA 1
ATOM 2343 C C . ARG A 1 301 ? -3.811 -9.570 -18.170 1.00 48.69 301 ARG A C 1
ATOM 2345 O O . ARG A 1 301 ? -4.599 -8.689 -18.500 1.00 48.69 301 ARG A O 1
ATOM 2352 N N . TYR A 1 302 ? -3.474 -9.795 -16.901 1.00 47.44 302 TYR A N 1
ATOM 2353 C CA . TYR A 1 302 ? -3.921 -8.970 -15.778 1.00 47.44 302 TYR A CA 1
ATOM 2354 C C . TYR A 1 302 ? -2.807 -8.014 -15.331 1.00 47.44 302 TYR A C 1
ATOM 2356 O O . TYR A 1 302 ? -1.674 -8.447 -15.113 1.00 47.44 302 TYR A O 1
ATOM 2364 N N . GLU A 1 303 ? -3.128 -6.729 -15.162 1.00 52.88 303 GLU A N 1
ATOM 2365 C CA . GLU A 1 303 ? -2.165 -5.673 -14.803 1.00 52.88 303 GLU A CA 1
ATOM 2366 C C . GLU A 1 303 ? -2.344 -5.190 -13.355 1.00 52.88 303 GLU A C 1
ATOM 2368 O O . GLU A 1 303 ? -3.460 -4.893 -12.932 1.00 52.88 303 GLU A O 1
ATOM 2373 N N . CYS A 1 304 ? -1.247 -5.075 -12.589 1.00 53.94 304 CYS A N 1
ATOM 2374 C CA . CYS A 1 304 ? -1.242 -4.496 -11.237 1.00 53.94 304 CYS A CA 1
ATOM 2375 C C . CYS A 1 304 ? -0.716 -3.051 -11.203 1.00 53.94 304 CYS A C 1
ATOM 2377 O O . CYS A 1 304 ? 0.445 -2.812 -11.532 1.00 53.94 304 CYS A O 1
ATOM 2379 N N . LEU A 1 305 ? -1.516 -2.112 -10.675 1.00 48.78 305 LEU A N 1
ATOM 2380 C CA . LEU A 1 305 ? -1.158 -0.688 -10.538 1.00 48.78 305 LEU A CA 1
ATOM 2381 C C . LEU A 1 305 ? -1.002 -0.209 -9.080 1.00 48.78 305 LEU A C 1
ATOM 2383 O O . LEU A 1 305 ? -1.557 0.816 -8.691 1.00 48.78 305 LEU A O 1
ATOM 2387 N N . SER A 1 306 ? -0.248 -0.923 -8.242 1.00 51.19 306 SER A N 1
ATOM 2388 C CA . SER A 1 306 ? 0.125 -0.415 -6.909 1.00 51.19 306 SER A CA 1
ATOM 2389 C C . SER A 1 306 ? 1.578 0.072 -6.898 1.00 51.19 306 SER A C 1
ATOM 2391 O O . SER A 1 306 ? 2.494 -0.659 -6.523 1.00 51.19 306 SER A O 1
ATOM 2393 N N . GLU A 1 307 ? 1.801 1.335 -7.280 1.00 45.53 307 GLU A N 1
ATOM 2394 C CA . GLU A 1 307 ? 3.136 1.969 -7.353 1.00 45.53 307 GLU A CA 1
ATOM 2395 C C . GLU A 1 307 ? 3.916 1.905 -6.016 1.00 45.53 307 GLU A C 1
ATOM 2397 O O . GLU A 1 307 ? 5.149 1.887 -5.989 1.00 45.53 307 GLU A O 1
ATOM 2402 N N . LYS A 1 308 ? 3.211 1.809 -4.883 1.00 48.53 308 LYS A N 1
ATOM 2403 C CA . LYS A 1 308 ? 3.791 1.876 -3.529 1.00 48.53 308 LYS A CA 1
ATOM 2404 C C . LYS A 1 308 ? 4.329 0.540 -3.032 1.00 48.53 308 LYS A C 1
ATOM 2406 O O . LYS A 1 308 ? 5.376 0.508 -2.389 1.00 48.53 308 LYS A O 1
ATOM 2411 N N . SER A 1 309 ? 3.691 -0.570 -3.405 1.00 50.84 309 SER A N 1
ATOM 2412 C CA . SER A 1 309 ? 4.219 -1.920 -3.155 1.00 50.84 309 SER A CA 1
ATOM 2413 C C . SER A 1 309 ? 5.495 -2.199 -3.960 1.00 50.84 309 SER A C 1
ATOM 2415 O O . SER A 1 309 ? 6.265 -3.086 -3.603 1.00 50.84 309 SER A O 1
ATOM 2417 N N . PHE A 1 310 ? 5.722 -1.446 -5.040 1.00 55.56 310 PHE A N 1
ATOM 2418 C CA . PHE A 1 310 ? 6.842 -1.631 -5.960 1.00 55.56 310 PHE A CA 1
ATOM 2419 C C . PHE A 1 310 ? 8.098 -0.855 -5.553 1.00 55.56 310 PHE A C 1
ATOM 2421 O O . PHE A 1 310 ? 9.201 -1.385 -5.689 1.00 55.56 310 PHE A O 1
ATOM 2428 N N . LYS A 1 311 ? 7.947 0.344 -4.968 1.00 54.00 311 LYS A N 1
ATOM 2429 C CA . LYS A 1 311 ? 9.079 1.158 -4.479 1.00 54.00 311 LYS A CA 1
ATOM 2430 C C . LYS A 1 311 ? 9.939 0.439 -3.434 1.00 54.00 311 LYS A C 1
ATOM 2432 O O . LYS A 1 311 ? 11.141 0.679 -3.378 1.00 54.00 311 LYS A O 1
ATOM 2437 N N . SER A 1 312 ? 9.357 -0.443 -2.616 1.00 57.06 312 SER A N 1
ATOM 2438 C CA . SER A 1 312 ? 10.115 -1.249 -1.644 1.00 57.06 312 SER A CA 1
ATOM 2439 C C . SER A 1 312 ? 10.813 -2.463 -2.269 1.00 57.06 312 SER A C 1
ATOM 2441 O O . SER A 1 312 ? 11.800 -2.946 -1.719 1.00 57.06 312 SER A O 1
ATOM 2443 N N . LEU A 1 313 ? 10.326 -2.953 -3.415 1.00 60.94 313 LEU A N 1
ATOM 2444 C CA . LEU A 1 313 ? 10.903 -4.099 -4.124 1.00 60.94 313 LEU A CA 1
ATOM 2445 C C . LEU A 1 313 ? 12.084 -3.702 -5.001 1.00 60.94 313 LEU A C 1
ATOM 2447 O O . LEU A 1 313 ? 13.035 -4.474 -5.122 1.00 60.94 313 LEU A O 1
ATOM 2451 N N . VAL A 1 314 ? 12.005 -2.516 -5.604 1.00 68.81 314 VAL A N 1
ATOM 2452 C CA . VAL A 1 314 ? 13.045 -1.947 -6.459 1.00 68.81 314 VAL A CA 1
ATOM 2453 C C . VAL A 1 314 ? 13.172 -0.453 -6.127 1.00 68.81 314 VAL A C 1
ATOM 2455 O O . VAL A 1 314 ? 12.452 0.373 -6.692 1.00 68.81 314 VAL A O 1
ATOM 2458 N N . PRO A 1 315 ? 14.051 -0.085 -5.176 1.00 60.34 315 PRO A N 1
ATOM 2459 C CA . PRO A 1 315 ? 14.187 1.296 -4.727 1.00 60.34 315 PRO A CA 1
ATOM 2460 C C . PRO A 1 315 ? 14.588 2.238 -5.865 1.00 60.34 315 PRO A C 1
ATOM 2462 O O . PRO A 1 315 ? 15.399 1.880 -6.717 1.00 60.34 315 PRO A O 1
ATOM 2465 N N . ASN A 1 316 ? 14.078 3.473 -5.824 1.00 62.72 316 ASN A N 1
ATOM 2466 C CA . ASN A 1 316 ? 14.425 4.573 -6.737 1.00 62.72 316 ASN A CA 1
ATOM 2467 C C . ASN A 1 316 ? 14.025 4.371 -8.209 1.00 62.72 316 ASN A C 1
ATOM 2469 O O . ASN A 1 316 ? 14.550 5.058 -9.083 1.00 62.72 316 ASN A O 1
ATOM 2473 N N . VAL A 1 317 ? 13.095 3.455 -8.496 1.00 68.81 317 VAL A N 1
ATOM 2474 C CA . VAL A 1 317 ? 12.642 3.168 -9.862 1.00 68.81 317 VAL A CA 1
ATOM 2475 C C . VAL A 1 317 ? 11.127 3.081 -9.902 1.00 68.81 317 VAL A C 1
ATOM 2477 O O . VAL A 1 317 ? 10.501 2.437 -9.061 1.00 68.81 317 VAL A O 1
ATOM 2480 N N . LYS A 1 318 ? 10.531 3.730 -10.901 1.00 69.75 318 LYS A N 1
ATOM 2481 C CA . LYS A 1 318 ? 9.102 3.617 -11.173 1.00 69.75 318 LYS A CA 1
ATOM 2482 C C . LYS A 1 318 ? 8.852 2.351 -11.990 1.00 69.75 318 LYS A C 1
ATOM 2484 O O . LYS A 1 318 ? 9.195 2.305 -13.167 1.00 69.75 318 LYS A O 1
ATOM 2489 N N . ILE A 1 319 ? 8.287 1.327 -11.354 1.00 70.12 319 ILE A N 1
ATOM 2490 C CA . ILE A 1 319 ? 7.776 0.137 -12.047 1.00 70.12 319 ILE A CA 1
ATOM 2491 C C . ILE A 1 319 ? 6.447 0.513 -12.703 1.00 70.12 319 ILE A C 1
ATOM 2493 O O . ILE A 1 319 ? 5.570 1.068 -12.041 1.00 70.12 319 ILE A O 1
ATOM 2497 N N . SER A 1 320 ? 6.317 0.222 -13.994 1.00 67.62 320 SER A N 1
ATOM 2498 C CA . SER A 1 320 ? 5.143 0.579 -14.795 1.00 67.62 320 SER A CA 1
ATOM 2499 C C . SER A 1 320 ? 4.055 -0.483 -14.706 1.00 67.62 320 SER A C 1
ATOM 2501 O O . SER A 1 320 ? 2.893 -0.133 -14.531 1.00 67.62 320 SER A O 1
ATOM 2503 N N . SER A 1 321 ? 4.420 -1.766 -14.773 1.00 65.00 321 SER A N 1
ATOM 2504 C CA . SER A 1 321 ? 3.483 -2.876 -14.558 1.00 65.00 321 SER A CA 1
ATOM 2505 C C . SER A 1 321 ? 4.195 -4.147 -14.079 1.00 65.00 321 SER A C 1
ATOM 2507 O O . SER A 1 321 ? 5.403 -4.325 -14.265 1.00 65.00 321 SER A O 1
ATOM 2509 N N . ILE A 1 322 ? 3.430 -5.038 -13.448 1.00 71.75 322 ILE A N 1
ATOM 2510 C CA . ILE A 1 322 ? 3.811 -6.418 -13.118 1.00 71.75 322 ILE A CA 1
ATOM 2511 C C . ILE A 1 322 ? 2.710 -7.333 -13.665 1.00 71.75 322 ILE A C 1
ATOM 2513 O O . ILE A 1 322 ? 1.531 -7.035 -13.464 1.00 71.75 322 ILE A O 1
ATOM 2517 N N . GLU A 1 323 ? 3.091 -8.417 -14.345 1.00 70.38 323 GLU A N 1
ATOM 2518 C CA . GLU A 1 323 ? 2.176 -9.283 -15.111 1.00 70.38 323 GLU A CA 1
ATOM 2519 C C . GLU A 1 323 ? 2.417 -10.778 -14.803 1.00 70.38 323 GLU A C 1
ATOM 2521 O O . GLU A 1 323 ? 3.483 -11.159 -14.304 1.00 70.38 323 GLU A O 1
ATOM 2526 N N . GLY A 1 324 ? 1.417 -11.624 -15.089 1.00 70.62 324 GLY A N 1
ATOM 2527 C CA . GLY A 1 324 ? 1.423 -13.056 -14.766 1.00 70.62 324 GLY A CA 1
ATOM 2528 C C . GLY A 1 324 ? 0.195 -13.835 -15.266 1.00 70.62 324 GLY A C 1
ATOM 2529 O O . GLY A 1 324 ? -0.781 -13.227 -15.713 1.00 70.62 324 GLY A O 1
ATOM 2530 N N . SER A 1 325 ? 0.229 -15.173 -15.192 1.00 60.03 325 SER A N 1
ATOM 2531 C CA . SER A 1 325 ? -0.892 -16.059 -15.569 1.00 60.03 325 SER A CA 1
ATOM 2532 C C . SER A 1 325 ? -1.718 -16.430 -14.333 1.00 60.03 325 SER A C 1
ATOM 2534 O O . SER A 1 325 ? -1.429 -17.407 -13.651 1.00 60.03 325 SER A O 1
ATOM 2536 N N . PHE A 1 326 ? -2.732 -15.632 -14.010 1.00 59.56 326 PHE A N 1
ATOM 2537 C CA . PHE A 1 326 ? -3.490 -15.756 -12.758 1.00 59.56 326 PHE A CA 1
ATOM 2538 C C . PHE A 1 326 ? -4.662 -16.752 -12.865 1.00 59.56 326 PHE A C 1
ATOM 2540 O O . PHE A 1 326 ? -5.824 -16.365 -12.751 1.00 59.56 326 PHE A O 1
ATOM 2547 N N . THR A 1 327 ? -4.373 -18.036 -13.108 1.00 50.69 327 THR A N 1
ATOM 2548 C CA . THR A 1 327 ? -5.399 -19.068 -13.376 1.00 50.69 327 THR A CA 1
ATOM 2549 C C . THR A 1 327 ? -6.170 -19.560 -12.143 1.00 50.69 327 THR A C 1
ATOM 2551 O O . THR A 1 327 ? -7.267 -20.089 -12.303 1.00 50.69 327 THR A O 1
ATOM 2554 N N . ASP A 1 328 ? -5.644 -19.392 -10.927 1.00 46.12 328 ASP A N 1
ATOM 2555 C CA . ASP A 1 328 ? -6.240 -19.891 -9.670 1.00 46.12 328 ASP A CA 1
ATOM 2556 C C . ASP A 1 328 ? -6.388 -18.823 -8.564 1.00 46.12 328 ASP A C 1
ATOM 2558 O O . ASP A 1 328 ? -6.964 -19.089 -7.508 1.00 46.12 328 ASP A O 1
ATOM 2562 N N . GLY A 1 329 ? -5.986 -17.580 -8.846 1.00 48.38 329 GLY A N 1
ATOM 2563 C CA . GLY A 1 329 ? -6.315 -16.408 -8.043 1.00 48.38 329 GLY A CA 1
ATOM 2564 C C . GLY A 1 329 ? -5.297 -16.067 -6.950 1.00 48.38 329 GLY A C 1
ATOM 2565 O O . GLY A 1 329 ? -5.338 -16.586 -5.838 1.00 48.38 329 GLY A O 1
ATOM 2566 N N . ASN A 1 330 ? -4.539 -15.000 -7.218 1.00 49.44 330 ASN A N 1
ATOM 2567 C CA . ASN A 1 330 ? -3.852 -14.133 -6.249 1.00 49.44 330 ASN A CA 1
ATOM 2568 C C . ASN A 1 330 ? -2.605 -14.695 -5.541 1.00 49.44 330 ASN A C 1
ATOM 2570 O O . ASN A 1 330 ? -2.371 -14.331 -4.384 1.00 49.44 330 ASN A O 1
ATOM 2574 N N . THR A 1 331 ? -1.766 -15.502 -6.198 1.00 56.88 331 THR A N 1
ATOM 2575 C CA . THR A 1 331 ? -0.483 -15.920 -5.603 1.00 56.88 331 THR A CA 1
ATOM 2576 C C . THR A 1 331 ? 0.710 -15.197 -6.236 1.00 56.88 331 THR A C 1
ATOM 2578 O O . THR A 1 331 ? 0.725 -14.891 -7.426 1.00 56.88 331 THR A O 1
ATOM 2581 N N . TYR A 1 332 ? 1.759 -14.905 -5.454 1.00 61.62 332 TYR A N 1
ATOM 2582 C CA . TYR A 1 332 ? 2.992 -14.302 -5.991 1.00 61.62 332 TYR A CA 1
ATOM 2583 C C . TYR A 1 332 ? 3.726 -15.202 -6.995 1.00 61.62 332 TYR A C 1
ATOM 2585 O O . TYR A 1 332 ? 4.577 -14.721 -7.744 1.00 61.62 332 TYR A O 1
ATOM 2593 N N . SER A 1 333 ? 3.404 -16.497 -7.015 1.00 69.12 333 SER A N 1
ATOM 2594 C CA . SER A 1 333 ? 3.875 -17.456 -8.012 1.00 69.12 333 SER A CA 1
ATOM 2595 C C . SER A 1 333 ? 3.297 -17.230 -9.403 1.00 69.12 333 SER A C 1
ATOM 2597 O O . SER A 1 333 ? 3.879 -17.724 -10.359 1.00 69.12 333 SER A O 1
ATOM 2599 N N . ASP A 1 334 ? 2.225 -16.465 -9.561 1.00 68.56 334 ASP A N 1
ATOM 2600 C CA . ASP A 1 334 ? 1.648 -16.239 -10.890 1.00 68.56 334 ASP A CA 1
ATOM 2601 C C . ASP A 1 334 ? 2.413 -15.161 -11.664 1.00 68.56 334 ASP A C 1
ATOM 2603 O O . ASP A 1 334 ? 2.384 -15.134 -12.893 1.00 68.56 334 ASP A O 1
ATOM 2607 N N . VAL A 1 335 ? 3.135 -14.295 -10.942 1.00 74.25 335 VAL A N 1
ATOM 2608 C CA . VAL A 1 335 ? 3.945 -13.218 -11.513 1.00 74.25 335 VAL A CA 1
ATOM 2609 C C . VAL A 1 335 ? 5.164 -13.794 -12.218 1.00 74.25 335 VAL A C 1
ATOM 2611 O O . VAL A 1 335 ? 6.046 -14.387 -11.588 1.00 74.25 335 VAL A O 1
ATOM 2614 N N . ASP A 1 336 ? 5.257 -13.525 -13.517 1.00 84.81 336 ASP A N 1
ATOM 2615 C CA . ASP A 1 336 ? 6.404 -13.909 -14.334 1.00 84.81 336 ASP A CA 1
ATOM 2616 C C . ASP A 1 336 ? 7.140 -12.716 -14.956 1.00 84.81 336 ASP A C 1
ATOM 2618 O O . ASP A 1 336 ? 8.297 -12.872 -15.367 1.00 84.81 336 ASP A O 1
ATOM 2622 N N . THR A 1 337 ? 6.526 -11.527 -14.964 1.00 84.06 337 THR A N 1
ATOM 2623 C CA . THR A 1 337 ? 7.000 -10.368 -15.729 1.00 84.06 337 THR A CA 1
ATOM 2624 C C . THR A 1 337 ? 7.009 -9.078 -14.911 1.00 84.06 337 THR A C 1
ATOM 2626 O O . THR A 1 337 ? 6.051 -8.773 -14.202 1.00 84.06 337 THR A O 1
ATOM 2629 N N . ILE A 1 338 ? 8.080 -8.286 -15.047 1.00 84.81 338 ILE A N 1
ATOM 2630 C CA . ILE A 1 338 ? 8.179 -6.919 -14.509 1.00 84.81 338 ILE A CA 1
ATOM 2631 C C . ILE A 1 338 ? 8.546 -5.953 -15.638 1.00 84.81 338 ILE A C 1
ATOM 2633 O O . ILE A 1 338 ? 9.539 -6.167 -16.340 1.00 84.81 338 ILE A O 1
ATOM 2637 N N . ASN A 1 339 ? 7.781 -4.866 -15.757 1.00 78.75 339 ASN A N 1
ATOM 2638 C CA . ASN A 1 339 ? 7.981 -3.810 -16.742 1.00 78.75 339 ASN A CA 1
ATOM 2639 C C . ASN A 1 339 ? 8.326 -2.475 -16.072 1.00 78.75 339 ASN A C 1
ATOM 2641 O O . ASN A 1 339 ? 7.602 -1.972 -15.212 1.00 78.75 339 ASN A O 1
ATOM 2645 N N . ILE A 1 340 ? 9.408 -1.858 -16.529 1.00 81.56 340 ILE A N 1
ATOM 2646 C CA . ILE A 1 340 ? 9.805 -0.481 -16.244 1.00 81.56 340 ILE A CA 1
ATOM 2647 C C . ILE A 1 340 ? 9.785 0.232 -17.591 1.00 81.56 340 ILE A C 1
ATOM 2649 O O . ILE A 1 340 ? 10.660 0.016 -18.418 1.00 81.56 340 ILE A O 1
ATOM 2653 N N . ILE A 1 341 ? 8.752 1.026 -17.838 1.00 75.56 341 ILE A N 1
ATOM 2654 C CA . ILE A 1 341 ? 8.506 1.729 -19.101 1.00 75.56 341 ILE A CA 1
ATOM 2655 C C . ILE A 1 341 ? 8.504 3.226 -18.811 1.00 75.56 341 ILE A C 1
ATOM 2657 O O . ILE A 1 341 ? 7.739 3.672 -17.954 1.00 75.56 341 ILE A O 1
ATOM 2661 N N . GLN A 1 342 ? 9.336 4.001 -19.512 1.00 71.19 342 GLN A N 1
ATOM 2662 C CA . GLN A 1 342 ? 9.496 5.447 -19.278 1.00 71.19 342 GLN A CA 1
ATOM 2663 C C . GLN A 1 342 ? 9.986 5.800 -17.860 1.00 71.19 342 GLN A C 1
ATOM 2665 O O . GLN A 1 342 ? 9.835 6.931 -17.392 1.00 71.19 342 GLN A O 1
ATOM 2670 N N . GLY A 1 343 ? 10.574 4.838 -17.145 1.00 63.91 343 GLY A N 1
ATOM 2671 C CA . GLY A 1 343 ? 11.156 5.076 -15.827 1.00 63.91 343 GLY A CA 1
ATOM 2672 C C . GLY A 1 343 ? 12.529 5.722 -15.972 1.00 63.91 343 GLY A C 1
ATOM 2673 O O . GLY A 1 343 ? 13.372 5.146 -16.637 1.00 63.91 343 GLY A O 1
ATOM 2674 N N . LYS A 1 344 ? 12.788 6.874 -15.349 1.00 74.12 344 LYS A N 1
ATOM 2675 C CA . LYS A 1 344 ? 14.108 7.532 -15.395 1.00 74.12 344 LYS A CA 1
ATOM 2676 C C . LYS A 1 344 ? 15.140 6.746 -14.580 1.00 74.12 344 LYS A C 1
ATOM 2678 O O . LYS A 1 344 ? 15.246 6.953 -13.371 1.00 74.12 344 LYS A O 1
ATOM 2683 N N . THR A 1 345 ? 15.871 5.821 -15.201 1.00 80.31 345 THR A N 1
ATOM 2684 C CA . THR A 1 345 ? 16.895 5.016 -14.523 1.00 80.31 345 THR A CA 1
ATOM 2685 C C . THR A 1 345 ? 18.130 4.819 -15.394 1.00 80.31 345 THR A C 1
ATOM 2687 O O . THR A 1 345 ? 18.064 4.293 -16.494 1.00 80.31 345 THR A O 1
ATOM 2690 N N . THR A 1 346 ? 19.293 5.229 -14.890 1.00 88.25 346 THR A N 1
ATOM 2691 C CA . THR A 1 346 ? 20.553 5.183 -15.648 1.00 88.25 346 THR A CA 1
ATOM 2692 C C . THR A 1 346 ? 21.328 3.874 -15.475 1.00 88.25 346 THR A C 1
ATOM 2694 O O . THR A 1 346 ? 22.248 3.611 -16.254 1.00 88.25 346 THR A O 1
ATOM 2697 N N . TYR A 1 347 ? 20.950 3.036 -14.503 1.00 88.62 347 TYR A N 1
ATOM 2698 C CA . TYR A 1 347 ? 21.579 1.751 -14.177 1.00 88.62 347 TYR A CA 1
ATOM 2699 C C . TYR A 1 347 ? 20.533 0.650 -13.983 1.00 88.62 347 TYR A C 1
ATOM 2701 O O . TYR A 1 347 ? 19.392 0.929 -13.622 1.00 88.62 347 TYR A O 1
ATOM 2709 N N . VAL A 1 348 ? 20.922 -0.616 -14.180 1.00 88.88 348 VAL A N 1
ATOM 2710 C CA . VAL A 1 348 ? 20.023 -1.743 -13.888 1.00 88.88 348 VAL A CA 1
ATOM 2711 C C . VAL A 1 348 ? 19.720 -1.777 -12.382 1.00 88.88 348 VAL A C 1
ATOM 2713 O O . VAL A 1 348 ? 20.648 -1.882 -11.573 1.00 88.88 348 VAL A O 1
ATOM 2716 N N . PRO A 1 349 ? 18.442 -1.709 -11.980 1.00 85.38 349 PRO A N 1
ATOM 2717 C CA . PRO A 1 349 ? 18.076 -1.672 -10.569 1.00 85.38 349 PRO A CA 1
ATOM 2718 C C . PRO A 1 349 ? 18.395 -2.967 -9.811 1.00 85.38 349 PRO A C 1
ATOM 2720 O O . PRO A 1 349 ? 18.627 -4.024 -10.399 1.00 85.38 349 PRO A O 1
ATOM 2723 N N . ASP A 1 350 ? 18.376 -2.909 -8.476 1.00 82.88 350 ASP A N 1
ATOM 2724 C CA . ASP A 1 350 ? 18.537 -4.106 -7.649 1.00 82.88 350 ASP A CA 1
ATOM 2725 C C . ASP A 1 350 ? 17.202 -4.836 -7.455 1.00 82.88 350 ASP A C 1
ATOM 2727 O O . ASP A 1 350 ? 16.319 -4.360 -6.747 1.00 82.88 350 ASP A O 1
ATOM 2731 N N . PHE A 1 351 ? 17.084 -6.025 -8.046 1.00 82.44 351 PHE A N 1
ATOM 2732 C CA . PHE A 1 351 ? 15.889 -6.871 -7.972 1.00 82.44 351 PHE A CA 1
ATOM 2733 C C . PHE A 1 351 ? 15.973 -7.970 -6.905 1.00 82.44 351 PHE A C 1
ATOM 2735 O O . PHE A 1 351 ? 15.169 -8.900 -6.930 1.00 82.44 351 PHE A O 1
ATOM 2742 N N . THR A 1 352 ? 16.914 -7.909 -5.953 1.00 78.38 352 THR A N 1
ATOM 2743 C CA . THR A 1 352 ? 17.057 -8.954 -4.912 1.00 78.38 352 THR A CA 1
ATOM 2744 C C . THR A 1 352 ? 15.738 -9.217 -4.180 1.00 78.38 352 THR A C 1
ATOM 2746 O O . THR A 1 352 ? 15.359 -10.370 -3.977 1.00 78.38 352 THR A O 1
ATOM 2749 N N . ALA A 1 353 ? 15.031 -8.155 -3.784 1.00 68.62 353 ALA A N 1
ATOM 2750 C CA . ALA A 1 353 ? 13.768 -8.270 -3.060 1.00 68.62 353 ALA A CA 1
ATOM 2751 C C . ALA A 1 353 ? 12.643 -8.803 -3.961 1.00 68.62 353 ALA A C 1
ATOM 2753 O O . ALA A 1 353 ? 11.922 -9.713 -3.559 1.00 68.62 353 ALA A O 1
ATOM 2754 N N . ALA A 1 354 ? 12.549 -8.307 -5.199 1.00 71.88 354 ALA A N 1
ATOM 2755 C CA . ALA A 1 354 ? 11.597 -8.803 -6.191 1.00 71.88 354 ALA A CA 1
ATOM 2756 C C . ALA A 1 354 ? 11.799 -10.299 -6.493 1.00 71.88 354 ALA A C 1
ATOM 2758 O O . ALA A 1 354 ? 10.832 -11.050 -6.523 1.00 71.88 354 ALA A O 1
ATOM 2759 N N . ASN A 1 355 ? 13.047 -10.758 -6.628 1.00 76.25 355 ASN A N 1
ATOM 2760 C CA . ASN A 1 355 ? 13.356 -12.160 -6.912 1.00 76.25 355 ASN A CA 1
ATOM 2761 C C . ASN A 1 355 ? 12.984 -13.099 -5.750 1.00 76.25 355 ASN A C 1
ATOM 2763 O O . ASN A 1 355 ? 12.549 -14.223 -5.971 1.00 76.25 355 ASN A O 1
ATOM 2767 N N . ARG A 1 356 ? 13.113 -12.638 -4.498 1.00 73.81 356 ARG A N 1
ATOM 2768 C CA . ARG A 1 356 ? 12.628 -13.400 -3.333 1.00 73.81 356 ARG A CA 1
ATOM 2769 C C . ARG A 1 356 ? 11.107 -13.468 -3.289 1.00 73.81 356 ARG A C 1
ATOM 2771 O O . ARG A 1 356 ? 10.562 -14.476 -2.856 1.00 73.81 356 ARG A O 1
ATOM 2778 N N . LYS A 1 357 ? 10.445 -12.388 -3.705 1.00 68.94 357 LYS A N 1
ATOM 2779 C CA . LYS A 1 357 ? 8.991 -12.260 -3.632 1.00 68.94 357 LYS A CA 1
ATOM 2780 C C . LYS A 1 357 ? 8.271 -13.008 -4.752 1.00 68.94 357 LYS A C 1
ATOM 2782 O O . LYS A 1 357 ? 7.218 -13.576 -4.504 1.00 68.94 357 LYS A O 1
ATOM 2787 N N . PHE A 1 358 ? 8.831 -13.022 -5.960 1.00 78.25 358 PHE A N 1
ATOM 2788 C CA . PHE A 1 358 ? 8.201 -13.592 -7.151 1.00 78.25 358 PHE A CA 1
ATOM 2789 C C . PHE A 1 358 ? 8.974 -14.833 -7.624 1.00 78.25 358 PHE A C 1
ATOM 2791 O O . PHE A 1 358 ? 9.888 -14.719 -8.447 1.00 78.25 358 PHE A O 1
ATOM 2798 N N . PRO A 1 359 ? 8.632 -16.043 -7.141 1.00 78.88 359 PRO A N 1
ATOM 2799 C CA . PRO A 1 359 ? 9.411 -17.253 -7.423 1.00 78.88 359 PRO A CA 1
ATOM 2800 C C . PRO A 1 359 ? 9.421 -17.636 -8.913 1.00 78.88 359 PRO A C 1
ATOM 2802 O O . PRO A 1 359 ? 10.359 -18.293 -9.381 1.00 78.88 359 PRO A O 1
ATOM 2805 N N . ASN A 1 360 ? 8.426 -17.179 -9.679 1.00 83.75 360 ASN A N 1
ATOM 2806 C CA . ASN A 1 360 ? 8.293 -17.406 -11.118 1.00 83.75 360 ASN A CA 1
ATOM 2807 C C . ASN A 1 360 ? 8.642 -16.185 -11.975 1.00 83.75 360 ASN A C 1
ATOM 2809 O O . ASN A 1 360 ? 8.450 -16.231 -13.184 1.00 83.75 360 ASN A O 1
ATOM 2813 N N . PHE A 1 361 ? 9.253 -15.143 -11.405 1.00 88.19 361 PHE A N 1
ATOM 2814 C CA . PHE A 1 361 ? 9.766 -14.015 -12.179 1.00 88.19 361 PHE A CA 1
ATOM 2815 C C . PHE A 1 361 ? 10.839 -14.477 -13.173 1.00 88.19 361 PHE A C 1
ATOM 2817 O O . PHE A 1 361 ? 11.887 -15.002 -12.778 1.00 88.19 361 PHE A O 1
ATOM 2824 N N . ARG A 1 362 ? 10.575 -14.320 -14.474 1.00 92.94 362 ARG A N 1
ATOM 2825 C CA . ARG A 1 362 ? 11.453 -14.767 -15.570 1.00 92.94 362 ARG A CA 1
ATOM 2826 C C . ARG A 1 362 ? 11.597 -13.733 -16.692 1.00 92.94 362 ARG A C 1
ATOM 2828 O O . ARG A 1 362 ? 12.478 -13.920 -17.530 1.00 92.94 362 ARG A O 1
ATOM 2835 N N . LYS A 1 363 ? 10.784 -12.676 -16.750 1.00 92.69 363 LYS A N 1
ATOM 2836 C CA . LYS A 1 363 ? 10.815 -11.684 -17.836 1.00 92.69 363 LYS A CA 1
ATOM 2837 C C . LYS A 1 363 ? 10.992 -10.271 -17.291 1.00 92.69 363 LYS A C 1
ATOM 2839 O O . LYS A 1 363 ? 10.188 -9.816 -16.485 1.00 92.69 363 LYS A O 1
ATOM 2844 N N . LEU A 1 364 ? 12.029 -9.573 -17.745 1.00 93.69 364 LEU A N 1
ATOM 2845 C CA . LEU A 1 364 ? 12.319 -8.201 -17.334 1.00 93.69 364 LEU A CA 1
ATOM 2846 C C . LEU A 1 364 ? 12.372 -7.272 -18.546 1.00 93.69 364 LEU A C 1
ATOM 2848 O O . LEU A 1 364 ? 13.151 -7.498 -19.474 1.00 93.69 364 LEU A O 1
ATOM 2852 N N . TYR A 1 365 ? 11.590 -6.199 -18.484 1.00 88.00 365 TYR A N 1
ATOM 2853 C CA . TYR A 1 365 ? 11.564 -5.141 -19.484 1.00 88.00 365 TYR A CA 1
ATOM 2854 C C . TYR A 1 365 ? 11.950 -3.818 -18.820 1.00 88.00 365 TYR A C 1
ATOM 2856 O O . TYR A 1 365 ? 11.292 -3.377 -17.882 1.00 88.00 365 TYR A O 1
ATOM 2864 N N . ILE A 1 366 ? 13.018 -3.185 -19.300 1.00 90.19 366 ILE A N 1
ATOM 2865 C CA . ILE A 1 366 ? 13.429 -1.823 -18.942 1.00 90.19 366 ILE A CA 1
ATOM 2866 C C . ILE A 1 366 ? 13.468 -1.033 -20.245 1.00 90.19 366 ILE A C 1
ATOM 2868 O O . ILE A 1 366 ? 14.397 -1.158 -21.035 1.00 90.19 366 ILE A O 1
ATOM 2872 N N . VAL A 1 367 ? 12.417 -0.274 -20.514 1.00 83.94 367 VAL A N 1
ATOM 2873 C CA . VAL A 1 367 ? 12.063 0.224 -21.840 1.00 83.94 367 VAL A CA 1
ATOM 2874 C C . VAL A 1 367 ? 11.897 1.738 -21.792 1.00 83.94 367 VAL A C 1
ATOM 2876 O O . VAL A 1 367 ? 11.167 2.256 -20.950 1.00 83.94 367 VAL A O 1
ATOM 2879 N N . LEU A 1 368 ? 12.523 2.457 -22.727 1.00 81.69 368 LEU A N 1
ATOM 2880 C CA . LEU A 1 368 ? 12.425 3.923 -22.822 1.00 81.69 368 LEU A CA 1
ATOM 2881 C C . LEU A 1 368 ? 12.843 4.640 -21.526 1.00 81.69 368 LEU A C 1
ATOM 2883 O O . LEU A 1 368 ? 12.200 5.595 -21.105 1.00 81.69 368 LEU A O 1
ATOM 2887 N N . SER A 1 369 ? 13.900 4.155 -20.877 1.00 83.50 369 SER A N 1
ATOM 2888 C CA . SER A 1 369 ? 14.187 4.414 -19.465 1.00 83.50 369 SER A CA 1
ATOM 2889 C C . SER A 1 369 ? 15.481 5.185 -19.182 1.00 83.50 369 SER A C 1
ATOM 2891 O O . SER A 1 369 ? 15.875 5.301 -18.028 1.00 83.50 369 SER A O 1
ATOM 2893 N N . GLU A 1 370 ? 16.144 5.733 -20.203 1.00 90.00 370 GLU A N 1
ATOM 2894 C CA . GLU A 1 370 ? 17.434 6.442 -20.066 1.00 90.00 370 GLU A CA 1
ATOM 2895 C C . GLU A 1 370 ? 18.581 5.551 -19.521 1.00 90.00 370 GLU A C 1
ATOM 2897 O O . GLU A 1 370 ? 19.595 6.060 -19.034 1.00 90.00 370 GLU A O 1
ATOM 2902 N N . LEU A 1 371 ? 18.453 4.217 -19.609 1.00 93.44 371 LEU A N 1
ATOM 2903 C CA . LEU A 1 371 ? 19.454 3.266 -19.107 1.00 93.44 371 LEU A CA 1
ATOM 2904 C C . LEU A 1 371 ? 20.769 3.401 -19.882 1.00 93.44 371 LEU A C 1
ATOM 2906 O O . LEU A 1 371 ? 20.771 3.306 -21.105 1.00 93.44 371 LEU A O 1
ATOM 2910 N N . LYS A 1 372 ? 21.886 3.582 -19.169 1.00 94.62 372 LYS A N 1
ATOM 2911 C CA . LYS A 1 372 ? 23.228 3.764 -19.755 1.00 94.62 372 LYS A CA 1
ATOM 2912 C C . LYS A 1 372 ? 24.177 2.624 -19.419 1.00 94.62 372 LYS A C 1
ATOM 2914 O O . LYS A 1 372 ? 24.969 2.222 -20.266 1.00 94.62 372 LYS A O 1
ATOM 2919 N N . TYR A 1 373 ? 24.083 2.103 -18.195 1.00 92.81 373 TYR A N 1
ATOM 2920 C CA . TYR A 1 373 ? 25.040 1.141 -17.653 1.00 92.81 373 TYR A CA 1
ATOM 2921 C C . TYR A 1 373 ? 24.354 -0.147 -17.198 1.00 92.81 373 TYR A C 1
ATOM 2923 O O . TYR A 1 373 ? 23.360 -0.126 -16.467 1.00 92.81 373 TYR A O 1
ATOM 2931 N N . ILE A 1 374 ? 24.923 -1.282 -17.602 1.00 94.69 374 ILE A N 1
ATOM 2932 C CA . ILE A 1 374 ? 24.477 -2.612 -17.189 1.00 94.69 374 ILE A CA 1
ATOM 2933 C C . ILE A 1 374 ? 25.571 -3.232 -16.328 1.00 94.69 374 ILE A C 1
ATOM 2935 O O . ILE A 1 374 ? 26.621 -3.623 -16.821 1.00 94.69 374 ILE A O 1
ATOM 2939 N N . GLU A 1 375 ? 25.312 -3.347 -15.030 1.00 93.38 375 GLU A N 1
ATOM 2940 C CA . GLU A 1 375 ? 26.248 -3.975 -14.102 1.00 93.38 375 GLU A CA 1
ATOM 2941 C C . GLU A 1 375 ? 26.003 -5.486 -14.034 1.00 93.38 375 GLU A C 1
ATOM 2943 O O . GLU A 1 375 ? 24.920 -5.938 -13.638 1.00 93.38 375 GLU A O 1
ATOM 2948 N N . ARG A 1 376 ? 27.037 -6.287 -14.326 1.00 94.00 376 ARG A N 1
ATOM 2949 C CA . ARG A 1 376 ? 26.979 -7.755 -14.205 1.00 94.00 376 ARG A CA 1
ATOM 2950 C C . ARG A 1 376 ? 26.483 -8.202 -12.829 1.00 94.00 376 ARG A C 1
ATOM 2952 O O . ARG A 1 376 ? 25.667 -9.112 -12.726 1.00 94.00 376 ARG A O 1
ATOM 2959 N N . THR A 1 377 ? 26.929 -7.535 -11.763 1.00 92.50 377 THR A N 1
ATOM 2960 C CA . THR A 1 377 ? 26.573 -7.869 -10.372 1.00 92.50 377 THR A CA 1
ATOM 2961 C C . THR A 1 377 ? 25.075 -7.755 -10.088 1.00 92.50 377 THR A C 1
ATOM 2963 O O . THR A 1 377 ? 24.582 -8.438 -9.192 1.00 92.50 377 THR A O 1
ATOM 2966 N N . LYS A 1 378 ? 24.338 -6.928 -10.839 1.00 91.56 378 LYS A N 1
ATOM 2967 C CA . LYS A 1 378 ? 22.878 -6.793 -10.729 1.00 91.56 378 LYS A CA 1
ATOM 2968 C C . LYS A 1 378 ? 22.175 -7.926 -11.464 1.00 91.56 378 LYS A C 1
ATOM 2970 O O . LYS A 1 378 ? 21.286 -8.559 -10.899 1.00 91.56 378 LYS A O 1
ATOM 2975 N N . LEU A 1 379 ? 22.622 -8.238 -12.682 1.00 93.56 379 LEU A N 1
ATOM 2976 C CA . LEU A 1 379 ? 22.075 -9.339 -13.480 1.00 93.56 379 LEU A CA 1
ATOM 2977 C C . LEU A 1 379 ? 22.373 -10.717 -12.876 1.00 93.56 379 LEU A C 1
ATOM 2979 O O . LEU A 1 379 ? 21.515 -11.596 -12.916 1.00 93.56 379 LEU A O 1
ATOM 2983 N N . ALA A 1 380 ? 23.523 -10.885 -12.220 1.00 92.88 380 ALA A N 1
ATOM 2984 C CA . ALA A 1 380 ? 23.899 -12.110 -11.514 1.00 92.88 380 ALA A CA 1
ATOM 2985 C C . ALA A 1 380 ? 22.917 -12.507 -10.399 1.00 92.88 380 ALA A C 1
ATOM 2987 O O . ALA A 1 380 ? 22.869 -13.667 -9.997 1.00 92.88 380 ALA A O 1
ATOM 2988 N N . LYS A 1 381 ? 22.100 -11.564 -9.916 1.00 89.69 381 LYS A N 1
ATOM 2989 C CA . LYS A 1 381 ? 21.043 -11.822 -8.928 1.00 89.69 381 LYS A CA 1
ATOM 2990 C C . LYS A 1 381 ? 19.748 -12.353 -9.539 1.00 89.69 381 LYS A C 1
ATOM 2992 O O . LYS A 1 381 ? 18.823 -12.673 -8.793 1.00 89.69 381 LYS A O 1
ATOM 2997 N N . MET A 1 382 ? 19.666 -12.422 -10.867 1.00 93.25 382 MET A N 1
ATOM 2998 C CA . MET A 1 382 ? 18.493 -12.867 -11.618 1.00 93.25 382 MET A CA 1
ATOM 2999 C C . MET A 1 382 ? 18.829 -13.988 -12.629 1.00 93.25 382 MET A C 1
ATOM 3001 O O . MET A 1 382 ? 18.414 -13.913 -13.789 1.00 93.25 382 MET A O 1
ATOM 3005 N N . PRO A 1 383 ? 19.553 -15.060 -12.234 1.00 94.12 383 PRO A N 1
ATOM 3006 C CA . PRO A 1 383 ? 19.994 -16.121 -13.153 1.00 94.12 383 PRO A CA 1
ATOM 3007 C C . PRO A 1 383 ? 18.835 -16.922 -13.772 1.00 94.12 383 PRO A C 1
ATOM 3009 O O . PRO A 1 383 ? 19.018 -17.696 -14.716 1.00 94.12 383 PRO A O 1
ATOM 3012 N N . GLN A 1 384 ? 17.630 -16.769 -13.225 1.00 93.44 384 GLN A N 1
ATOM 3013 C CA . GLN A 1 384 ? 16.416 -17.417 -13.697 1.00 93.44 384 GLN A CA 1
ATOM 3014 C C . GLN A 1 384 ? 15.804 -16.763 -14.945 1.00 93.44 384 GLN A C 1
ATOM 3016 O O . GLN A 1 384 ? 14.919 -17.371 -15.541 1.00 93.44 384 GLN A O 1
ATOM 3021 N N . LEU A 1 385 ? 16.213 -15.547 -15.332 1.00 96.62 385 LEU A N 1
ATOM 3022 C CA . LEU A 1 385 ? 15.577 -14.825 -16.440 1.00 96.62 385 LEU A CA 1
ATOM 3023 C C . LEU A 1 385 ? 15.593 -15.631 -17.746 1.00 96.62 385 LEU A C 1
ATOM 3025 O O . LEU A 1 385 ? 16.598 -16.233 -18.118 1.00 96.62 385 LEU A O 1
ATOM 3029 N N . ARG A 1 386 ? 14.458 -15.589 -18.447 1.00 97.44 386 ARG A N 1
ATOM 3030 C CA . ARG A 1 386 ? 14.238 -16.115 -19.799 1.00 97.44 386 ARG A CA 1
ATOM 3031 C C . ARG A 1 386 ? 14.124 -15.004 -20.835 1.00 97.44 386 ARG A C 1
ATOM 3033 O O . ARG A 1 386 ? 14.538 -15.209 -21.969 1.00 97.44 386 ARG A O 1
ATOM 3040 N N . VAL A 1 387 ? 13.604 -13.837 -20.456 1.00 97.00 387 VAL A N 1
ATOM 3041 C CA . VAL A 1 387 ? 13.484 -12.675 -21.346 1.00 97.00 387 VAL A CA 1
ATOM 3042 C C . VAL A 1 387 ? 14.085 -11.451 -20.669 1.00 97.00 387 VAL A C 1
ATOM 3044 O O . VAL A 1 387 ? 13.757 -11.159 -19.518 1.00 97.00 387 VAL A O 1
ATOM 3047 N N . LEU A 1 388 ? 14.950 -10.740 -21.388 1.00 97.50 388 LEU A N 1
ATOM 3048 C CA . LEU A 1 388 ? 15.540 -9.481 -20.945 1.00 97.50 388 LEU A CA 1
ATOM 3049 C C . LEU A 1 388 ? 15.481 -8.460 -22.080 1.00 97.50 388 LEU A C 1
ATOM 3051 O O . LEU A 1 388 ? 16.034 -8.695 -23.155 1.00 97.50 388 LEU A O 1
ATOM 3055 N N . ASN A 1 389 ? 14.807 -7.338 -21.847 1.00 96.06 389 ASN A N 1
ATOM 3056 C CA . ASN A 1 389 ? 14.566 -6.328 -22.869 1.00 96.06 389 ASN A CA 1
ATOM 3057 C C . ASN A 1 389 ? 14.960 -4.928 -22.385 1.00 96.06 389 ASN A C 1
ATOM 3059 O O . ASN A 1 389 ? 14.435 -4.441 -21.388 1.00 96.06 389 ASN A O 1
ATOM 3063 N N . PHE A 1 390 ? 15.854 -4.290 -23.137 1.00 96.06 390 PHE A N 1
ATOM 3064 C CA . PHE A 1 390 ? 16.378 -2.943 -22.934 1.00 96.06 390 PHE A CA 1
ATOM 3065 C C . PHE A 1 390 ? 16.023 -1.983 -24.082 1.00 96.06 390 PHE A C 1
ATOM 3067 O O . PHE A 1 390 ? 16.819 -1.103 -24.420 1.00 96.06 390 PHE A O 1
ATOM 3074 N N . TYR A 1 391 ? 14.866 -2.154 -24.726 1.00 93.50 391 TYR A N 1
ATOM 3075 C CA . TYR A 1 391 ? 14.442 -1.337 -25.868 1.00 93.50 391 TYR A CA 1
ATOM 3076 C C . TYR A 1 391 ? 14.459 0.170 -25.563 1.00 93.50 391 TYR A C 1
ATOM 3078 O O . TYR A 1 391 ? 13.884 0.622 -24.571 1.00 93.50 391 TYR A O 1
ATOM 3086 N N . GLY A 1 392 ? 15.030 0.964 -26.470 1.00 88.75 392 GLY A N 1
ATOM 3087 C CA . GLY A 1 392 ? 14.861 2.416 -26.465 1.00 88.75 392 GLY A CA 1
ATOM 3088 C C . GLY A 1 392 ? 15.596 3.134 -25.334 1.00 88.75 392 GLY A C 1
ATOM 3089 O O . GLY A 1 392 ? 15.063 4.098 -24.794 1.00 88.75 392 GLY A O 1
ATOM 3090 N N . ASN A 1 393 ? 16.771 2.652 -24.933 1.00 94.94 393 ASN A N 1
ATOM 3091 C CA . ASN A 1 393 ? 17.574 3.261 -23.872 1.00 94.94 393 ASN A CA 1
ATOM 3092 C C . ASN A 1 393 ? 18.808 3.994 -24.440 1.00 94.94 393 ASN A C 1
ATOM 3094 O O . ASN A 1 393 ? 18.882 4.311 -25.626 1.00 94.94 393 ASN A O 1
ATOM 3098 N N . GLU A 1 394 ? 19.775 4.312 -23.580 1.00 96.00 394 GLU A N 1
ATOM 3099 C CA . GLU A 1 394 ? 20.993 5.052 -23.908 1.00 96.00 394 GLU A CA 1
ATOM 3100 C C . GLU A 1 394 ? 22.265 4.215 -23.700 1.00 96.00 394 GLU A C 1
ATOM 3102 O O . GLU A 1 394 ? 23.324 4.756 -23.379 1.00 96.00 394 GLU A O 1
ATOM 3107 N N . ILE A 1 395 ? 22.183 2.894 -23.867 1.00 97.56 395 ILE A N 1
ATOM 3108 C CA . ILE A 1 395 ? 23.334 2.007 -23.672 1.00 97.56 395 ILE A CA 1
ATOM 3109 C C . ILE A 1 395 ? 24.347 2.261 -24.792 1.00 97.56 395 ILE A C 1
ATOM 3111 O O . ILE A 1 395 ? 24.019 2.126 -25.969 1.00 97.56 395 ILE A O 1
ATOM 3115 N N . GLU A 1 396 ? 25.579 2.607 -24.426 1.00 96.50 396 GLU A N 1
ATOM 3116 C CA . GLU A 1 396 ? 26.685 2.850 -25.370 1.00 96.50 396 GLU A CA 1
ATOM 3117 C C . GLU A 1 396 ? 27.715 1.715 -25.358 1.00 96.50 396 GLU A C 1
ATOM 3119 O O . GLU A 1 396 ? 28.258 1.341 -26.402 1.00 96.50 396 GLU A O 1
ATOM 3124 N N . HIS A 1 397 ? 27.949 1.136 -24.179 1.00 95.69 397 HIS A N 1
ATOM 3125 C CA . HIS A 1 397 ? 28.983 0.140 -23.935 1.00 95.69 397 HIS A CA 1
ATOM 3126 C C . HIS A 1 397 ? 28.393 -1.108 -23.281 1.00 95.69 397 HIS A C 1
ATOM 3128 O O . HIS A 1 397 ? 27.544 -1.022 -22.394 1.00 95.69 397 HIS A O 1
ATOM 3134 N N . LEU A 1 398 ? 28.874 -2.269 -23.717 1.00 96.69 398 LEU A N 1
ATOM 3135 C CA . LEU A 1 398 ? 28.577 -3.562 -23.115 1.00 96.69 398 LEU A CA 1
ATOM 3136 C C . LEU A 1 398 ? 29.894 -4.204 -22.699 1.00 96.69 398 LEU A C 1
ATOM 3138 O O . LEU A 1 398 ? 30.789 -4.354 -23.531 1.00 96.69 398 LEU A O 1
ATOM 3142 N N . ASP A 1 399 ? 29.998 -4.603 -21.436 1.00 96.44 399 ASP A N 1
ATOM 3143 C CA . ASP A 1 399 ? 31.133 -5.396 -20.975 1.00 96.44 399 ASP A CA 1
ATOM 3144 C C . ASP A 1 399 ? 31.034 -6.828 -21.514 1.00 96.44 399 ASP A C 1
ATOM 3146 O O . ASP A 1 399 ? 29.945 -7.385 -21.678 1.00 96.44 399 ASP A O 1
ATOM 3150 N N . GLU A 1 400 ? 32.184 -7.446 -21.785 1.00 95.94 400 GLU A N 1
ATOM 3151 C CA . GLU A 1 400 ? 32.256 -8.770 -22.415 1.00 95.94 400 GLU A CA 1
ATOM 3152 C C . GLU A 1 400 ? 31.559 -9.874 -21.597 1.00 95.94 400 GLU A C 1
ATOM 3154 O O . GLU A 1 400 ? 31.070 -10.846 -22.173 1.00 95.94 400 GLU A O 1
ATOM 3159 N N . ASP A 1 401 ? 31.490 -9.735 -20.273 1.00 96.50 401 ASP A N 1
ATOM 3160 C CA . ASP A 1 401 ? 30.945 -10.732 -19.352 1.00 96.50 401 ASP A CA 1
ATOM 3161 C C . ASP A 1 401 ? 29.584 -10.356 -18.746 1.00 96.50 401 ASP A C 1
ATOM 3163 O O . ASP A 1 401 ? 29.065 -11.108 -17.915 1.00 96.50 401 ASP A O 1
ATOM 3167 N N . VAL A 1 402 ? 28.974 -9.243 -19.168 1.00 97.19 402 VAL A N 1
ATOM 3168 C CA . VAL A 1 402 ? 27.801 -8.652 -18.501 1.00 97.19 402 VAL A CA 1
ATOM 3169 C C . VAL A 1 402 ? 26.597 -9.597 -18.387 1.00 97.19 402 VAL A C 1
ATOM 3171 O O . VAL A 1 402 ? 25.861 -9.549 -17.402 1.00 97.19 402 VAL A O 1
ATOM 3174 N N . PHE A 1 403 ? 26.421 -10.513 -19.344 1.00 97.62 403 PHE A N 1
ATOM 3175 C CA . PHE A 1 403 ? 25.317 -11.482 -19.367 1.00 97.62 403 PHE A CA 1
ATOM 3176 C C . PHE A 1 403 ? 25.716 -12.899 -18.935 1.00 97.62 403 PHE A C 1
ATOM 3178 O O . PHE A 1 403 ? 24.902 -13.820 -19.032 1.00 97.62 403 PHE A O 1
ATOM 3185 N N . ASN A 1 404 ? 26.943 -13.112 -18.449 1.00 96.19 404 ASN A N 1
ATOM 3186 C CA . ASN A 1 404 ? 27.455 -14.460 -18.201 1.00 96.19 404 ASN A CA 1
ATOM 3187 C C . ASN A 1 404 ? 26.608 -15.261 -17.207 1.00 96.19 404 ASN A C 1
ATOM 3189 O O . ASN A 1 404 ? 26.509 -16.474 -17.339 1.00 96.19 404 ASN A O 1
ATOM 3193 N N . ASP A 1 405 ? 25.957 -14.631 -16.240 1.00 96.56 405 ASP A N 1
ATOM 3194 C CA . ASP A 1 405 ? 25.208 -15.357 -15.210 1.00 96.56 405 ASP A CA 1
ATOM 3195 C C . ASP A 1 405 ? 23.777 -15.753 -15.656 1.00 96.56 405 ASP A C 1
ATOM 3197 O O . ASP A 1 405 ? 23.082 -16.485 -14.952 1.00 96.56 405 ASP A O 1
ATOM 3201 N N . LEU A 1 406 ? 23.342 -15.352 -16.861 1.00 97.19 406 LEU A N 1
ATOM 3202 C CA . LEU A 1 406 ? 21.978 -15.543 -17.381 1.00 97.19 406 LEU A CA 1
ATOM 3203 C C . LEU A 1 406 ? 21.838 -16.768 -18.306 1.00 97.19 406 LEU A C 1
ATOM 3205 O O . LEU A 1 406 ? 21.303 -16.691 -19.410 1.00 97.19 406 LEU A O 1
ATOM 3209 N N . ARG A 1 407 ? 22.299 -17.945 -17.870 1.00 97.12 407 ARG A N 1
ATOM 3210 C CA . ARG A 1 407 ? 22.311 -19.173 -18.703 1.00 97.12 407 ARG A CA 1
ATOM 3211 C C . ARG A 1 407 ? 20.936 -19.638 -19.205 1.00 97.12 407 ARG A C 1
ATOM 3213 O O . ARG A 1 407 ? 20.868 -20.385 -20.183 1.00 97.12 407 ARG A O 1
ATOM 3220 N N . ASN A 1 408 ? 19.858 -19.239 -18.531 1.00 97.56 408 ASN A N 1
ATOM 3221 C CA . ASN A 1 408 ? 18.477 -19.592 -18.877 1.00 97.56 408 ASN A CA 1
ATOM 3222 C C . ASN A 1 408 ? 17.828 -18.626 -19.877 1.00 97.56 408 ASN A C 1
ATOM 3224 O O . ASN A 1 408 ? 16.690 -18.863 -20.278 1.00 97.56 408 ASN A O 1
ATOM 3228 N N . LEU A 1 409 ? 18.535 -17.566 -20.278 1.00 98.31 409 LEU A N 1
ATOM 3229 C CA . LEU A 1 409 ? 17.984 -16.542 -21.149 1.00 98.31 409 LEU A CA 1
ATOM 3230 C C . LEU A 1 409 ? 17.683 -17.123 -22.535 1.00 98.31 409 LEU A C 1
ATOM 3232 O O . LEU A 1 409 ? 18.554 -17.709 -23.179 1.00 98.31 409 LEU A O 1
ATOM 3236 N N . GLU A 1 410 ? 16.441 -16.954 -22.975 1.00 98.44 410 GLU A N 1
ATOM 3237 C CA . GLU A 1 410 ? 15.923 -17.392 -24.271 1.00 98.44 410 GLU A CA 1
ATOM 3238 C C . GLU A 1 410 ? 15.828 -16.216 -25.249 1.00 98.44 410 GLU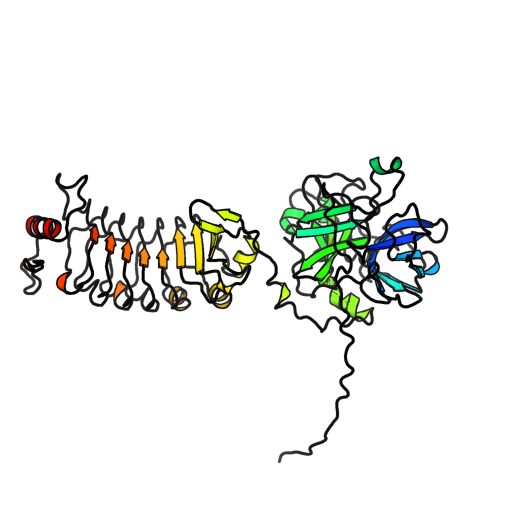 A C 1
ATOM 3240 O O . GLU A 1 410 ? 16.102 -16.387 -26.436 1.00 98.44 410 GLU A O 1
ATOM 3245 N N . THR A 1 411 ? 15.511 -15.018 -24.754 1.00 97.88 411 THR A N 1
ATOM 3246 C CA . THR A 1 411 ? 15.380 -13.807 -25.569 1.00 97.88 411 THR A CA 1
ATOM 3247 C C . THR A 1 411 ? 16.123 -12.643 -24.930 1.00 97.88 411 THR A C 1
ATOM 3249 O O . THR A 1 411 ? 15.905 -12.330 -23.757 1.00 97.88 411 THR A O 1
ATOM 3252 N N . ILE A 1 412 ? 16.960 -11.968 -25.721 1.00 98.12 412 ILE A N 1
ATOM 3253 C CA . ILE A 1 412 ? 17.599 -10.710 -25.332 1.00 98.12 412 ILE A CA 1
ATOM 3254 C C . ILE A 1 412 ? 17.317 -9.616 -26.360 1.00 98.12 412 ILE A C 1
ATOM 3256 O O . ILE A 1 412 ? 17.426 -9.839 -27.567 1.00 98.12 412 ILE A O 1
ATOM 3260 N N . ALA A 1 413 ? 16.962 -8.428 -25.880 1.00 97.38 413 ALA A N 1
ATOM 3261 C CA . ALA A 1 413 ? 16.724 -7.264 -26.718 1.00 97.38 413 ALA A CA 1
ATOM 3262 C C . ALA A 1 413 ? 17.444 -6.030 -26.165 1.00 97.38 413 ALA A C 1
ATOM 3264 O O . ALA A 1 413 ? 17.341 -5.724 -24.983 1.00 97.38 413 ALA A O 1
ATOM 3265 N N . PHE A 1 414 ? 18.144 -5.305 -27.030 1.00 96.12 414 PHE A N 1
ATOM 3266 C CA . PHE A 1 414 ? 18.766 -4.001 -26.753 1.00 96.12 414 PHE A CA 1
ATOM 3267 C C . PHE A 1 414 ? 18.617 -3.070 -27.966 1.00 96.12 414 PHE A C 1
ATOM 3269 O O . PHE A 1 414 ? 19.488 -2.276 -28.312 1.00 96.12 414 PHE A O 1
ATOM 3276 N N . VAL A 1 415 ? 17.468 -3.187 -28.624 1.00 93.50 415 VAL A N 1
ATOM 3277 C CA . VAL A 1 415 ? 17.029 -2.392 -29.775 1.00 93.50 415 VAL A CA 1
ATOM 3278 C C . VAL A 1 415 ? 17.005 -0.900 -29.448 1.00 93.50 415 VAL A C 1
ATOM 3280 O O . VAL A 1 415 ? 16.668 -0.541 -28.317 1.00 93.50 415 VAL A O 1
ATOM 3283 N N . LYS A 1 416 ? 17.289 -0.036 -30.429 1.00 93.50 416 LYS A N 1
ATOM 3284 C CA . LYS A 1 416 ? 17.181 1.425 -30.285 1.00 93.50 416 LYS A CA 1
ATOM 3285 C C . LYS A 1 416 ? 18.009 1.949 -29.105 1.00 93.50 416 LYS A C 1
ATOM 3287 O O . LYS A 1 416 ? 17.491 2.563 -28.177 1.00 93.50 416 LYS A O 1
ATOM 3292 N N . ASN A 1 417 ? 19.299 1.633 -29.127 1.00 97.56 417 ASN A N 1
ATOM 3293 C CA . ASN A 1 417 ? 20.302 2.105 -28.170 1.00 97.56 417 ASN A CA 1
ATOM 3294 C C . ASN A 1 417 ? 21.449 2.799 -28.935 1.00 97.56 417 ASN A C 1
ATOM 3296 O O . ASN A 1 417 ? 21.309 3.167 -30.103 1.00 97.56 417 ASN A O 1
ATOM 3300 N N . LYS A 1 418 ? 22.589 3.028 -28.280 1.00 97.44 418 LYS A N 1
ATOM 3301 C CA . LYS A 1 418 ? 23.764 3.710 -28.842 1.00 97.44 418 LYS A CA 1
ATOM 3302 C C . LYS A 1 418 ? 24.979 2.773 -28.952 1.00 97.44 418 LYS A C 1
ATOM 3304 O O . LYS A 1 418 ? 26.118 3.238 -28.997 1.00 97.44 418 LYS A O 1
ATOM 3309 N N . ILE A 1 419 ? 24.751 1.459 -29.000 1.00 97.81 419 ILE A N 1
ATOM 3310 C CA . ILE A 1 419 ? 25.812 0.444 -28.983 1.00 97.81 419 ILE A CA 1
ATOM 3311 C C . ILE A 1 419 ? 26.561 0.453 -30.317 1.00 97.81 419 ILE A C 1
ATOM 3313 O O . ILE A 1 419 ? 25.964 0.220 -31.365 1.00 97.81 419 ILE A O 1
ATOM 3317 N N . LYS A 1 420 ? 27.878 0.684 -30.275 1.00 95.88 420 LYS A N 1
ATOM 3318 C CA . LYS A 1 420 ? 28.747 0.663 -31.469 1.00 95.88 420 LYS A CA 1
ATOM 3319 C C . LYS A 1 420 ? 29.507 -0.645 -31.655 1.00 95.88 420 LYS A C 1
ATOM 3321 O O . LYS A 1 420 ? 29.691 -1.120 -32.772 1.00 95.88 420 LYS A O 1
ATOM 3326 N N . ILE A 1 421 ? 29.958 -1.226 -30.546 1.00 95.12 421 ILE A N 1
ATOM 3327 C CA . ILE A 1 421 ? 30.847 -2.387 -30.535 1.00 95.12 421 ILE A CA 1
ATOM 3328 C C . ILE A 1 421 ? 30.152 -3.521 -29.793 1.00 95.12 421 ILE A C 1
ATOM 3330 O O . ILE A 1 421 ? 29.747 -3.361 -28.642 1.00 95.12 421 ILE A O 1
ATOM 3334 N N . LEU A 1 422 ? 30.050 -4.677 -30.445 1.00 95.81 422 LEU A N 1
ATOM 3335 C CA . LEU A 1 422 ? 29.649 -5.924 -29.807 1.00 95.81 422 LEU A CA 1
ATOM 3336 C C . LEU A 1 422 ? 30.904 -6.656 -29.303 1.00 95.81 422 LEU A C 1
ATOM 3338 O O . LEU A 1 422 ? 31.762 -7.000 -30.116 1.00 95.81 422 LEU A O 1
ATOM 3342 N N . PRO A 1 423 ? 31.046 -6.928 -27.993 1.00 96.00 423 PRO A N 1
ATOM 3343 C CA . PRO A 1 423 ? 32.139 -7.753 -27.490 1.00 96.00 423 PRO A CA 1
ATOM 3344 C C . PRO A 1 423 ? 32.035 -9.193 -27.993 1.00 96.00 423 PRO A C 1
ATOM 3346 O O . PRO A 1 423 ? 30.949 -9.771 -28.048 1.00 96.00 423 PRO A O 1
ATOM 3349 N N . GLN A 1 424 ? 33.173 -9.821 -28.290 1.00 93.00 424 GLN A N 1
ATOM 3350 C CA . GLN A 1 424 ? 33.198 -11.154 -28.896 1.00 93.00 424 GLN A CA 1
ATOM 3351 C C . GLN A 1 424 ? 32.532 -12.230 -28.027 1.00 93.00 424 GLN A C 1
ATOM 3353 O O . GLN A 1 424 ? 31.873 -13.121 -28.565 1.00 93.00 424 GLN A O 1
ATOM 3358 N N . LYS A 1 425 ? 32.717 -12.185 -26.699 1.00 95.69 425 LYS A N 1
ATOM 3359 C CA . LYS A 1 425 ? 32.197 -13.223 -25.788 1.00 95.69 425 LYS A CA 1
ATOM 3360 C C . LYS A 1 425 ? 30.871 -12.875 -25.116 1.00 95.69 425 LYS A C 1
ATOM 3362 O O . LYS A 1 425 ? 30.399 -13.678 -24.315 1.00 95.69 425 LYS A O 1
ATOM 3367 N N . LEU A 1 426 ? 30.246 -11.759 -25.496 1.00 96.94 426 LEU A N 1
ATOM 3368 C CA . LEU A 1 426 ? 29.034 -11.225 -24.865 1.00 96.94 426 LEU A CA 1
ATOM 3369 C C . LEU A 1 426 ? 27.932 -12.282 -24.655 1.00 96.94 426 LEU A C 1
ATOM 3371 O O . LEU A 1 426 ? 27.254 -12.287 -23.632 1.00 96.94 426 LEU A O 1
ATOM 3375 N N . LEU A 1 427 ? 27.751 -13.185 -25.626 1.00 96.81 427 LEU A N 1
ATOM 3376 C CA . LEU A 1 427 ? 26.673 -14.182 -25.629 1.00 96.81 427 LEU A CA 1
ATOM 3377 C C . LEU A 1 427 ? 27.139 -15.605 -25.282 1.00 96.81 427 LEU A C 1
ATOM 3379 O O . LEU A 1 427 ? 26.329 -16.535 -25.298 1.00 96.81 427 LEU A O 1
ATOM 3383 N N . TRP A 1 428 ? 28.423 -15.823 -24.977 1.00 95.50 428 TRP A N 1
ATOM 3384 C CA . TRP A 1 428 ? 29.003 -17.172 -24.905 1.00 95.50 428 TRP A CA 1
ATOM 3385 C C . TRP A 1 428 ? 28.390 -18.065 -23.826 1.00 95.50 428 TRP A C 1
ATOM 3387 O O . TRP A 1 428 ? 28.376 -19.285 -24.009 1.00 95.50 428 TRP A O 1
ATOM 3397 N N . ASN A 1 429 ? 27.894 -17.498 -22.722 1.00 96.75 429 ASN A N 1
ATOM 3398 C CA . ASN A 1 429 ? 27.245 -18.281 -21.667 1.00 96.75 429 ASN A CA 1
ATOM 3399 C C . ASN A 1 429 ? 25.714 -18.371 -21.823 1.00 96.75 429 ASN A C 1
ATOM 3401 O O . ASN A 1 429 ? 25.072 -19.109 -21.077 1.00 96.75 429 ASN A O 1
ATOM 3405 N N . LEU A 1 430 ? 25.123 -17.693 -22.815 1.00 97.69 430 LEU A N 1
ATOM 3406 C CA . LEU A 1 430 ? 23.683 -17.714 -23.104 1.00 97.69 430 LEU A CA 1
ATOM 3407 C C . LEU A 1 430 ? 23.307 -18.945 -23.943 1.00 97.69 430 LEU A C 1
ATOM 3409 O O . LEU A 1 430 ? 22.823 -18.858 -25.072 1.00 97.69 430 LEU A O 1
ATOM 3413 N N . ILE A 1 431 ? 23.571 -20.130 -23.397 1.00 96.12 431 ILE A N 1
ATOM 3414 C CA . ILE A 1 431 ? 23.436 -21.417 -24.100 1.00 96.12 431 ILE A CA 1
ATOM 3415 C C . ILE A 1 431 ? 21.990 -21.766 -24.493 1.00 96.12 431 ILE A C 1
ATOM 3417 O O . ILE A 1 431 ? 21.778 -22.630 -25.345 1.00 96.12 431 ILE A O 1
ATOM 3421 N N . ASN A 1 432 ? 21.000 -21.110 -23.877 1.00 97.94 432 ASN A N 1
ATOM 3422 C CA . ASN A 1 432 ? 19.578 -21.282 -24.175 1.00 97.94 432 ASN A CA 1
ATOM 3423 C C . ASN A 1 432 ? 18.989 -20.202 -25.092 1.00 97.94 432 ASN A C 1
ATOM 3425 O O . ASN A 1 432 ? 17.791 -20.250 -25.368 1.00 97.94 432 ASN A O 1
ATOM 3429 N N . LEU A 1 433 ? 19.819 -19.282 -25.595 1.00 98.31 433 LEU A N 1
ATOM 3430 C CA . LEU A 1 433 ? 19.370 -18.160 -26.410 1.00 98.31 433 LEU A CA 1
ATOM 3431 C C . LEU A 1 433 ? 18.734 -18.645 -27.718 1.00 98.31 433 LEU A C 1
ATOM 3433 O O . LEU A 1 433 ? 19.361 -19.382 -28.480 1.00 98.31 433 LEU A O 1
ATOM 3437 N N . LYS A 1 434 ? 17.500 -18.205 -27.959 1.00 97.06 434 LYS A N 1
ATOM 3438 C CA . LYS A 1 434 ? 16.685 -18.465 -29.151 1.00 97.06 434 LYS A CA 1
ATOM 3439 C C . LYS A 1 434 ? 16.517 -17.218 -30.004 1.00 97.06 434 LYS A C 1
ATOM 3441 O O . LYS A 1 434 ? 16.494 -17.326 -31.225 1.00 97.06 434 LYS A O 1
ATOM 3446 N N . GLU A 1 435 ? 16.411 -16.045 -29.387 1.00 94.44 435 GLU A N 1
ATOM 3447 C CA . GLU A 1 435 ? 16.173 -14.802 -30.116 1.00 94.44 435 GLU A CA 1
ATOM 3448 C C . GLU A 1 435 ? 17.054 -13.657 -29.608 1.00 94.44 435 GLU A C 1
ATOM 3450 O O . GLU A 1 435 ? 17.171 -13.428 -28.401 1.00 94.44 435 GLU A O 1
ATOM 3455 N N . ILE A 1 436 ? 17.647 -12.911 -30.541 1.00 96.62 436 ILE A N 1
ATOM 3456 C CA . ILE A 1 436 ? 18.373 -11.670 -30.259 1.00 96.62 436 ILE A CA 1
ATOM 3457 C C . ILE A 1 436 ? 17.817 -10.521 -31.093 1.00 96.62 436 ILE A C 1
ATOM 3459 O O . ILE A 1 436 ? 17.607 -10.665 -32.297 1.00 96.62 436 ILE A O 1
ATOM 3463 N N . TRP A 1 437 ? 17.607 -9.377 -30.447 1.00 95.56 437 TRP A N 1
ATOM 3464 C CA . TRP A 1 437 ? 17.100 -8.164 -31.076 1.00 95.56 437 TRP A CA 1
ATOM 3465 C C . TRP A 1 437 ? 18.028 -6.985 -30.766 1.00 95.56 437 TRP A C 1
ATOM 3467 O O . TRP A 1 437 ? 18.079 -6.499 -29.637 1.00 95.56 437 TRP A O 1
ATOM 3477 N N . SER A 1 438 ? 18.768 -6.521 -31.767 1.00 95.44 438 SER A N 1
ATOM 3478 C CA . SER A 1 438 ? 19.775 -5.461 -31.638 1.00 95.44 438 SER A CA 1
ATOM 3479 C C . SER A 1 438 ? 19.678 -4.376 -32.711 1.00 95.44 438 SER A C 1
ATOM 3481 O O . SER A 1 438 ? 20.588 -3.559 -32.822 1.00 95.44 438 SER A O 1
ATOM 3483 N N . TYR A 1 439 ? 18.609 -4.372 -33.506 1.00 85.00 439 TYR A N 1
ATOM 3484 C CA . TYR A 1 439 ? 18.400 -3.393 -34.571 1.00 85.00 439 TYR A CA 1
ATOM 3485 C C . TYR A 1 439 ? 18.273 -1.953 -34.039 1.00 85.00 439 TYR A C 1
ATOM 3487 O O . TYR A 1 439 ? 18.075 -1.741 -32.838 1.00 85.00 439 TYR A O 1
ATOM 3495 N N . GLU A 1 440 ? 18.408 -0.960 -34.922 1.00 88.81 440 GLU A N 1
ATOM 3496 C CA . GLU A 1 440 ? 18.446 0.468 -34.550 1.00 88.81 440 GLU A CA 1
ATOM 3497 C C . GLU A 1 440 ? 19.580 0.803 -33.558 1.00 88.81 440 GLU A C 1
ATOM 3499 O O . GLU A 1 440 ? 19.399 1.549 -32.598 1.00 88.81 440 GLU A O 1
ATOM 3504 N N . ASN A 1 441 ? 20.774 0.250 -33.777 1.00 95.69 441 ASN A N 1
ATOM 3505 C CA . ASN A 1 441 ? 21.986 0.624 -33.046 1.00 95.69 441 ASN A CA 1
ATOM 3506 C C . ASN A 1 441 ? 23.107 0.995 -34.024 1.00 95.69 441 ASN A C 1
ATOM 3508 O O . ASN A 1 441 ? 23.185 0.421 -35.104 1.00 95.69 441 ASN A O 1
ATOM 3512 N N . PRO A 1 442 ? 24.053 1.877 -33.669 1.00 95.50 442 PRO A N 1
ATOM 3513 C CA . PRO A 1 442 ? 25.200 2.189 -34.521 1.00 95.50 442 PRO A CA 1
ATOM 3514 C C . PRO A 1 442 ? 26.275 1.077 -34.533 1.00 95.50 442 PRO A C 1
ATOM 3516 O O . PRO A 1 442 ? 27.460 1.392 -34.527 1.00 95.50 442 PRO A O 1
ATOM 3519 N N . ILE A 1 443 ? 25.883 -0.205 -34.533 1.00 94.44 443 ILE A N 1
ATOM 3520 C CA . ILE A 1 443 ? 26.799 -1.356 -34.498 1.00 94.44 443 ILE A CA 1
ATOM 3521 C C . ILE A 1 443 ? 27.584 -1.419 -35.802 1.00 94.44 443 ILE A C 1
ATOM 3523 O O . ILE A 1 443 ? 26.970 -1.478 -36.861 1.00 94.44 443 ILE A O 1
ATOM 3527 N N . GLU A 1 444 ? 28.913 -1.464 -35.719 1.00 88.56 444 GLU A N 1
ATOM 3528 C CA . GLU A 1 444 ? 29.800 -1.442 -36.894 1.00 88.56 444 GLU A CA 1
ATOM 3529 C C . GLU A 1 444 ? 30.162 -2.847 -37.403 1.00 88.56 444 GLU A C 1
ATOM 3531 O O . GLU A 1 444 ? 30.330 -3.062 -38.603 1.00 88.56 444 GLU A O 1
ATOM 3536 N N . ALA A 1 445 ? 30.262 -3.834 -36.505 1.00 84.12 445 ALA A N 1
ATOM 3537 C CA . ALA A 1 445 ? 30.667 -5.190 -36.870 1.00 84.12 445 ALA A CA 1
ATOM 3538 C C . ALA A 1 445 ? 30.071 -6.276 -35.964 1.00 84.12 445 ALA A C 1
ATOM 3540 O O . ALA A 1 445 ? 29.871 -6.063 -34.765 1.00 84.12 445 ALA A O 1
ATOM 3541 N N . ILE A 1 446 ? 29.877 -7.474 -36.528 1.00 87.38 446 ILE A N 1
ATOM 3542 C CA . ILE A 1 446 ? 29.568 -8.700 -35.775 1.00 87.38 446 ILE A CA 1
ATOM 3543 C C . ILE A 1 446 ? 30.852 -9.550 -35.657 1.00 87.38 446 ILE A C 1
ATOM 3545 O O . ILE A 1 446 ? 31.315 -10.066 -36.676 1.00 87.38 446 ILE A O 1
ATOM 3549 N N . PRO A 1 447 ? 31.435 -9.720 -34.449 1.00 85.44 447 PRO A N 1
ATOM 3550 C CA . PRO A 1 447 ? 32.740 -10.365 -34.276 1.00 85.44 447 PRO A CA 1
ATOM 3551 C C . PRO A 1 447 ? 32.800 -11.854 -34.628 1.00 85.44 447 PRO A C 1
ATOM 3553 O O . PRO A 1 447 ? 31.831 -12.608 -34.460 1.00 85.44 447 PRO A O 1
ATOM 3556 N N . ILE A 1 448 ? 34.017 -12.312 -34.939 1.00 73.38 448 ILE A N 1
ATOM 3557 C CA . ILE A 1 448 ? 34.317 -13.726 -35.137 1.00 73.38 448 ILE A CA 1
ATOM 3558 C C . ILE A 1 448 ? 34.047 -14.509 -33.862 1.00 73.38 448 ILE A C 1
ATOM 3560 O O . ILE A 1 448 ? 34.666 -14.283 -32.831 1.00 73.38 448 ILE A O 1
ATOM 3564 N N . ARG A 1 449 ? 33.101 -15.455 -33.920 1.00 82.75 449 ARG A N 1
ATOM 3565 C CA . ARG A 1 449 ? 32.626 -16.259 -32.770 1.00 82.75 449 ARG A CA 1
ATOM 3566 C C . ARG A 1 449 ? 31.651 -15.550 -31.827 1.00 82.75 449 ARG A C 1
ATOM 3568 O O . ARG A 1 449 ? 31.426 -16.076 -30.737 1.00 82.75 449 ARG A O 1
ATOM 3575 N N . PHE A 1 450 ? 31.019 -14.452 -32.233 1.00 91.00 450 PHE A N 1
ATOM 3576 C CA . PHE A 1 450 ? 29.975 -13.811 -31.424 1.00 91.00 450 PHE A CA 1
ATOM 3577 C C . PHE A 1 450 ? 28.883 -14.803 -30.971 1.00 91.00 450 PHE A C 1
ATOM 3579 O O . PHE A 1 450 ? 28.549 -14.870 -29.791 1.00 91.00 450 PHE A O 1
ATOM 3586 N N . PHE A 1 451 ? 28.436 -15.680 -31.879 1.00 90.56 451 PHE A N 1
ATOM 3587 C CA . PHE A 1 451 ? 27.405 -16.694 -31.614 1.00 90.56 451 PHE A CA 1
ATOM 3588 C C . PHE A 1 451 ? 27.928 -18.108 -31.298 1.00 90.56 451 PHE A C 1
ATOM 3590 O O . PHE A 1 451 ? 27.183 -19.083 -31.390 1.00 90.56 451 PHE A O 1
ATOM 3597 N N . LYS A 1 452 ? 29.212 -18.266 -30.943 1.00 88.81 452 LYS A N 1
ATOM 3598 C CA . LYS A 1 452 ? 29.910 -19.573 -30.880 1.00 88.81 452 LYS A CA 1
ATOM 3599 C C . LYS A 1 452 ? 29.140 -20.694 -30.175 1.00 88.81 452 LYS A C 1
ATOM 3601 O O . LYS A 1 452 ? 29.192 -21.842 -30.610 1.00 88.81 452 LYS A O 1
ATOM 3606 N N . ASN A 1 453 ? 28.484 -20.369 -29.063 1.00 93.12 453 ASN A N 1
ATOM 3607 C CA . ASN A 1 453 ? 27.838 -21.345 -28.187 1.00 93.12 453 ASN A CA 1
ATOM 3608 C C . ASN A 1 453 ? 26.303 -21.327 -28.291 1.00 93.12 453 ASN A C 1
ATOM 3610 O O . ASN A 1 453 ? 25.640 -22.145 -27.654 1.00 93.12 453 ASN A O 1
ATOM 3614 N N . ASN A 1 454 ? 25.719 -20.434 -29.094 1.00 94.88 454 ASN A N 1
ATOM 3615 C CA . ASN A 1 454 ? 24.276 -20.182 -29.133 1.00 94.88 454 ASN A CA 1
ATOM 3616 C C . ASN A 1 454 ? 23.572 -21.101 -30.145 1.00 94.88 454 ASN A C 1
ATOM 3618 O O . ASN A 1 454 ? 22.857 -20.653 -31.032 1.00 94.88 454 ASN A O 1
ATOM 3622 N N . LYS A 1 455 ? 23.762 -22.420 -30.013 1.00 92.50 455 LYS A N 1
ATOM 3623 C CA . LYS A 1 455 ? 23.247 -23.424 -30.970 1.00 92.50 455 LYS A CA 1
ATOM 3624 C C . LYS A 1 455 ? 21.717 -23.468 -31.077 1.00 92.50 455 LYS A C 1
ATOM 3626 O O . LYS A 1 455 ? 21.193 -24.030 -32.035 1.00 92.50 455 LYS A O 1
ATOM 3631 N N . LYS A 1 456 ? 21.004 -22.930 -30.083 1.00 95.88 456 LYS A N 1
ATOM 3632 C CA . LYS A 1 456 ? 19.537 -22.841 -30.048 1.00 95.88 456 LYS A CA 1
ATOM 3633 C C . LYS A 1 456 ? 18.993 -21.564 -30.694 1.00 95.88 456 LYS A C 1
ATOM 3635 O O . LYS A 1 456 ? 17.780 -21.395 -30.690 1.00 95.88 456 LYS A O 1
ATOM 3640 N N . LEU A 1 457 ? 19.854 -20.691 -31.223 1.00 93.75 457 LEU A N 1
ATOM 3641 C CA . LEU A 1 457 ? 19.442 -19.433 -31.832 1.00 93.75 457 LEU A CA 1
ATOM 3642 C C . LEU A 1 457 ? 18.592 -19.705 -33.078 1.00 93.75 457 LEU A C 1
ATOM 3644 O O . LEU A 1 457 ? 19.002 -20.471 -33.944 1.00 93.75 457 LEU A O 1
ATOM 3648 N N . ILE A 1 458 ? 17.421 -19.077 -33.130 1.00 85.06 458 ILE A N 1
ATOM 3649 C CA . ILE A 1 458 ? 16.403 -19.204 -34.178 1.00 85.06 458 ILE A CA 1
ATOM 3650 C C . ILE A 1 458 ? 16.302 -17.901 -34.966 1.00 85.06 458 ILE A C 1
ATOM 3652 O O . ILE A 1 458 ? 16.292 -17.929 -36.194 1.00 85.06 458 ILE A O 1
ATOM 3656 N N . LYS A 1 459 ? 16.265 -16.759 -34.266 1.00 81.44 459 LYS A N 1
ATOM 3657 C CA . LYS A 1 459 ? 16.088 -15.441 -34.886 1.00 81.44 459 LYS A CA 1
ATOM 3658 C C . LYS A 1 459 ? 17.136 -14.445 -34.408 1.00 81.44 459 LYS A C 1
ATOM 3660 O O . LYS A 1 459 ? 17.367 -14.312 -33.204 1.00 81.44 459 LYS A O 1
ATOM 3665 N N . ALA A 1 460 ? 17.713 -13.701 -35.341 1.00 87.44 460 ALA A N 1
ATOM 3666 C CA . ALA A 1 460 ? 18.616 -12.595 -35.056 1.00 87.44 460 ALA A CA 1
ATOM 3667 C C . ALA A 1 460 ? 18.181 -11.343 -35.823 1.00 87.44 460 ALA A C 1
ATOM 3669 O O . ALA A 1 460 ? 18.248 -11.309 -37.047 1.00 87.44 460 ALA A O 1
ATOM 3670 N N . TRP A 1 461 ? 17.742 -10.311 -35.101 1.00 84.00 461 TRP A N 1
ATOM 3671 C CA . TRP A 1 461 ? 17.280 -9.047 -35.671 1.00 84.00 461 TRP A CA 1
ATOM 3672 C C . TRP A 1 461 ? 18.329 -7.958 -35.484 1.00 84.00 461 TRP A C 1
ATOM 3674 O O . TRP A 1 461 ? 18.461 -7.404 -34.394 1.00 84.00 461 TRP A O 1
ATOM 3684 N N . MET A 1 462 ? 19.077 -7.656 -36.539 1.00 86.25 462 MET A N 1
ATOM 3685 C CA . MET A 1 462 ? 20.264 -6.793 -36.523 1.00 86.25 462 MET A CA 1
ATOM 3686 C C . MET A 1 462 ? 20.222 -5.713 -37.622 1.00 86.25 462 MET A C 1
ATOM 3688 O O . MET A 1 462 ? 21.256 -5.182 -38.023 1.00 86.25 462 MET A O 1
ATOM 3692 N N . GLY A 1 463 ? 19.029 -5.396 -38.134 1.00 78.12 463 GLY A N 1
ATOM 3693 C CA . GLY A 1 463 ? 18.822 -4.369 -39.156 1.00 78.12 463 GLY A CA 1
ATOM 3694 C C . GLY A 1 463 ? 19.009 -2.933 -38.649 1.00 78.12 463 GLY A C 1
ATOM 3695 O O . GLY A 1 463 ? 19.269 -2.699 -37.467 1.00 78.12 463 GLY A O 1
ATOM 3696 N N . TYR A 1 464 ? 18.853 -1.958 -39.545 1.00 80.50 464 TYR A N 1
ATOM 3697 C CA . TYR A 1 464 ? 18.890 -0.518 -39.255 1.00 80.50 464 TYR A CA 1
ATOM 3698 C C . TYR A 1 464 ? 20.092 -0.127 -38.386 1.00 80.50 464 TYR A C 1
ATOM 3700 O O . TYR A 1 464 ? 19.954 0.594 -37.398 1.00 80.50 464 TYR A O 1
ATOM 3708 N N . SER A 1 465 ? 21.256 -0.685 -38.711 1.00 84.12 465 SER A N 1
ATOM 3709 C CA . SER A 1 465 ? 22.500 -0.486 -37.971 1.00 84.12 465 SER A CA 1
ATOM 3710 C C . SER A 1 465 ? 23.604 0.022 -38.913 1.00 84.12 465 SER A C 1
ATOM 3712 O O . SER A 1 465 ? 23.320 0.419 -40.044 1.00 84.12 465 SER A O 1
ATOM 3714 N N . LYS A 1 466 ? 24.862 0.079 -38.459 1.00 85.25 466 LYS A N 1
ATOM 3715 C CA . LYS A 1 466 ? 26.019 0.509 -39.271 1.00 85.25 466 LYS A CA 1
ATOM 3716 C C . LYS A 1 466 ? 26.940 -0.655 -39.630 1.00 85.25 466 LYS A C 1
ATOM 3718 O O . LYS A 1 466 ? 28.149 -0.482 -39.756 1.00 85.25 466 LYS A O 1
ATOM 3723 N N . ILE A 1 467 ? 26.381 -1.861 -39.727 1.00 82.44 467 ILE A N 1
ATOM 3724 C CA . ILE A 1 467 ? 27.198 -3.060 -39.862 1.00 82.44 467 ILE A CA 1
ATOM 3725 C C . ILE A 1 467 ? 27.844 -3.017 -41.241 1.00 82.44 467 ILE A C 1
ATOM 3727 O O . ILE A 1 467 ? 27.144 -3.028 -42.251 1.00 82.44 467 ILE A O 1
ATOM 3731 N N . ASN A 1 468 ? 29.171 -2.963 -41.273 1.00 74.56 468 ASN A N 1
ATOM 3732 C CA . ASN A 1 468 ? 29.972 -3.038 -42.494 1.00 74.56 468 ASN A CA 1
ATOM 3733 C C . ASN A 1 468 ? 30.844 -4.304 -42.542 1.00 74.56 468 ASN A C 1
ATOM 3735 O O . ASN A 1 468 ? 31.352 -4.652 -43.605 1.00 74.56 468 ASN A O 1
ATOM 3739 N N . ARG A 1 469 ? 30.959 -5.038 -41.423 1.00 72.81 469 ARG A N 1
ATOM 3740 C CA . ARG A 1 469 ? 31.699 -6.306 -41.334 1.00 72.81 469 ARG A CA 1
ATOM 3741 C C . ARG A 1 469 ? 30.933 -7.384 -40.560 1.00 72.81 469 ARG A C 1
ATOM 3743 O O . ARG A 1 469 ? 30.447 -7.146 -39.453 1.00 72.81 469 ARG A O 1
ATOM 3750 N N . ILE A 1 470 ? 30.861 -8.592 -41.122 1.00 75.25 470 ILE A N 1
ATOM 3751 C CA . ILE A 1 470 ? 30.211 -9.762 -40.511 1.00 75.25 470 ILE A CA 1
ATOM 3752 C C . ILE A 1 470 ? 31.185 -10.940 -40.538 1.00 75.25 470 ILE A C 1
ATOM 3754 O O . ILE A 1 470 ? 31.404 -11.538 -41.586 1.00 75.25 470 ILE A O 1
ATOM 3758 N N . ASP A 1 471 ? 31.710 -11.320 -39.373 1.00 69.56 471 ASP A N 1
ATOM 3759 C CA . ASP A 1 471 ? 32.724 -12.375 -39.257 1.00 69.56 471 ASP A CA 1
ATOM 3760 C C . ASP A 1 471 ? 32.139 -13.671 -38.647 1.00 69.56 471 ASP A C 1
ATOM 3762 O O . ASP A 1 471 ? 32.759 -14.340 -37.825 1.00 69.56 471 ASP A O 1
ATOM 3766 N N . VAL A 1 472 ? 30.902 -14.047 -38.986 1.00 70.44 472 VAL A N 1
ATOM 3767 C CA . VAL A 1 472 ? 30.180 -15.157 -38.328 1.00 70.44 472 VAL A CA 1
ATOM 3768 C C . VAL A 1 472 ? 30.177 -16.437 -39.165 1.00 70.44 472 VAL A C 1
ATOM 3770 O O . VAL A 1 472 ? 29.873 -16.428 -40.350 1.00 70.44 472 VAL A O 1
ATOM 3773 N N . ASN A 1 473 ? 30.411 -17.581 -38.512 1.00 71.25 473 ASN A N 1
ATOM 3774 C CA . ASN A 1 473 ? 30.160 -18.899 -39.099 1.00 71.25 473 ASN A CA 1
ATOM 3775 C C . ASN A 1 473 ? 28.722 -19.360 -38.798 1.00 71.25 473 ASN A C 1
ATOM 3777 O O . ASN A 1 473 ? 28.464 -19.969 -37.756 1.00 71.25 473 ASN A O 1
ATOM 3781 N N . PHE A 1 474 ? 27.791 -19.101 -39.716 1.00 71.50 474 PHE A N 1
ATOM 3782 C CA . PHE A 1 474 ? 26.380 -19.471 -39.566 1.00 71.50 474 PHE A CA 1
ATOM 3783 C C . PHE A 1 474 ? 26.097 -20.995 -39.612 1.00 71.50 474 PHE A C 1
ATOM 3785 O O . PHE A 1 474 ? 25.095 -21.420 -39.047 1.00 71.50 474 PHE A O 1
ATOM 3792 N N . LYS A 1 475 ? 26.995 -21.866 -40.126 1.00 68.06 475 LYS A N 1
ATOM 3793 C CA . LYS A 1 475 ? 26.849 -23.357 -40.068 1.00 68.06 475 LYS A CA 1
ATOM 3794 C C . LYS A 1 475 ? 26.854 -23.838 -38.629 1.00 68.06 475 LYS A C 1
ATOM 3796 O O . LYS A 1 475 ? 26.307 -24.894 -38.326 1.00 68.06 475 LYS A O 1
ATOM 3801 N N . ALA A 1 476 ? 27.499 -23.087 -37.740 1.00 72.44 476 ALA A N 1
ATOM 3802 C CA . ALA A 1 476 ? 27.521 -23.398 -36.321 1.00 72.44 476 ALA A CA 1
ATOM 3803 C C . ALA A 1 476 ? 26.174 -23.112 -35.620 1.00 72.44 476 ALA A C 1
ATOM 3805 O O . ALA A 1 476 ? 26.041 -23.426 -34.435 1.00 72.44 476 ALA A O 1
ATOM 3806 N N . LEU A 1 477 ? 25.186 -22.551 -36.333 1.00 80.75 477 LEU A N 1
ATOM 3807 C CA . LEU A 1 477 ? 23.859 -22.177 -35.839 1.00 80.75 477 LEU A CA 1
ATOM 3808 C C . LEU A 1 477 ? 22.766 -22.971 -36.576 1.00 80.75 477 LEU A C 1
ATOM 3810 O O . LEU A 1 477 ? 22.045 -22.418 -37.401 1.00 80.75 477 LEU A O 1
ATOM 3814 N N . PRO A 1 478 ? 22.613 -24.274 -36.279 1.00 79.62 478 PRO A N 1
ATOM 3815 C CA . PRO A 1 478 ? 21.770 -25.179 -37.066 1.00 79.62 478 PRO A CA 1
ATOM 3816 C C . PRO A 1 478 ? 20.267 -24.866 -37.010 1.00 79.62 478 PRO A C 1
ATOM 3818 O O . PRO A 1 478 ? 19.515 -25.396 -37.816 1.00 79.62 478 PRO A O 1
ATOM 3821 N N . ASN A 1 479 ? 19.825 -24.046 -36.051 1.00 82.56 479 ASN A N 1
ATOM 3822 C CA . ASN A 1 479 ? 18.417 -23.691 -35.862 1.00 82.56 479 ASN A CA 1
ATOM 3823 C C . ASN A 1 479 ? 18.079 -22.272 -36.345 1.00 82.56 479 ASN A C 1
ATOM 3825 O O . ASN A 1 479 ? 16.914 -21.879 -36.263 1.00 82.56 479 ASN A O 1
ATOM 3829 N N . LEU A 1 480 ? 19.071 -21.501 -36.810 1.00 80.00 480 LEU A N 1
ATOM 3830 C CA . LEU A 1 480 ? 18.860 -20.121 -37.232 1.00 80.00 480 LEU A CA 1
ATOM 3831 C C . LEU A 1 480 ? 18.037 -20.131 -38.520 1.00 80.00 480 LEU A C 1
ATOM 3833 O O . LEU A 1 480 ? 18.499 -20.642 -39.535 1.00 80.00 480 LEU A O 1
ATOM 3837 N N . ASN A 1 481 ? 16.825 -19.583 -38.467 1.00 73.00 481 ASN A N 1
ATOM 3838 C CA . ASN A 1 481 ? 15.902 -19.526 -39.602 1.00 73.00 481 ASN A CA 1
ATOM 3839 C C . ASN A 1 481 ? 15.602 -18.093 -40.067 1.00 73.00 481 ASN A C 1
ATOM 3841 O O . ASN A 1 481 ? 15.093 -17.906 -41.169 1.00 73.00 481 ASN A O 1
ATOM 3845 N N . LEU A 1 482 ? 15.939 -17.089 -39.254 1.00 69.19 482 LEU A N 1
ATOM 3846 C CA . LEU A 1 482 ? 15.754 -15.682 -39.581 1.00 69.19 482 LEU A CA 1
ATOM 3847 C C . LEU A 1 482 ? 16.965 -14.869 -39.128 1.00 69.19 482 LEU A C 1
ATOM 3849 O O . LEU A 1 482 ? 17.316 -14.850 -37.947 1.00 69.19 482 LEU A O 1
ATOM 3853 N N . LEU A 1 483 ? 17.554 -14.143 -40.072 1.00 77.38 483 LEU A N 1
ATOM 3854 C CA . LEU A 1 483 ? 18.589 -13.146 -39.839 1.00 77.38 483 LEU A CA 1
ATOM 3855 C C . LEU A 1 483 ? 18.152 -11.851 -40.528 1.00 77.38 483 LEU A C 1
ATOM 3857 O O . LEU A 1 483 ? 18.128 -11.788 -41.747 1.00 77.38 483 LEU A O 1
ATOM 3861 N N . ASP A 1 484 ? 17.763 -10.828 -39.773 1.00 69.38 484 ASP A N 1
ATOM 3862 C CA . ASP A 1 484 ? 17.437 -9.517 -40.340 1.00 69.38 484 ASP A CA 1
ATOM 3863 C C . ASP A 1 484 ? 18.674 -8.622 -40.298 1.00 69.38 484 ASP A C 1
ATOM 3865 O O . ASP A 1 484 ? 19.154 -8.273 -39.222 1.00 69.38 484 ASP A O 1
ATOM 3869 N N . LEU A 1 485 ? 19.174 -8.238 -41.469 1.00 75.75 485 LEU A N 1
ATOM 3870 C CA . LEU A 1 485 ? 20.288 -7.302 -41.632 1.00 75.75 485 LEU A CA 1
ATOM 3871 C C . LEU A 1 485 ? 19.915 -6.115 -42.531 1.00 75.75 485 LEU A C 1
ATOM 3873 O O . LEU A 1 485 ? 20.802 -5.412 -43.017 1.00 75.75 485 LEU A O 1
ATOM 3877 N N . ARG A 1 486 ? 18.620 -5.872 -42.774 1.00 69.31 486 ARG A N 1
ATOM 3878 C CA . ARG A 1 486 ? 18.164 -4.783 -43.655 1.00 69.31 486 ARG A CA 1
ATOM 3879 C C . ARG A 1 486 ? 18.717 -3.437 -43.191 1.00 69.31 486 ARG A C 1
ATOM 3881 O O . ARG A 1 486 ? 18.839 -3.212 -41.994 1.00 69.31 486 ARG A O 1
ATOM 3888 N N . GLN A 1 487 ? 18.983 -2.525 -44.127 1.00 72.62 487 GLN A N 1
ATOM 3889 C CA . GLN A 1 487 ? 19.434 -1.159 -43.815 1.00 72.62 487 GLN A CA 1
ATOM 3890 C C . GLN A 1 487 ? 20.733 -1.125 -42.977 1.00 72.62 487 GLN A C 1
ATOM 3892 O O . GLN A 1 487 ? 20.830 -0.382 -42.006 1.00 72.62 487 GLN A O 1
ATOM 3897 N N . ASN A 1 488 ? 21.716 -1.950 -43.354 1.00 71.00 488 ASN A N 1
ATOM 3898 C CA . ASN A 1 488 ? 23.104 -1.901 -42.879 1.00 71.00 488 ASN A CA 1
ATOM 3899 C C . ASN A 1 488 ? 24.044 -1.508 -44.022 1.00 71.00 488 ASN A C 1
ATOM 3901 O O . ASN A 1 488 ? 23.736 -1.797 -45.174 1.00 71.00 488 ASN A O 1
ATOM 3905 N N . GLU A 1 489 ? 25.197 -0.910 -43.718 1.00 69.31 489 GLU A N 1
ATOM 3906 C CA . GLU A 1 489 ? 26.181 -0.462 -44.722 1.00 69.31 489 GLU A CA 1
ATOM 3907 C C . GLU A 1 489 ? 26.650 -1.599 -45.643 1.00 69.31 489 GLU A C 1
ATOM 3909 O O . GLU A 1 489 ? 26.771 -1.403 -46.846 1.00 69.31 489 GLU A O 1
ATOM 3914 N N . CYS A 1 490 ? 26.817 -2.811 -45.112 1.00 63.34 490 CYS A N 1
ATOM 3915 C CA . CYS A 1 490 ? 27.212 -3.983 -45.893 1.00 63.34 490 CYS A CA 1
ATOM 3916 C C . CYS A 1 490 ? 26.122 -4.537 -46.835 1.00 63.34 490 CYS A C 1
ATOM 3918 O O . CYS A 1 490 ? 26.395 -5.450 -47.608 1.00 63.34 490 CYS A O 1
ATOM 3920 N N . ILE A 1 491 ? 24.886 -4.024 -46.758 1.00 58.81 491 ILE A N 1
ATOM 3921 C CA . ILE A 1 491 ? 23.708 -4.517 -47.504 1.00 58.81 491 ILE A CA 1
ATOM 3922 C C . ILE A 1 491 ? 22.952 -3.365 -48.203 1.00 58.81 491 ILE A C 1
ATOM 3924 O O . ILE A 1 491 ? 21.934 -3.583 -48.868 1.00 58.81 491 ILE A O 1
ATOM 3928 N N . ASN A 1 492 ? 23.425 -2.119 -48.088 1.00 48.78 492 ASN A N 1
ATOM 3929 C CA . ASN A 1 492 ? 22.723 -0.963 -48.634 1.00 48.78 492 ASN A CA 1
ATOM 3930 C C . ASN A 1 492 ? 23.392 -0.444 -49.905 1.00 48.78 492 ASN A C 1
ATOM 3932 O O . ASN A 1 492 ? 24.409 0.227 -49.843 1.00 48.78 492 ASN A O 1
ATOM 3936 N N . GLU A 1 493 ? 22.748 -0.709 -51.039 1.00 44.91 493 GLU A N 1
ATOM 3937 C CA . GLU A 1 493 ? 22.367 0.326 -52.002 1.00 44.91 493 GLU A CA 1
ATOM 3938 C C . GLU A 1 493 ? 21.210 -0.233 -52.863 1.00 44.91 493 GLU A C 1
ATOM 3940 O O . GLU A 1 493 ? 21.329 -1.251 -53.539 1.00 44.91 493 GLU A O 1
ATOM 3945 N N . GLN A 1 494 ? 20.029 0.387 -52.759 1.00 46.81 494 GLN A N 1
ATOM 3946 C CA . GLN A 1 494 ? 18.842 0.208 -53.625 1.00 46.81 494 GLN A CA 1
ATOM 3947 C C . GLN A 1 494 ? 18.113 -1.165 -53.670 1.00 46.81 494 GLN A C 1
ATOM 3949 O O . GLN A 1 494 ? 17.069 -1.258 -54.314 1.00 46.81 494 GLN A O 1
ATOM 3954 N N . GLY A 1 495 ? 18.560 -2.215 -52.968 1.00 42.19 495 GLY A N 1
ATOM 3955 C CA . GLY A 1 495 ? 18.125 -3.595 -53.267 1.00 42.19 495 GLY A CA 1
ATOM 3956 C C . GLY A 1 495 ? 17.200 -4.368 -52.307 1.00 42.19 495 GLY A C 1
ATOM 3957 O O . GLY A 1 495 ? 16.950 -5.537 -52.598 1.00 42.19 495 GLY A O 1
ATOM 3958 N N . CYS A 1 496 ? 16.725 -3.837 -51.171 1.00 47.78 496 CYS A N 1
ATOM 3959 C CA . CYS A 1 496 ? 15.708 -4.529 -50.344 1.00 47.78 496 CYS A CA 1
ATOM 3960 C C . CYS A 1 496 ? 14.935 -3.582 -49.417 1.00 47.78 496 CYS A C 1
ATOM 3962 O O . CYS A 1 496 ? 15.146 -3.544 -48.206 1.00 47.78 496 CYS A O 1
ATOM 3964 N N . SER A 1 497 ? 13.992 -2.831 -49.977 1.00 39.91 497 SER A N 1
ATOM 3965 C CA . SER A 1 497 ? 13.027 -2.055 -49.190 1.00 39.91 497 SER A CA 1
ATOM 3966 C C . SER A 1 497 ? 11.854 -2.899 -48.660 1.00 39.91 497 SER A C 1
ATOM 3968 O O . SER A 1 497 ? 11.169 -2.451 -47.746 1.00 39.91 497 SER A O 1
ATOM 3970 N N . THR A 1 498 ? 11.637 -4.126 -49.162 1.00 39.12 498 THR A N 1
ATOM 3971 C CA . THR A 1 498 ? 10.472 -4.969 -48.796 1.00 39.12 498 THR A CA 1
ATOM 3972 C C . THR A 1 498 ? 10.756 -6.468 -48.616 1.00 39.12 498 THR A C 1
ATOM 3974 O O . THR A 1 498 ? 9.825 -7.247 -48.439 1.00 39.12 498 THR A O 1
ATOM 3977 N N . CYS A 1 499 ? 12.011 -6.918 -48.634 1.00 39.25 499 CYS A N 1
ATOM 3978 C CA . CYS A 1 499 ? 12.278 -8.355 -48.692 1.00 39.25 499 CYS A CA 1
ATOM 3979 C C . CYS A 1 499 ? 12.252 -9.043 -47.314 1.00 39.25 499 CYS A C 1
ATOM 3981 O O . CYS A 1 499 ? 13.107 -8.780 -46.467 1.00 39.25 499 CYS A O 1
ATOM 3983 N N . SER A 1 500 ? 11.346 -10.002 -47.133 1.00 41.38 500 SER A N 1
ATOM 3984 C CA . SER A 1 500 ? 11.596 -11.184 -46.302 1.00 41.38 500 SER A CA 1
ATOM 3985 C C . SER A 1 500 ? 12.377 -12.175 -47.168 1.00 41.38 500 SER A C 1
ATOM 3987 O O . SER A 1 500 ? 11.779 -12.942 -47.914 1.00 41.38 500 SER A O 1
ATOM 3989 N N . LEU A 1 501 ? 13.706 -12.076 -47.171 1.00 43.72 501 LEU A N 1
ATOM 3990 C CA . LEU A 1 501 ? 14.555 -12.995 -47.932 1.00 43.72 501 LEU A CA 1
ATOM 3991 C C . LEU A 1 501 ? 14.676 -14.327 -47.192 1.00 43.72 501 LEU A C 1
ATOM 3993 O O . LEU A 1 501 ? 14.747 -14.348 -45.961 1.00 43.72 501 LEU A O 1
ATOM 3997 N N . SER A 1 502 ? 14.718 -15.430 -47.936 1.00 47.69 502 SER A N 1
ATOM 3998 C CA . SER A 1 502 ? 15.166 -16.696 -47.369 1.00 47.69 502 SER A CA 1
ATOM 3999 C C . SER A 1 502 ? 16.651 -16.586 -46.996 1.00 47.69 502 SER A C 1
ATOM 4001 O O . SER A 1 502 ? 17.377 -15.705 -47.467 1.00 47.69 502 SER A O 1
ATOM 4003 N N . ILE A 1 503 ? 17.117 -17.472 -46.123 1.00 50.03 503 ILE A N 1
ATOM 4004 C CA . ILE A 1 503 ? 18.524 -17.533 -45.720 1.00 50.03 503 ILE A CA 1
ATOM 4005 C C . ILE A 1 503 ? 19.468 -17.708 -46.933 1.00 50.03 503 ILE A C 1
ATOM 4007 O O . ILE A 1 503 ? 20.553 -17.129 -46.942 1.00 50.03 503 ILE A O 1
ATOM 4011 N N . GLU A 1 504 ? 19.040 -18.434 -47.970 1.00 53.97 504 GLU A N 1
ATOM 4012 C CA . GLU A 1 504 ? 19.813 -18.647 -49.203 1.00 53.97 504 GLU A CA 1
ATOM 4013 C C . GLU A 1 504 ? 19.963 -17.353 -50.025 1.00 53.97 504 GLU A C 1
ATOM 4015 O O . GLU A 1 504 ? 21.062 -17.031 -50.476 1.00 53.97 504 GLU A O 1
ATOM 4020 N N . ASP A 1 505 ? 18.902 -16.546 -50.138 1.00 51.00 505 ASP A N 1
ATOM 4021 C CA . ASP A 1 505 ? 18.934 -15.280 -50.890 1.00 51.00 505 ASP A CA 1
ATOM 4022 C C . ASP A 1 505 ? 19.775 -14.190 -50.199 1.00 51.00 505 ASP A C 1
ATOM 4024 O O . ASP A 1 505 ? 20.308 -13.284 -50.846 1.00 51.00 505 ASP A O 1
ATOM 4028 N N . MET A 1 506 ? 19.888 -14.246 -48.868 1.00 54.75 506 MET A N 1
ATOM 4029 C CA . MET A 1 506 ? 20.755 -13.340 -48.106 1.00 54.75 506 MET A CA 1
ATOM 4030 C C . MET A 1 506 ? 22.232 -13.683 -48.261 1.00 54.75 506 MET A C 1
ATOM 4032 O O . MET A 1 506 ? 23.062 -12.774 -48.269 1.00 54.75 506 MET A O 1
ATOM 4036 N N . GLN A 1 507 ? 22.555 -14.965 -48.418 1.00 56.44 507 GLN A N 1
ATOM 4037 C CA . GLN A 1 507 ? 23.929 -15.424 -48.560 1.00 56.44 507 GLN A CA 1
ATOM 4038 C C . GLN A 1 507 ? 24.584 -14.874 -49.835 1.00 56.44 507 GLN A C 1
ATOM 4040 O O . GLN A 1 507 ? 25.671 -14.306 -49.766 1.00 56.44 507 GLN A O 1
ATOM 4045 N N . ASP A 1 508 ? 23.888 -14.946 -50.973 1.00 56.69 508 ASP A N 1
ATOM 4046 C CA . ASP A 1 508 ? 24.382 -14.421 -52.256 1.00 56.69 508 ASP A CA 1
ATOM 4047 C C . ASP A 1 508 ? 24.608 -12.895 -52.220 1.00 56.69 508 ASP A C 1
ATOM 4049 O O . ASP A 1 508 ? 25.544 -12.381 -52.835 1.00 56.69 508 ASP A O 1
ATOM 4053 N N . LYS A 1 509 ? 23.796 -12.154 -51.451 1.00 55.69 509 LYS A N 1
ATOM 4054 C CA . LYS A 1 509 ? 23.982 -10.706 -51.258 1.00 55.69 509 LYS A CA 1
ATOM 4055 C C . LYS A 1 509 ? 25.165 -10.379 -50.352 1.00 55.69 509 LYS A C 1
ATOM 4057 O O . LYS A 1 509 ? 25.941 -9.485 -50.688 1.00 55.69 509 LYS A O 1
ATOM 4062 N N . ILE A 1 510 ? 25.320 -11.108 -49.245 1.00 57.47 510 ILE A N 1
ATOM 4063 C CA . ILE A 1 510 ? 26.457 -10.956 -48.327 1.00 57.47 510 ILE A CA 1
ATOM 4064 C C . ILE A 1 510 ? 27.768 -11.229 -49.074 1.00 57.47 510 ILE A C 1
ATOM 4066 O O . ILE A 1 510 ? 28.687 -10.421 -48.993 1.00 57.47 510 ILE A O 1
ATOM 4070 N N . ASP A 1 511 ? 27.835 -12.298 -49.868 1.00 56.94 511 ASP A N 1
ATOM 4071 C CA . ASP A 1 511 ? 29.054 -12.678 -50.593 1.00 56.94 511 ASP A CA 1
ATOM 4072 C C . ASP A 1 511 ? 29.433 -11.689 -51.720 1.00 56.94 511 ASP A C 1
ATOM 4074 O O . ASP A 1 511 ? 30.607 -11.586 -52.080 1.00 56.94 511 ASP A O 1
ATOM 4078 N N . LYS A 1 512 ? 28.469 -10.937 -52.275 1.00 55.84 512 LYS A N 1
ATOM 4079 C CA . LYS A 1 512 ? 28.700 -9.949 -53.352 1.00 55.84 512 LYS A CA 1
ATOM 4080 C C . LYS A 1 512 ? 29.013 -8.532 -52.863 1.00 55.84 512 LYS A C 1
ATOM 4082 O O . LYS A 1 512 ? 29.678 -7.796 -53.590 1.00 55.84 512 LYS A O 1
ATOM 4087 N N . GLN A 1 513 ? 28.506 -8.127 -51.696 1.00 55.00 513 GLN A N 1
ATOM 4088 C CA . GLN A 1 513 ? 28.576 -6.737 -51.207 1.00 55.00 513 GLN A CA 1
ATOM 4089 C C . GLN A 1 513 ? 29.463 -6.552 -49.965 1.00 55.00 513 GLN A C 1
ATOM 4091 O O . GLN A 1 513 ? 29.923 -5.439 -49.710 1.00 55.00 513 GLN A O 1
ATOM 4096 N N . CYS A 1 514 ? 29.773 -7.620 -49.226 1.00 54.34 514 CYS A N 1
ATOM 4097 C CA . CYS A 1 514 ? 30.654 -7.569 -48.059 1.00 54.34 514 CYS A CA 1
ATOM 4098 C C . CYS A 1 514 ? 32.085 -7.985 -48.453 1.00 54.34 514 CYS A C 1
ATOM 4100 O O . CYS A 1 514 ? 32.335 -9.148 -48.759 1.00 54.34 514 CYS A O 1
ATOM 4102 N N . TYR A 1 515 ? 33.050 -7.061 -48.438 1.00 41.56 515 TYR A N 1
ATOM 4103 C CA . TYR A 1 515 ? 34.464 -7.372 -48.712 1.00 41.56 515 TYR A CA 1
ATOM 4104 C C . TYR A 1 515 ? 35.203 -7.904 -47.465 1.00 41.56 515 TYR A C 1
ATOM 4106 O O . TYR A 1 515 ? 35.016 -7.391 -46.363 1.00 41.56 515 TYR A O 1
ATOM 4114 N N . VAL A 1 516 ? 36.098 -8.884 -47.659 1.00 44.88 516 VAL A N 1
ATOM 4115 C CA . VAL A 1 516 ? 36.996 -9.467 -46.639 1.00 44.88 516 VAL A CA 1
ATOM 4116 C C . VAL A 1 516 ? 38.452 -9.069 -46.922 1.00 44.88 516 VAL A C 1
ATOM 4118 O O . VAL A 1 516 ? 38.925 -9.174 -48.054 1.00 44.88 516 VAL A O 1
ATOM 4121 N N . ASP A 1 517 ? 39.177 -8.633 -45.887 1.00 34.94 517 ASP A N 1
ATOM 4122 C CA . ASP A 1 517 ? 40.600 -8.267 -45.944 1.00 34.94 517 ASP A CA 1
ATOM 4123 C C . ASP A 1 517 ? 41.505 -9.493 -46.202 1.00 34.94 517 ASP A C 1
ATOM 4125 O O . ASP A 1 517 ? 41.389 -10.527 -45.545 1.00 34.94 517 ASP A O 1
ATOM 4129 N N . LYS A 1 518 ? 42.444 -9.360 -47.149 1.00 34.38 518 LYS A N 1
ATOM 4130 C CA . LYS A 1 518 ? 43.362 -10.414 -47.619 1.00 34.38 518 LYS A CA 1
ATOM 4131 C C . LYS A 1 518 ? 44.556 -10.677 -46.689 1.00 34.38 518 LYS A C 1
ATOM 4133 O O . LYS A 1 518 ? 45.371 -11.539 -47.001 1.00 34.38 518 LYS A O 1
ATOM 4138 N N . ASN A 1 519 ? 44.683 -9.963 -45.569 1.00 38.69 519 ASN A N 1
ATOM 4139 C CA . ASN A 1 519 ? 45.835 -10.093 -44.666 1.00 38.69 519 ASN A CA 1
ATOM 4140 C C . ASN A 1 519 ? 45.668 -11.121 -43.532 1.00 38.69 519 ASN A C 1
ATOM 4142 O O . ASN A 1 519 ? 46.613 -11.348 -42.777 1.00 38.69 519 ASN A O 1
ATOM 4146 N N . TYR A 1 520 ? 44.508 -11.775 -43.422 1.00 35.69 520 TYR A N 1
ATOM 4147 C CA . TYR A 1 520 ? 44.269 -12.831 -42.437 1.00 35.69 520 TYR A CA 1
ATOM 4148 C C . TYR A 1 520 ? 43.746 -14.096 -43.121 1.00 35.69 520 TYR A C 1
ATOM 4150 O O . TYR A 1 520 ? 42.545 -14.295 -43.290 1.00 35.69 520 TYR A O 1
ATOM 4158 N N . ASP A 1 521 ? 44.671 -14.974 -43.508 1.00 32.03 521 ASP A N 1
ATOM 4159 C CA . ASP A 1 521 ? 44.358 -16.340 -43.925 1.00 32.03 521 ASP A CA 1
ATOM 4160 C C . ASP A 1 521 ? 43.616 -17.060 -42.780 1.00 32.03 521 ASP A C 1
ATOM 4162 O O . ASP A 1 521 ? 44.188 -17.261 -41.708 1.00 32.03 521 ASP A O 1
ATOM 4166 N N . THR A 1 522 ? 42.354 -17.448 -43.026 1.00 30.58 522 THR A N 1
ATOM 4167 C CA . THR A 1 522 ? 41.428 -18.314 -42.240 1.00 30.58 522 THR A CA 1
ATOM 4168 C C . THR A 1 522 ? 40.108 -17.701 -41.739 1.00 30.58 522 THR A C 1
ATOM 4170 O O . THR A 1 522 ? 39.654 -17.994 -40.632 1.00 30.58 522 THR A O 1
ATOM 4173 N N . ALA A 1 523 ? 39.376 -16.984 -42.594 1.00 26.53 523 ALA A N 1
ATOM 4174 C CA . ALA A 1 523 ? 37.912 -16.970 -42.490 1.00 26.53 523 ALA A CA 1
ATOM 4175 C C . ALA A 1 523 ? 37.248 -16.788 -43.862 1.00 26.53 523 ALA A C 1
ATOM 4177 O O . ALA A 1 523 ? 37.067 -15.675 -44.336 1.00 26.53 523 ALA A O 1
ATOM 4178 N N . VAL A 1 524 ? 36.837 -17.897 -44.481 1.00 33.38 524 VAL A N 1
ATOM 4179 C CA . VAL A 1 524 ? 35.808 -17.892 -45.530 1.00 33.38 524 VAL A CA 1
ATOM 4180 C C . VAL A 1 524 ? 34.819 -19.012 -45.217 1.00 33.38 524 VAL A C 1
ATOM 4182 O O . VAL A 1 524 ? 35.234 -20.164 -45.094 1.00 33.38 524 VAL A O 1
ATOM 4185 N N . HIS A 1 525 ? 33.540 -18.665 -45.024 1.00 29.47 525 HIS A N 1
ATOM 4186 C CA . HIS A 1 525 ? 32.375 -19.185 -45.769 1.00 29.47 525 HIS A CA 1
ATOM 4187 C C . HIS A 1 525 ? 31.067 -19.110 -44.984 1.00 29.47 525 HIS A C 1
ATOM 4189 O O . HIS A 1 525 ? 31.079 -19.491 -43.811 1.00 29.47 525 HIS A O 1
ATOM 4195 N N . LEU A 1 526 ? 29.940 -18.901 -45.705 1.00 34.06 526 LEU A N 1
ATOM 4196 C CA . LEU A 1 526 ? 28.860 -19.895 -45.655 1.00 34.06 526 LEU A CA 1
ATOM 4197 C C . LEU A 1 526 ? 27.828 -20.027 -46.804 1.00 34.06 526 LEU A C 1
ATOM 4199 O O . LEU A 1 526 ? 26.700 -19.604 -46.674 1.00 34.06 526 LEU A O 1
ATOM 4203 N N . ASP A 1 527 ? 28.109 -20.882 -47.791 1.00 32.12 527 ASP A N 1
ATOM 4204 C CA . ASP A 1 527 ? 27.097 -21.665 -48.543 1.00 32.12 527 ASP A CA 1
ATOM 4205 C C . ASP A 1 527 ? 26.222 -22.550 -47.613 1.00 32.12 527 ASP A C 1
ATOM 4207 O O . ASP A 1 527 ? 26.762 -23.273 -46.757 1.00 32.12 527 ASP A O 1
ATOM 4211 N N . ILE A 1 528 ? 24.895 -22.496 -47.798 1.00 32.22 528 ILE A N 1
ATOM 4212 C CA . ILE A 1 528 ? 23.831 -23.186 -47.046 1.00 32.22 528 ILE A CA 1
ATOM 4213 C C . ILE A 1 528 ? 23.180 -24.174 -48.028 1.00 32.22 528 ILE A C 1
ATOM 4215 O O . ILE A 1 528 ? 22.409 -23.784 -48.891 1.00 32.22 528 ILE A O 1
ATOM 4219 N N . ARG A 1 529 ? 23.609 -25.442 -47.966 1.00 31.30 529 ARG A N 1
ATOM 4220 C CA . ARG A 1 529 ? 23.556 -26.397 -49.089 1.00 31.30 529 ARG A CA 1
ATOM 4221 C C . ARG A 1 529 ? 22.158 -26.710 -49.633 1.00 31.30 529 ARG A C 1
ATOM 4223 O O . ARG A 1 529 ? 21.268 -27.111 -48.887 1.00 31.30 529 ARG A O 1
ATOM 4230 N N . GLN A 1 530 ? 22.108 -26.802 -50.964 1.00 30.28 530 GLN A N 1
ATOM 4231 C CA . GLN A 1 530 ? 21.229 -27.697 -51.714 1.00 30.28 530 GLN A CA 1
ATOM 4232 C C . GLN A 1 530 ? 21.189 -29.135 -51.151 1.00 30.28 530 GLN A C 1
ATOM 4234 O O . GLN A 1 530 ? 22.202 -29.723 -50.760 1.00 30.28 530 GLN A O 1
ATOM 4239 N N . SER A 1 531 ? 20.003 -29.724 -51.312 1.00 31.23 531 SER A N 1
ATOM 4240 C CA . SER A 1 531 ? 19.608 -31.137 -51.224 1.00 31.23 531 SER A CA 1
ATOM 4241 C C . SER A 1 531 ? 19.180 -31.662 -49.849 1.00 31.23 531 SER A C 1
ATOM 4243 O O . SER A 1 531 ? 19.955 -32.222 -49.083 1.00 31.23 531 SER A O 1
ATOM 4245 N N . THR A 1 532 ? 17.868 -31.620 -49.614 1.00 27.66 532 THR A N 1
ATOM 4246 C CA . THR A 1 532 ? 17.139 -32.871 -49.354 1.00 27.66 532 THR A CA 1
ATOM 4247 C C . THR A 1 532 ? 15.896 -32.903 -50.243 1.00 27.66 532 THR A C 1
ATOM 4249 O O . THR A 1 532 ? 15.043 -32.022 -50.163 1.00 27.66 532 THR A O 1
ATOM 4252 N N . HIS A 1 533 ? 15.887 -33.876 -51.158 1.00 31.14 533 HIS A N 1
ATOM 4253 C CA . HIS A 1 533 ? 14.669 -34.506 -51.658 1.00 31.14 533 HIS A CA 1
ATOM 4254 C C . HIS A 1 533 ? 14.015 -35.308 -50.536 1.00 31.14 533 HIS A C 1
ATOM 4256 O O . HIS A 1 533 ? 14.779 -35.816 -49.678 1.00 31.14 533 HIS A O 1
#

Secondary structure (DSSP, 8-state):
---------------------S---S-----TTSSBPPTTSSTTB--EEETTTTEEEE--EE-SSSEEEE-GGGTS-TT-SSPPPGGGEEEEET-S-TT-TT-TT-EEEEEEEEEE-TT--TTSS--TT--EEEEESSPPPPBTTB-PPBPPPTT---SS-EEEEEE----GGGGG-S----EEEEEEEE-HHHHHTT-HHHHHH--TTEEEE-BTTB---TT-TT-EEEEEETTEEEEEEEEEE-SSSS--TTSPEEEEEGGGGHHHHHHHSS---TT--TTTTGGG----EEEETTTTEEEE--HHHHHTTSTT----EEEE--SSSS-GGGEEEEEEES---SB----HHHHHH-TT--EEEEESS---B--HHHHTT-TT-SEEE-TT-------TTTTTT-TT--EEE--SS---B--TTTTTT-TT--EEE--SS---EE-TTTTTT-TT--EEE--SS---EE---GGG-TT--EEE-TT-GGG-SSS-SS----HHHHHHHHHHH----TTSSS-----------

Radius of gyration: 33.29 Å; chains: 1; bounding box: 83×60×90 Å

Sequence (533 aa):
MKLLILMTNAILISLSNSQNCGRVKVGTSFAVGGEYTTKGQFPWLAPLFFKKNDKFFCGSTIISKQYLLSASHCFKNKGDRVAMKPDNVYSLLGIYDLSRIDESGVIRAQVSSIKIHSDWNTQIETYDADIAILRLTNEITFTNYIQPACLPPSNMNAFEIDGTVVGYGLSDETFGDHEMRPKFVEISSITQEDCLIGRDVIARISSKRMFCAGTVGKNPCKGDSGGGFHVKLGQSYYVVGIISAAIHGECKLNEFVLFTNVPKFVSWITRETDIDNTGETIDLVLESLKCKFYYNSNDDRYECLSEKSFKSLVPNVKISSIEGSFTDGNTYSDVDTINIIQGKTTYVPDFTAANRKFPNFRKLYIVLSELKYIERTKLAKMPQLRVLNFYGNEIEHLDEDVFNDLRNLETIAFVKNKIKILPQKLLWNLINLKEIWSYENPIEAIPIRFFKNNKKLIKAWMGYSKINRIDVNFKALPNLNLLDLRQNECINEQGCSTCSLSIEDMQDKIDKQCYVDKNYDTAVHLDIRQSTH

InterPro domains:
  IPR001254 Serine proteases, trypsin domain [PF00089] (32-269)
  IPR001254 Serine proteases, trypsin domain [PS50240] (31-274)
  IPR001254 Serine proteases, trypsin domain [SM00020] (30-269)
  IPR001254 Serine proteases, trypsin domain [cd00190] (32-269)
  IPR001314 Peptidase S1A, chymotrypsin family [PR00722] (59-74)
  IPR001314 Peptidase S1A, chymotrypsin family [PR00722] (126-140)
  IPR001314 Peptidase S1A, chymotrypsin family [PR00722] (218-230)
  IPR001611 Leucine-rich repeat [PF13855] (359-418)
  IPR003591 Leucine-rich repeat, typical subtype [SM00369] (382-405)
  IPR003591 Leucine-rich repeat, typical subtype [SM00369] (406-429)
  IPR003591 Leucine-rich repeat, typical subtype [SM00369] (430-453)
  IPR009003 Peptidase S1, PA clan [SSF50494] (13-273)
  IPR018114 Serine proteases, trypsin family, histidine active site [PS00134] (69-74)
  IPR032675 Leucine-rich repeat domain superfamily [G3DSA:3.80.10.10] (330-523)
  IPR051487 Serine/Threonine Proteases with Immune and Developmental Roles [PTHR24256] (21-273)

pLDDT: mean 76.87, std 20.95, range [26.53, 98.69]

Organism: NCBI:txid315576

Foldseek 3Di:
DDDDDDDDDPPPPPPDPPAPAQFQQDDDDDDVPAWFGDQRPQQQWKFKAFPVPRDTAEIWGAAFQWKIKFFLCSQANQPRPDGHDQQRMWIWGSDFWSLCSVDPPTDTWGFPDKAQDPPCDSDFQASARGMIMTTTPGGHDDDSNHGGAHADALPDDPAFAKWKQKFQADAVVCVPPSTSGITMDIKTWHDPCVQPVPPPSCVRHYDPQKTKIADQQDDGARSHHGTFTWDDFPNGIHRQWGFTDDPDNHPPRHHITMTGGSSNCVVVVVVVDVDDPVPDPPPVRVLRPDFPWDQDPVVRWIWGDDQPVVCVQWPPWGWPTWIFDQPPDDALQRTAETERECIADQEDTARLSVCVSRVNHAEYYNELHQHADQALVRVLSVLRHQYEEQYQYAHADDDLCSCQSNCNHQEYYNAQYAHAEDHQNNCVSVLNHAEYHHANYQHAEDDANSCVRNLNHAEYHHDNYAHQYYQYDCVSNVRHFYYHHHHYPQQDDPDCPPDPDGPQRVQVSNVPRRDDDPPDPDGDDDDPDDDDD